Protein AF-A0A2E2TLT6-F1 (afdb_monomer_lite)

Sequence (614 aa):
MKKVALLISLLFFVAALAWYSFVAPELLRLPQGFNYQTEVLSLDNFYDEEEGRYLGDQRSVTRFSYDVIDEVDDVYIIDNVFSVQTPEGDPIFSTSQQYGINPVTQEHVPGYGNRDRKGYLFAPRNLKEGEPFTYWHINYDGPAELTYVGKEVLSGVETYHYESFYEGVPIDQTENLSGLPGVPEERGIIVEPHLELWIEPITGYLVKYQDDTIAYYYDQETKEKIAPWNHFKNSLSRSSIANNAEAALSLRQYTFNVQYVIPFLLFVIALSILLWGRREVALGVLVFGIIMSFIVGMYYSRDLGEEQTTFKIGIAWWVEGSLFERNLKGFKDALTRAGFVEGHNIEYVQGAPSEANSDVHRALIRSYIDDEKVDLIYSLTTPGTLIAKEETQTLPIVFSVVTYPQKAGIVTSLQNSGNNLVGSRNWVASSDQLATFRTIVNDVASIGFIHRKDEPNSEIQYEEMRSHAETLGIDVIKIEPAVQEEIVPRLYEARSQIDSLYLSCDTLVQTPNSEEIIINFAFEHNLPSFTCGETGVEKGLLVGTVADFFEIGRLAGEKAALILEGASPSSLETSVLSRPFVYVNLDRAEELGLVVPQDVLTRAKGIIQKEINE

Secondary structure (DSSP, 8-state):
-HHHHHHHHHHHHHHHHHIIIIIHHHHTSPPTT-EEEEEEEEEEEEEETTTTEE---EEEEEEEEEEEEEEETTEEEEEEEEEEE-TT--EEEEEEEEEEE-TTT-BEEEEEESS---SBSS--TTPPTT--EEEEETTTTEEEEEEEEEEEEETTEEEEEEEEE-TTSPEE-TTTTTTSTTTTTT-EEEEEEEEEEEEETTTTEEEEEEEEEEEEEE-TTT--EEEEEEEEEEEE-HHHHHHHHHHHHHHHHHHHIIIIIHHHHHHHHHHHHHTTTSHHHHHHHHHHHHHHHHHHHHHHTTT-------EEEEEE-SS--HHHHHHHHHHHHHHHHTT--BTTTEEEEEPPP-TT-HHHHHHHHHHHHHTS--SEEEEESHHHHHHHHHH-SSS-EEEES-S-TTTTTS-S-SS--SSSEEEEE----HHHHHHHHHHH-----EEEEE--TT-HHHHHHHHHHHHHHHTTT-EEEEE--SSGGGHHHHHHHHGGG-SEEEE-S-TTTTSHHHHHHHHHHHHHTT--EEESSHHHHHTT-SEEEE--HHHHHHHHHHHHHHHHHT--GGGSPPEE-SS-EEEEEHHHHHHTTPPPPHHHHHHEEEEE------

Structure (mmCIF, N/CA/C/O backbone):
data_AF-A0A2E2TLT6-F1
#
_entry.id   AF-A0A2E2TLT6-F1
#
loop_
_atom_site.group_PDB
_atom_site.id
_atom_site.type_symbol
_atom_site.label_atom_id
_atom_site.label_alt_id
_atom_site.label_comp_id
_atom_site.label_asym_id
_atom_site.label_entity_id
_atom_site.label_seq_id
_atom_site.pdbx_PDB_ins_code
_atom_site.Cartn_x
_atom_site.Cartn_y
_atom_site.Cartn_z
_atom_site.occupancy
_atom_site.B_iso_or_equiv
_atom_site.auth_seq_id
_atom_site.auth_comp_id
_atom_site.auth_asym_id
_atom_site.auth_atom_id
_atom_site.pdbx_PDB_model_num
ATOM 1 N N . MET A 1 1 ? -37.904 18.514 61.978 1.00 67.44 1 MET A N 1
ATOM 2 C CA . MET A 1 1 ? -36.996 18.726 60.824 1.00 67.44 1 MET A CA 1
ATOM 3 C C . MET A 1 1 ? -35.751 17.837 60.857 1.00 67.44 1 MET A C 1
ATOM 5 O O . MET A 1 1 ? -35.629 17.034 59.950 1.00 67.44 1 MET A O 1
ATOM 9 N N . LYS A 1 2 ? -34.878 17.864 61.883 1.00 75.56 2 LYS A N 1
ATOM 10 C CA . LYS A 1 2 ? -33.645 17.030 61.906 1.00 75.56 2 LYS A CA 1
ATOM 11 C C . LYS A 1 2 ? -33.870 15.514 61.747 1.00 75.56 2 LYS A C 1
ATOM 13 O O . LYS A 1 2 ? -33.177 14.888 60.961 1.00 75.56 2 LYS A O 1
ATOM 18 N N . LYS A 1 3 ? -34.863 14.933 62.436 1.00 81.31 3 LYS A N 1
ATOM 19 C CA . LYS A 1 3 ? -35.203 13.499 62.298 1.00 81.31 3 LYS A CA 1
ATOM 20 C C . LYS A 1 3 ? -35.703 13.131 60.893 1.00 81.31 3 LYS A C 1
ATOM 22 O O . LYS A 1 3 ? -35.398 12.053 60.412 1.00 81.31 3 LYS A O 1
ATOM 27 N N . VAL A 1 4 ? -36.435 14.040 60.244 1.00 83.56 4 VAL A N 1
ATOM 28 C CA . VAL A 1 4 ? -36.952 13.854 58.876 1.00 83.56 4 VAL A CA 1
ATOM 29 C C . VAL A 1 4 ? -35.809 13.934 57.863 1.00 83.56 4 VAL A C 1
ATOM 31 O O . VAL A 1 4 ? -35.697 13.066 57.012 1.00 83.56 4 VAL A O 1
ATOM 34 N N . ALA A 1 5 ? -34.911 14.913 58.008 1.00 82.06 5 ALA A N 1
ATOM 35 C CA . ALA A 1 5 ? -33.713 15.029 57.175 1.00 82.06 5 ALA A CA 1
ATOM 36 C C . ALA A 1 5 ? -32.786 13.806 57.303 1.00 82.06 5 ALA A C 1
ATOM 38 O O . ALA A 1 5 ? -32.280 13.318 56.300 1.00 82.06 5 ALA A O 1
ATOM 39 N N . LEU A 1 6 ? -32.617 13.266 58.517 1.00 86.25 6 LEU A N 1
ATOM 40 C CA . LEU A 1 6 ? -31.855 12.033 58.744 1.00 86.25 6 LEU A CA 1
ATOM 41 C C . LEU A 1 6 ? -32.476 10.836 58.004 1.00 86.25 6 LEU A C 1
ATOM 43 O O . LEU A 1 6 ? -31.762 10.082 57.355 1.00 86.25 6 LEU A O 1
ATOM 47 N N . LEU A 1 7 ? -33.803 10.688 58.076 1.00 87.44 7 LEU A N 1
ATOM 48 C CA . LEU A 1 7 ? -34.540 9.615 57.400 1.00 87.44 7 LEU A CA 1
ATOM 49 C C . LEU A 1 7 ? -34.422 9.710 55.874 1.00 87.44 7 LEU A C 1
ATOM 51 O O . LEU A 1 7 ? -34.180 8.704 55.217 1.00 87.44 7 LEU A O 1
ATOM 55 N N . ILE A 1 8 ? -34.545 10.916 55.315 1.00 87.44 8 ILE A N 1
ATOM 56 C CA . ILE A 1 8 ? -34.414 11.139 53.870 1.00 87.44 8 ILE A CA 1
ATOM 57 C C . ILE A 1 8 ? -32.965 10.919 53.411 1.00 87.44 8 ILE A C 1
ATOM 59 O O . ILE A 1 8 ? -32.740 10.273 52.397 1.00 87.44 8 ILE A O 1
ATOM 63 N N . SER A 1 9 ? -31.971 11.395 54.164 1.00 87.12 9 SER A N 1
ATOM 64 C CA . SER A 1 9 ? -30.558 11.140 53.855 1.00 87.12 9 SER A CA 1
ATOM 65 C C . SER A 1 9 ? -30.236 9.639 53.852 1.00 87.12 9 SER A C 1
ATOM 67 O O . SER A 1 9 ? -29.603 9.146 52.919 1.00 87.12 9 SER A O 1
ATOM 69 N N . LEU A 1 10 ? -30.750 8.895 54.840 1.00 90.25 10 LEU A N 1
ATOM 70 C CA . LEU A 1 10 ? -30.606 7.442 54.898 1.00 90.25 10 LEU A CA 1
ATOM 71 C C . LEU A 1 10 ? -31.239 6.757 53.677 1.00 90.25 10 LEU A C 1
ATOM 73 O O . LEU A 1 10 ? -30.639 5.835 53.136 1.00 90.25 10 LEU A O 1
ATOM 77 N N . LEU A 1 11 ? -32.399 7.230 53.206 1.00 92.19 11 LEU A N 1
ATOM 78 C CA . LEU A 1 11 ? -33.035 6.713 51.988 1.00 92.19 11 LEU A CA 1
ATOM 79 C C . LEU A 1 11 ? -32.140 6.872 50.752 1.00 92.19 11 LEU A C 1
ATOM 81 O O . LEU A 1 11 ? -32.008 5.921 49.994 1.00 92.19 11 LEU A O 1
ATOM 85 N N . PHE A 1 12 ? -31.486 8.023 50.562 1.00 89.94 12 PHE A N 1
ATOM 86 C CA . PHE A 1 12 ? -30.568 8.220 49.430 1.00 89.94 12 PHE A CA 1
ATOM 87 C C . PHE A 1 12 ? -29.287 7.385 49.547 1.00 89.94 12 PHE A C 1
ATOM 89 O O . PHE A 1 12 ? -28.779 6.902 48.539 1.00 89.94 12 PHE A O 1
ATOM 96 N N . PHE A 1 13 ? -28.785 7.159 50.763 1.00 88.12 13 PHE A N 1
ATOM 97 C CA . PHE A 1 13 ? -27.646 6.264 50.976 1.00 88.12 13 PHE A CA 1
ATOM 98 C C . PHE A 1 13 ? -28.004 4.806 50.648 1.00 88.12 13 PHE A C 1
ATOM 100 O O . PHE A 1 13 ? -27.258 4.117 49.955 1.00 88.12 13 PHE A O 1
ATOM 107 N N . VAL A 1 14 ? -29.186 4.354 51.084 1.00 91.31 14 VAL A N 1
ATOM 108 C CA . VAL A 1 14 ? -29.735 3.041 50.714 1.00 91.31 14 VAL A CA 1
ATOM 109 C C . VAL A 1 14 ? -29.986 2.962 49.208 1.00 91.31 14 VAL A C 1
ATOM 111 O O . VAL A 1 14 ? -29.685 1.937 48.609 1.00 91.31 14 VAL A O 1
ATOM 114 N N . ALA A 1 15 ? -30.463 4.038 48.576 1.00 90.69 15 ALA A N 1
ATOM 115 C CA . ALA A 1 15 ? -30.648 4.095 47.129 1.00 90.69 15 ALA A CA 1
ATOM 116 C C . ALA A 1 15 ? -29.320 3.969 46.368 1.00 90.69 15 ALA A C 1
ATOM 118 O O . ALA A 1 15 ? -29.278 3.264 45.371 1.00 90.69 15 ALA A O 1
ATOM 119 N N . ALA A 1 16 ? -28.228 4.578 46.845 1.00 88.81 16 ALA A N 1
ATOM 120 C CA . ALA A 1 16 ? -26.903 4.417 46.240 1.00 88.81 16 ALA A CA 1
ATOM 121 C C . ALA A 1 16 ? -26.382 2.970 46.358 1.00 88.81 16 ALA A C 1
ATOM 123 O O . ALA A 1 16 ? -25.837 2.429 45.401 1.00 88.81 16 ALA A O 1
ATOM 124 N N . LEU A 1 17 ? -26.598 2.312 47.503 1.00 89.12 17 LEU A N 1
ATOM 125 C CA . LEU A 1 17 ? -26.275 0.888 47.690 1.00 89.12 17 LEU A CA 1
ATOM 126 C C . LEU A 1 17 ? -27.126 -0.023 46.792 1.00 89.12 17 LEU A C 1
ATOM 128 O O . LEU A 1 17 ? -26.605 -0.945 46.162 1.00 89.12 17 LEU A O 1
ATOM 132 N N . ALA A 1 18 ? -28.430 0.251 46.714 1.00 90.88 18 ALA A N 1
ATOM 133 C CA . ALA A 1 18 ? -29.349 -0.463 45.836 1.00 90.88 18 ALA A CA 1
ATOM 134 C C . ALA A 1 18 ? -29.005 -0.239 44.356 1.00 90.88 18 ALA A C 1
ATOM 136 O O . ALA A 1 18 ? -29.115 -1.169 43.563 1.00 90.88 18 ALA A O 1
ATOM 137 N N . TRP A 1 19 ? -28.527 0.956 43.995 1.00 92.56 19 TRP A N 1
ATOM 138 C CA . TRP A 1 19 ? -28.066 1.266 42.646 1.00 92.56 19 TRP A CA 1
ATOM 139 C C . TRP A 1 19 ? -26.934 0.330 42.229 1.00 92.56 19 TRP A C 1
ATOM 141 O O . TRP A 1 19 ? -27.069 -0.359 41.226 1.00 92.56 19 TRP A O 1
ATOM 151 N N . TYR A 1 20 ? -25.873 0.226 43.035 1.00 87.94 20 TYR A N 1
ATOM 152 C CA . TYR A 1 20 ? -24.760 -0.687 42.750 1.00 87.94 20 TYR A CA 1
ATOM 153 C C . TYR A 1 20 ? -25.179 -2.158 42.688 1.00 87.94 20 TYR A C 1
ATOM 155 O O . TYR A 1 20 ? -24.624 -2.911 41.897 1.00 87.94 20 TYR A O 1
ATOM 163 N N . SER A 1 21 ? -26.134 -2.568 43.526 1.00 86.56 21 SER A N 1
ATOM 164 C CA . SER A 1 21 ? -26.477 -3.987 43.683 1.00 86.56 21 SER A CA 1
ATOM 165 C C . SER A 1 21 ? -27.506 -4.487 42.668 1.00 86.56 21 SER A C 1
ATOM 167 O O . SER A 1 21 ? -27.503 -5.670 42.352 1.00 86.56 21 SER A O 1
ATOM 169 N N . PHE A 1 22 ? -28.399 -3.615 42.189 1.00 89.69 22 PHE A N 1
ATOM 170 C CA . PHE A 1 22 ? -29.567 -4.032 41.403 1.00 89.69 22 PHE A CA 1
ATOM 171 C C . PHE A 1 22 ? -29.780 -3.224 40.122 1.00 89.69 22 PHE A C 1
ATOM 173 O O . PHE A 1 22 ? -30.283 -3.772 39.152 1.00 89.69 22 PHE A O 1
ATOM 180 N N . VAL A 1 23 ? -29.431 -1.933 40.100 1.00 91.38 23 VAL A N 1
ATOM 181 C CA . VAL A 1 23 ? -29.754 -1.058 38.956 1.00 91.38 23 VAL A CA 1
ATOM 182 C C . VAL A 1 23 ? -28.592 -0.966 37.973 1.00 91.38 23 VAL A C 1
ATOM 184 O O . VAL A 1 23 ? -28.784 -1.137 36.776 1.00 91.38 23 VAL A O 1
ATOM 187 N N . ALA A 1 24 ? -27.378 -0.716 38.466 1.00 89.25 24 ALA A N 1
ATOM 188 C CA . ALA A 1 24 ? -26.194 -0.593 37.627 1.00 89.25 24 ALA A CA 1
ATOM 189 C C . ALA A 1 24 ? -25.890 -1.878 36.836 1.00 89.25 24 ALA A C 1
ATOM 191 O O . ALA A 1 24 ? -25.664 -1.750 35.638 1.00 89.25 24 ALA A O 1
ATOM 192 N N . PRO A 1 25 ? -25.927 -3.095 37.419 1.00 87.50 25 PRO A N 1
ATOM 193 C CA . PRO A 1 25 ? -25.695 -4.317 36.648 1.00 87.50 25 PRO A CA 1
ATOM 194 C C . PRO A 1 25 ? -26.684 -4.486 35.489 1.00 87.50 25 PRO A C 1
ATOM 196 O O . PRO A 1 25 ? -26.269 -4.855 34.396 1.00 87.50 25 PRO A O 1
ATOM 199 N N . GLU A 1 26 ? -27.957 -4.139 35.708 1.00 88.38 26 GLU A N 1
ATOM 200 C CA . GLU A 1 26 ? -29.013 -4.244 34.696 1.00 88.38 26 GLU A CA 1
ATOM 201 C C . GLU A 1 26 ? -28.828 -3.230 33.563 1.00 88.38 26 GLU A C 1
ATOM 203 O O . GLU A 1 26 ? -28.937 -3.572 32.392 1.00 88.38 26 GLU A O 1
ATOM 208 N N . LEU A 1 27 ? -28.479 -1.985 33.900 1.00 88.06 27 LEU A N 1
ATOM 209 C CA . LEU A 1 27 ? -28.203 -0.939 32.912 1.00 88.06 27 LEU A CA 1
ATOM 210 C C . LEU A 1 27 ? -26.931 -1.203 32.100 1.00 88.06 27 LEU A C 1
ATOM 212 O O . LEU A 1 27 ? -26.812 -0.727 30.978 1.00 88.06 27 LEU A O 1
ATOM 216 N N . LEU A 1 28 ? -25.973 -1.941 32.661 1.00 88.44 28 LEU A N 1
ATOM 217 C CA . LEU A 1 28 ? -24.733 -2.305 31.979 1.00 88.44 28 LEU A CA 1
ATOM 218 C C . LEU A 1 28 ? -24.868 -3.568 31.120 1.00 88.44 28 LEU A C 1
ATOM 220 O O . LEU A 1 28 ? -23.890 -3.933 30.457 1.00 88.44 28 LEU A O 1
ATOM 224 N N . ARG A 1 29 ? -26.029 -4.238 31.118 1.00 89.94 29 ARG A N 1
ATOM 225 C CA . ARG A 1 29 ? -26.317 -5.306 30.155 1.00 89.94 29 ARG A CA 1
ATOM 226 C C . ARG A 1 29 ? -26.177 -4.761 28.737 1.00 89.94 29 ARG A C 1
ATOM 228 O O . ARG A 1 29 ? -26.439 -3.586 28.474 1.00 89.94 29 ARG A O 1
ATOM 235 N N . LEU A 1 30 ? -25.770 -5.622 27.813 1.00 85.81 30 LEU A N 1
ATOM 236 C CA . LEU A 1 30 ? -25.924 -5.353 26.392 1.00 85.81 30 LEU A CA 1
ATOM 237 C C . LEU A 1 30 ? -27.406 -4.985 26.142 1.00 85.81 30 LEU A C 1
ATOM 239 O O . LEU A 1 30 ? -28.292 -5.650 26.689 1.00 85.81 30 LEU A O 1
ATOM 243 N N . PRO A 1 31 ? -27.722 -3.909 25.407 1.00 84.00 31 PRO A N 1
ATOM 244 C CA . PRO A 1 31 ? -29.115 -3.572 25.136 1.00 84.00 31 PRO A CA 1
ATOM 245 C C . PRO A 1 31 ? -29.746 -4.624 24.215 1.00 84.00 31 PRO A C 1
ATOM 247 O O . PRO A 1 31 ? -29.077 -5.146 23.331 1.00 84.00 31 PRO A O 1
ATOM 250 N N . GLN A 1 32 ? -31.044 -4.907 24.368 1.00 79.75 32 GLN A N 1
ATOM 251 C CA . GLN A 1 32 ? -31.757 -5.824 23.458 1.00 79.75 32 GLN A CA 1
ATOM 252 C C . GLN A 1 32 ? -31.755 -5.346 21.995 1.00 79.75 32 GLN A C 1
ATOM 254 O O . GLN A 1 32 ? -31.884 -6.151 21.090 1.00 79.75 32 GLN A O 1
ATOM 259 N N . GLY A 1 33 ? -31.600 -4.040 21.752 1.00 80.75 33 GLY A N 1
ATOM 260 C CA . GLY A 1 33 ? -31.423 -3.473 20.409 1.00 80.75 33 GLY A CA 1
ATOM 261 C C . GLY A 1 33 ? -29.959 -3.329 19.991 1.00 80.75 33 GLY A C 1
ATOM 262 O O . GLY A 1 33 ? -29.657 -2.464 19.174 1.00 80.75 33 GLY A O 1
ATOM 263 N N . PHE A 1 34 ? -29.040 -4.066 20.619 1.00 84.38 34 PHE A N 1
ATOM 264 C CA . PHE A 1 34 ? -27.634 -4.038 20.243 1.00 84.38 34 PHE A CA 1
ATOM 265 C C . PHE A 1 34 ? -27.467 -4.542 18.811 1.00 84.38 34 PHE A C 1
ATOM 267 O O . PHE A 1 34 ? -27.825 -5.678 18.501 1.00 84.38 34 PHE A O 1
ATOM 274 N N . ASN A 1 35 ? -26.885 -3.680 17.985 1.00 84.06 35 ASN A N 1
ATOM 275 C CA . ASN A 1 35 ? -26.422 -3.986 16.648 1.00 84.06 35 ASN A CA 1
ATOM 276 C C . ASN A 1 35 ? -24.977 -3.489 16.545 1.00 84.06 35 ASN A C 1
ATOM 278 O O . ASN A 1 35 ? -24.682 -2.336 16.872 1.00 84.06 35 ASN A O 1
ATOM 282 N N . TYR A 1 36 ? -24.082 -4.372 16.127 1.00 86.56 36 TYR A N 1
ATOM 283 C CA . TYR A 1 36 ? -22.742 -4.010 15.687 1.00 86.56 36 TYR A CA 1
ATOM 284 C C . TYR A 1 36 ? -22.662 -4.344 14.211 1.00 86.56 36 TYR A C 1
ATOM 286 O O . TYR A 1 36 ? -22.919 -5.489 13.854 1.00 86.56 36 TYR A O 1
ATOM 294 N N . GLN A 1 37 ? -22.302 -3.380 13.369 1.00 85.94 37 GLN A N 1
ATOM 295 C CA . GLN A 1 37 ? -22.137 -3.595 11.938 1.00 85.94 37 GLN A CA 1
ATOM 296 C C . GLN A 1 37 ? -20.879 -2.882 11.450 1.00 85.94 37 GLN A C 1
ATOM 298 O O . GLN A 1 37 ? -20.672 -1.708 11.745 1.00 85.94 37 GLN A O 1
ATOM 303 N N . THR A 1 38 ? -20.054 -3.590 10.685 1.00 85.06 38 THR A N 1
ATOM 304 C CA . THR A 1 38 ? -18.787 -3.067 10.170 1.00 85.06 38 THR A CA 1
ATOM 305 C C . THR A 1 38 ? -18.531 -3.545 8.743 1.00 85.06 38 THR A C 1
ATOM 307 O O . THR A 1 38 ? -19.000 -4.617 8.339 1.00 85.06 38 THR A O 1
ATOM 310 N N . GLU A 1 39 ? -17.796 -2.740 7.979 1.00 85.12 39 GLU A N 1
ATOM 311 C CA . GLU A 1 39 ? -17.314 -3.103 6.648 1.00 85.12 39 GLU A CA 1
ATOM 312 C C . GLU A 1 39 ? -15.835 -3.492 6.727 1.00 85.12 39 GLU A C 1
ATOM 314 O O . GLU A 1 39 ? -14.986 -2.760 7.246 1.00 85.12 39 GLU A O 1
ATOM 319 N N . VAL A 1 40 ? -15.551 -4.682 6.216 1.00 85.19 40 VAL A N 1
ATOM 320 C CA . VAL A 1 40 ? -14.234 -5.298 6.136 1.00 85.19 40 VAL A CA 1
ATOM 321 C C . VAL A 1 40 ? -13.809 -5.254 4.672 1.00 85.19 40 VAL A C 1
ATOM 323 O O . VAL A 1 40 ? -14.512 -5.752 3.788 1.00 85.19 40 VAL A O 1
ATOM 326 N N . LEU A 1 41 ? -12.658 -4.644 4.415 1.00 84.25 41 LEU A N 1
ATOM 327 C CA . LEU A 1 41 ? -11.980 -4.739 3.134 1.00 84.25 41 LEU A CA 1
ATOM 328 C C . LEU A 1 41 ? -11.263 -6.086 3.078 1.00 84.25 41 LEU A C 1
ATOM 330 O O . LEU A 1 41 ? -10.405 -6.356 3.919 1.00 84.25 41 LEU A O 1
ATOM 334 N N . SER A 1 42 ? -11.608 -6.890 2.080 1.00 86.31 42 SER A N 1
ATOM 335 C CA . SER A 1 42 ? -11.027 -8.204 1.839 1.00 86.31 42 SER A CA 1
ATOM 336 C C . SER A 1 42 ? -10.201 -8.156 0.551 1.00 86.31 42 SER A C 1
ATOM 338 O O . SER A 1 42 ? -10.659 -7.670 -0.488 1.00 86.31 42 SER A O 1
ATOM 340 N N . LEU A 1 43 ? -8.954 -8.608 0.634 1.00 87.12 43 LEU A N 1
ATOM 341 C CA . LEU A 1 43 ? -8.047 -8.753 -0.501 1.00 87.12 43 LEU A CA 1
ATOM 342 C C . LEU A 1 43 ? -7.757 -10.229 -0.697 1.00 87.12 43 LEU A C 1
ATOM 344 O O . LEU A 1 43 ? -6.971 -10.793 0.053 1.00 87.12 43 LEU A O 1
ATOM 348 N N . ASP A 1 44 ? -8.414 -10.830 -1.680 1.00 86.19 44 ASP A N 1
ATOM 349 C CA . ASP A 1 44 ? -8.331 -12.244 -2.016 1.00 86.19 44 ASP A CA 1
ATOM 350 C C . ASP A 1 44 ? -7.269 -12.484 -3.084 1.00 86.19 44 ASP A C 1
ATOM 352 O O . ASP A 1 44 ? -7.341 -11.927 -4.177 1.00 86.19 44 ASP A O 1
ATOM 356 N N . ASN A 1 45 ? -6.304 -13.351 -2.811 1.00 88.12 45 ASN A N 1
ATOM 357 C CA . ASN A 1 45 ? -5.317 -13.772 -3.787 1.00 88.12 45 ASN A CA 1
ATOM 358 C C . ASN A 1 45 ? -5.483 -15.268 -4.055 1.00 88.12 45 ASN A C 1
ATOM 360 O O . ASN A 1 45 ? -4.922 -16.121 -3.364 1.00 88.12 45 ASN A O 1
ATOM 364 N N . PHE A 1 46 ? -6.302 -15.591 -5.055 1.00 88.31 46 PHE A N 1
ATOM 365 C CA . PHE A 1 46 ? -6.598 -16.975 -5.413 1.00 88.31 46 PHE A CA 1
ATOM 366 C C . PHE A 1 46 ? -5.385 -17.661 -6.044 1.00 88.31 46 PHE A C 1
ATOM 368 O O . PHE A 1 46 ? -4.664 -17.073 -6.858 1.00 88.31 46 PHE A O 1
ATOM 375 N N . TYR A 1 47 ? -5.174 -18.921 -5.674 1.00 87.31 47 TYR A N 1
ATOM 376 C CA . TYR A 1 47 ? -4.114 -19.754 -6.221 1.00 87.31 47 TYR A CA 1
ATOM 377 C C . TYR A 1 47 ? -4.592 -20.479 -7.481 1.00 87.31 47 TYR A C 1
ATOM 379 O O . TYR A 1 47 ? -5.637 -21.132 -7.474 1.00 87.31 47 TYR A O 1
ATOM 387 N N . ASP A 1 48 ? -3.813 -20.382 -8.554 1.00 88.25 48 ASP A N 1
ATOM 388 C CA . ASP A 1 48 ? -4.020 -21.145 -9.778 1.00 88.25 48 ASP A CA 1
ATOM 389 C C . ASP A 1 48 ? -3.181 -22.428 -9.726 1.00 88.25 48 ASP A C 1
ATOM 391 O O . ASP A 1 48 ? -1.946 -22.389 -9.767 1.00 88.25 48 ASP A O 1
ATOM 395 N N . GLU A 1 49 ? -3.861 -23.572 -9.604 1.00 85.50 49 GLU A N 1
ATOM 396 C CA . GLU A 1 49 ? -3.222 -24.891 -9.523 1.00 85.50 49 GLU A CA 1
ATOM 397 C C . GLU A 1 49 ? -2.525 -25.293 -10.840 1.00 85.50 49 GLU A C 1
ATOM 399 O O . GLU A 1 49 ? -1.547 -26.042 -10.797 1.00 85.50 49 GLU A O 1
ATOM 404 N N . GLU A 1 50 ? -2.978 -24.799 -12.001 1.00 86.75 50 GLU A N 1
ATOM 405 C CA . GLU A 1 50 ? -2.374 -25.113 -13.305 1.00 86.75 50 GLU A CA 1
ATOM 406 C C . GLU A 1 50 ? -1.095 -24.302 -13.538 1.00 86.75 50 GLU A C 1
ATOM 408 O O . GLU A 1 50 ? -0.085 -24.837 -14.004 1.00 86.75 50 GLU A O 1
ATOM 413 N N . GLU A 1 51 ? -1.121 -23.013 -13.193 1.00 84.56 51 GLU A N 1
ATOM 414 C CA . GLU A 1 51 ? 0.031 -22.121 -13.339 1.00 84.56 51 GLU A CA 1
ATOM 415 C C . GLU A 1 51 ? 1.013 -22.198 -12.157 1.00 84.56 51 GLU A C 1
ATOM 417 O O . GLU A 1 51 ? 2.139 -21.699 -12.250 1.00 84.56 51 GLU A O 1
ATOM 422 N N . GLY A 1 52 ? 0.610 -22.821 -11.046 1.00 85.56 52 GLY A N 1
ATOM 423 C CA . GLY A 1 52 ? 1.430 -22.990 -9.847 1.00 85.56 52 GLY A CA 1
ATOM 424 C C . GLY A 1 52 ? 1.737 -21.673 -9.128 1.00 85.56 52 GLY A C 1
ATOM 425 O O . GLY A 1 52 ? 2.763 -21.566 -8.444 1.00 85.56 52 GLY A O 1
ATOM 426 N N . ARG A 1 53 ? 0.880 -20.657 -9.287 1.00 83.00 53 ARG A N 1
ATOM 427 C CA . ARG A 1 53 ? 1.084 -19.309 -8.740 1.00 83.00 53 ARG A CA 1
ATOM 428 C C . ARG A 1 53 ? -0.225 -18.646 -8.324 1.00 83.00 53 ARG A C 1
ATOM 430 O O . ARG A 1 53 ? -1.301 -18.976 -8.801 1.00 83.00 53 ARG A O 1
ATOM 437 N N . TYR A 1 54 ? -0.088 -17.636 -7.482 1.00 81.62 54 TYR A N 1
ATOM 438 C CA . TYR A 1 54 ? -1.153 -16.711 -7.123 1.00 81.62 54 TYR A CA 1
ATOM 439 C C . TYR A 1 54 ? -1.514 -15.775 -8.293 1.00 81.62 54 TYR A C 1
ATOM 441 O O . TYR A 1 54 ? -0.641 -15.364 -9.073 1.00 81.62 54 TYR A O 1
ATOM 449 N N . LEU A 1 55 ? -2.806 -15.470 -8.438 1.00 80.81 55 LEU A N 1
ATOM 450 C CA . LEU A 1 55 ? -3.355 -14.670 -9.540 1.00 80.81 55 LEU A CA 1
ATOM 451 C C . LEU A 1 55 ? -3.256 -13.152 -9.311 1.00 80.81 55 LEU A C 1
ATOM 453 O O . LEU A 1 55 ? -3.413 -12.390 -10.267 1.00 80.81 55 LEU A O 1
ATOM 457 N N . GLY A 1 56 ? -2.937 -12.731 -8.087 1.00 73.94 56 GLY A N 1
ATOM 458 C CA . GLY A 1 56 ? -2.875 -11.338 -7.650 1.00 73.94 56 GLY A CA 1
ATOM 459 C C . GLY A 1 56 ? -4.103 -10.936 -6.831 1.00 73.94 56 GLY A C 1
ATOM 460 O O . GLY A 1 56 ? -5.151 -11.577 -6.910 1.00 73.94 56 GLY A O 1
ATOM 461 N N . ASP A 1 57 ? -3.958 -9.864 -6.050 1.00 79.31 57 ASP A N 1
ATOM 462 C CA . ASP A 1 57 ? -5.001 -9.378 -5.142 1.00 79.31 57 ASP A CA 1
ATOM 463 C C . ASP A 1 57 ? -6.276 -8.963 -5.907 1.00 79.31 57 ASP A C 1
ATOM 465 O O . ASP A 1 57 ? -6.250 -8.081 -6.771 1.00 79.31 57 ASP A O 1
ATOM 469 N N . GLN A 1 58 ? -7.408 -9.556 -5.539 1.00 80.94 58 GLN A N 1
ATOM 470 C CA . GLN A 1 58 ? -8.754 -9.179 -5.953 1.00 80.94 58 GLN A CA 1
ATOM 471 C C . GLN A 1 58 ? -9.504 -8.589 -4.764 1.00 80.94 58 GLN A C 1
ATOM 473 O O . GLN A 1 58 ? -9.424 -9.086 -3.645 1.00 80.94 58 GLN A O 1
ATOM 478 N N . ARG A 1 59 ? -10.241 -7.505 -5.001 1.00 81.12 59 ARG A N 1
ATOM 479 C CA . ARG A 1 59 ? -10.968 -6.803 -3.945 1.00 81.12 59 ARG A CA 1
ATOM 480 C C . ARG A 1 59 ? -12.367 -7.386 -3.773 1.00 81.12 59 ARG A C 1
ATOM 482 O O . ARG A 1 59 ? -13.122 -7.454 -4.741 1.00 81.12 59 ARG A O 1
ATOM 489 N N . SER A 1 60 ? -12.739 -7.677 -2.534 1.00 82.25 60 SER A N 1
ATOM 490 C CA . SER A 1 60 ? -14.116 -7.943 -2.127 1.00 82.25 60 SER A CA 1
ATOM 491 C C . SER A 1 60 ? -14.483 -7.090 -0.904 1.00 82.25 60 SER A C 1
ATOM 493 O O . SER A 1 60 ? -13.618 -6.566 -0.193 1.00 82.25 60 SER A O 1
ATOM 495 N N . VAL A 1 61 ? -15.781 -6.852 -0.711 1.00 81.19 61 VAL A N 1
ATOM 496 C CA . VAL A 1 61 ? -16.298 -6.119 0.449 1.00 81.19 61 VAL A CA 1
ATOM 497 C C . VAL A 1 61 ? -17.100 -7.085 1.292 1.00 81.19 61 VAL A C 1
ATOM 499 O O . VAL A 1 61 ? -18.089 -7.664 0.838 1.00 81.19 61 VAL A O 1
ATOM 502 N N . THR A 1 62 ? -16.688 -7.222 2.541 1.00 82.69 62 THR A N 1
ATOM 503 C CA . THR A 1 62 ? -17.328 -8.104 3.500 1.00 82.69 62 THR A CA 1
ATOM 504 C C . THR A 1 62 ? -18.066 -7.264 4.533 1.00 82.69 62 THR A C 1
ATOM 506 O O . THR A 1 62 ? -17.492 -6.395 5.184 1.00 82.69 62 THR A O 1
ATOM 509 N N . ARG A 1 63 ? -19.363 -7.515 4.701 1.00 83.75 63 ARG A N 1
ATOM 510 C CA . ARG A 1 63 ? -20.161 -6.955 5.790 1.00 83.75 63 ARG A CA 1
ATOM 511 C C . ARG A 1 63 ? -20.282 -7.957 6.912 1.00 83.75 63 ARG A C 1
ATOM 513 O O . ARG A 1 63 ? -20.625 -9.119 6.693 1.00 83.75 63 ARG A O 1
ATOM 520 N N . PHE A 1 64 ? -20.053 -7.452 8.110 1.00 82.81 64 PHE A N 1
ATOM 521 C CA . PHE A 1 64 ? -20.106 -8.218 9.334 1.00 82.81 64 PHE A CA 1
ATOM 522 C C . PHE A 1 64 ? -21.092 -7.569 10.293 1.00 82.81 64 PHE A C 1
ATOM 524 O O . PHE A 1 64 ? -20.967 -6.369 10.559 1.00 82.81 64 PHE A O 1
ATOM 531 N N . SER A 1 65 ? -22.066 -8.334 10.792 1.00 87.69 65 SER A N 1
ATOM 532 C CA . SER A 1 65 ? -23.022 -7.841 11.783 1.00 87.69 65 SER A CA 1
ATOM 533 C C . SER A 1 65 ? -23.256 -8.795 12.947 1.00 87.69 65 SER A C 1
ATOM 535 O O . SER A 1 65 ? -23.123 -10.010 12.815 1.00 87.69 65 SER A O 1
ATOM 537 N N . TYR A 1 66 ? -23.623 -8.225 14.092 1.00 89.25 66 TYR A N 1
ATOM 538 C CA . TYR A 1 66 ? -24.145 -8.943 15.247 1.00 89.25 66 TYR A CA 1
ATOM 539 C C . TYR A 1 66 ? -25.419 -8.282 15.720 1.00 89.25 66 TYR A C 1
ATOM 541 O O . TYR A 1 66 ? -25.412 -7.093 16.046 1.00 89.25 66 TYR A O 1
ATOM 549 N N . ASP A 1 67 ? -26.463 -9.084 15.840 1.00 91.12 67 ASP A N 1
ATOM 550 C CA . ASP A 1 67 ? -27.778 -8.648 16.269 1.00 91.12 67 ASP A CA 1
ATOM 551 C C . ASP A 1 67 ? -28.241 -9.490 17.451 1.00 91.12 67 ASP A C 1
ATOM 553 O O . ASP A 1 67 ? -28.193 -10.719 17.409 1.00 91.12 67 ASP A O 1
ATOM 557 N N . VAL A 1 68 ? -28.716 -8.843 18.515 1.00 91.88 68 VAL A N 1
ATOM 558 C CA . VAL A 1 68 ? -29.477 -9.550 19.553 1.00 91.88 68 VAL A CA 1
ATOM 559 C C . VAL A 1 68 ? -30.873 -9.817 18.999 1.00 91.88 68 VAL A C 1
ATOM 561 O O . VAL A 1 68 ? -31.648 -8.885 18.791 1.00 91.88 68 VAL A O 1
ATOM 564 N N . ILE A 1 69 ? -31.196 -11.087 18.756 1.00 92.56 69 ILE A N 1
ATOM 565 C CA . ILE A 1 69 ? -32.469 -11.485 18.134 1.00 92.56 69 ILE A CA 1
ATOM 566 C C . ILE A 1 69 ? -33.488 -12.050 19.127 1.00 92.56 69 ILE A C 1
ATOM 568 O O . ILE A 1 69 ? -34.685 -12.014 18.844 1.00 92.56 69 ILE A O 1
ATOM 572 N N . ASP A 1 70 ? -33.037 -12.568 20.273 1.00 92.50 70 ASP A N 1
ATOM 573 C CA . ASP A 1 70 ? -33.905 -13.143 21.307 1.00 92.50 70 ASP A CA 1
ATOM 574 C C . ASP A 1 70 ? -33.215 -13.175 22.686 1.00 92.50 70 ASP A C 1
ATOM 576 O O . ASP A 1 70 ? -31.998 -12.995 22.794 1.00 92.50 70 ASP A O 1
ATOM 580 N N . GLU A 1 71 ? -33.987 -13.438 23.741 1.00 93.38 71 GLU A N 1
ATOM 581 C CA . GLU A 1 71 ? -33.506 -13.650 25.109 1.00 93.38 71 GLU A CA 1
ATOM 582 C C . GLU A 1 71 ? -34.207 -14.858 25.749 1.00 93.38 71 GLU A C 1
ATOM 584 O O . GLU A 1 71 ? -35.432 -14.894 25.878 1.00 93.38 71 GLU A O 1
ATOM 589 N N . VAL A 1 72 ? -33.421 -15.839 26.202 1.00 92.62 72 VAL A N 1
ATOM 590 C CA . VAL A 1 72 ? -33.912 -17.069 26.841 1.00 92.62 72 VAL A CA 1
ATOM 591 C C . VAL A 1 72 ? -33.100 -17.333 28.106 1.00 92.62 72 VAL A C 1
ATOM 593 O O . VAL A 1 72 ? -31.878 -17.372 28.050 1.00 92.62 72 VAL A O 1
ATOM 596 N N . ASP A 1 73 ? -33.767 -17.506 29.250 1.00 91.19 73 ASP A N 1
ATOM 597 C CA . ASP A 1 73 ? -33.131 -17.801 30.548 1.00 91.19 73 ASP A CA 1
ATOM 598 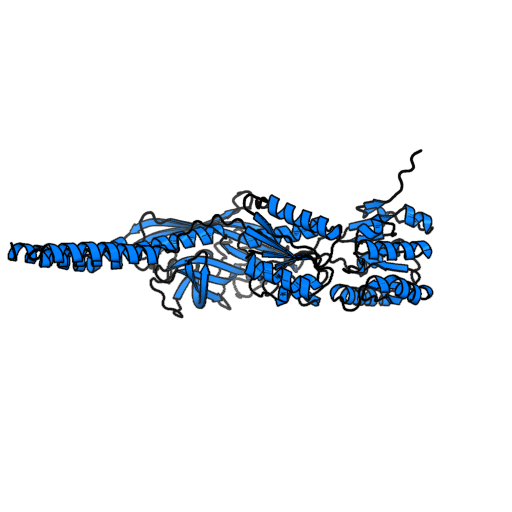C C . ASP A 1 73 ? -31.961 -16.849 30.910 1.00 91.19 73 ASP A C 1
ATOM 600 O O . ASP A 1 73 ? -30.892 -17.289 31.332 1.00 91.19 73 ASP A O 1
ATOM 604 N N . ASP A 1 74 ? -32.167 -15.535 30.732 1.00 90.62 74 ASP A N 1
ATOM 605 C CA . ASP A 1 74 ? -31.172 -14.458 30.918 1.00 90.62 74 ASP A CA 1
ATOM 606 C C . ASP A 1 74 ? -29.945 -14.529 29.973 1.00 90.62 74 ASP A C 1
ATOM 608 O O . ASP A 1 74 ? -28.940 -13.840 30.187 1.00 90.62 74 ASP A O 1
ATOM 612 N N . VAL A 1 75 ? -30.026 -15.325 28.902 1.00 94.12 75 VAL A N 1
ATOM 613 C CA . VAL A 1 75 ? -29.018 -15.448 27.838 1.00 94.12 75 VAL A CA 1
ATOM 614 C C . VAL A 1 75 ? -29.516 -14.752 26.578 1.00 94.12 75 VAL A C 1
ATOM 616 O O . VAL A 1 75 ? -30.627 -15.002 26.115 1.00 94.12 75 VAL A O 1
ATOM 619 N N . TYR A 1 76 ? -28.684 -13.889 25.998 1.00 94.88 76 TYR A N 1
ATOM 620 C CA . TYR A 1 76 ? -28.987 -13.251 24.718 1.00 94.88 76 TYR A CA 1
ATOM 621 C C . TYR A 1 76 ? -28.580 -14.152 23.565 1.00 94.88 76 TYR A C 1
ATOM 623 O O . TYR A 1 76 ? -27.455 -14.652 23.541 1.00 94.88 76 TYR A O 1
ATOM 631 N N . ILE A 1 77 ? -29.477 -14.311 22.596 1.00 94.06 77 ILE A N 1
ATOM 632 C CA . ILE A 1 77 ? -29.201 -15.009 21.346 1.00 94.06 77 ILE A CA 1
ATOM 633 C C . ILE A 1 77 ? -28.708 -13.985 20.332 1.00 94.06 77 ILE A C 1
ATOM 635 O O . ILE A 1 77 ? -29.436 -13.063 19.962 1.00 94.06 77 ILE A O 1
ATOM 639 N N . ILE A 1 78 ? -27.461 -14.152 19.911 1.00 92.94 78 ILE A N 1
ATOM 640 C CA . ILE A 1 78 ? -26.828 -13.352 18.871 1.00 92.94 78 ILE A CA 1
ATOM 641 C C . ILE A 1 78 ? -27.018 -14.054 17.537 1.00 92.94 78 ILE A C 1
ATOM 643 O O . ILE A 1 78 ? -26.733 -15.246 17.439 1.00 92.94 78 ILE A O 1
ATOM 647 N N . ASP A 1 79 ? -27.458 -13.310 16.531 1.00 91.75 79 ASP A N 1
ATOM 648 C CA . ASP A 1 79 ? -27.325 -13.670 15.125 1.00 91.75 79 ASP A CA 1
ATOM 649 C C . ASP A 1 79 ? -26.124 -12.921 14.556 1.00 91.75 79 ASP A C 1
ATOM 651 O O . ASP A 1 79 ? -26.089 -11.689 14.544 1.00 91.75 79 ASP A O 1
ATOM 655 N N . ASN A 1 80 ? -25.105 -13.668 14.148 1.00 89.12 80 ASN A N 1
ATOM 656 C CA . ASN A 1 80 ? -23.972 -13.123 13.429 1.00 89.12 80 ASN A CA 1
ATOM 657 C C . ASN A 1 80 ? -24.160 -13.375 11.941 1.00 89.12 80 ASN A C 1
ATOM 659 O O . ASN A 1 80 ? -24.330 -14.524 11.539 1.00 89.12 80 ASN A O 1
ATOM 663 N N . VAL A 1 81 ? -24.075 -12.318 11.137 1.00 86.75 81 VAL A N 1
ATOM 664 C CA . VAL A 1 81 ? -24.143 -12.421 9.681 1.00 86.75 81 VAL A CA 1
ATOM 665 C C . VAL A 1 81 ? -22.821 -11.973 9.081 1.00 86.75 81 VAL A C 1
ATOM 667 O O . VAL A 1 81 ? -22.324 -10.878 9.346 1.00 86.75 81 VAL A O 1
ATOM 670 N N . PHE A 1 82 ? -22.280 -12.828 8.223 1.00 83.75 82 PHE A N 1
ATOM 671 C CA . PHE A 1 82 ? -21.116 -12.555 7.399 1.00 83.75 82 PHE A CA 1
ATOM 672 C C . PHE A 1 82 ? -21.561 -12.609 5.938 1.00 83.75 82 PHE A C 1
ATOM 674 O O . PHE A 1 82 ? -22.065 -13.634 5.472 1.00 83.75 82 PHE A O 1
ATOM 681 N N . SER A 1 83 ? -21.449 -11.497 5.215 1.00 83.69 83 SER A N 1
ATOM 682 C CA . SER A 1 83 ? -21.860 -11.398 3.811 1.00 83.69 83 SER A CA 1
ATOM 683 C C . SER A 1 83 ? -20.753 -10.783 2.976 1.00 83.69 83 SER A C 1
ATOM 685 O O . SER A 1 83 ? -20.341 -9.658 3.229 1.00 83.69 83 SER A O 1
ATOM 687 N N . VAL A 1 84 ? -20.332 -11.501 1.940 1.00 82.19 84 VAL A N 1
ATOM 688 C CA . VAL A 1 84 ? -19.327 -11.042 0.982 1.00 82.19 84 VAL A CA 1
ATOM 689 C C . VAL A 1 84 ? -20.021 -10.589 -0.292 1.00 82.19 84 VAL A C 1
ATOM 691 O O . VAL A 1 84 ? -20.919 -11.265 -0.804 1.00 82.19 84 VAL A O 1
ATOM 694 N N . GLN A 1 85 ? -19.608 -9.433 -0.794 1.00 82.69 85 GLN A N 1
ATOM 695 C CA . GLN A 1 85 ? -20.124 -8.805 -2.002 1.00 82.69 85 GLN A CA 1
ATOM 696 C C . GLN A 1 85 ? -18.957 -8.344 -2.881 1.00 82.69 85 GLN A C 1
ATOM 698 O O . GLN A 1 85 ? -17.846 -8.102 -2.398 1.00 82.69 85 GLN A O 1
ATOM 703 N N . THR A 1 86 ? -19.204 -8.209 -4.181 1.00 77.50 86 THR A N 1
ATOM 704 C CA . THR A 1 86 ? -18.282 -7.500 -5.070 1.00 77.50 86 THR A CA 1
ATOM 705 C C . THR A 1 86 ? -18.219 -6.017 -4.679 1.00 77.50 86 THR A C 1
ATOM 707 O O . THR A 1 86 ? -19.134 -5.514 -4.016 1.00 77.50 86 THR A O 1
ATOM 710 N N . PRO A 1 87 ? -17.181 -5.274 -5.100 1.00 72.00 87 PRO A N 1
ATOM 711 C CA . PRO A 1 87 ? -17.139 -3.822 -4.926 1.00 72.00 87 PRO A CA 1
ATOM 712 C C . PRO A 1 87 ? -18.360 -3.090 -5.516 1.00 72.00 87 PRO A C 1
ATOM 714 O O . PRO A 1 87 ? -18.745 -2.035 -5.018 1.00 72.00 87 PRO A O 1
ATOM 717 N N . GLU A 1 88 ? -19.000 -3.655 -6.544 1.00 76.75 88 GLU A N 1
ATOM 718 C CA . GLU A 1 88 ? -20.227 -3.136 -7.164 1.00 76.75 88 GLU A CA 1
ATOM 719 C C . GLU A 1 88 ? -21.504 -3.449 -6.357 1.00 76.75 88 GLU A C 1
ATOM 721 O O . GLU A 1 88 ? -22.572 -2.911 -6.660 1.00 76.75 88 GLU A O 1
ATOM 726 N N . GLY A 1 89 ? -21.397 -4.279 -5.314 1.00 78.19 89 GLY A N 1
ATOM 727 C CA . GLY A 1 89 ? -22.492 -4.671 -4.425 1.00 78.19 89 GLY A CA 1
ATOM 728 C C . GLY A 1 89 ? -23.210 -5.964 -4.821 1.00 78.19 89 GLY A C 1
ATOM 729 O O . GLY A 1 89 ? -24.239 -6.289 -4.224 1.00 78.19 89 GLY A O 1
ATOM 730 N N . ASP A 1 90 ? -22.694 -6.713 -5.800 1.00 79.06 90 ASP A N 1
ATOM 731 C CA . ASP A 1 90 ? -23.271 -8.004 -6.174 1.00 79.06 90 ASP A CA 1
ATOM 732 C C . ASP A 1 90 ? -22.937 -9.050 -5.096 1.00 79.06 90 ASP A C 1
ATOM 734 O O . ASP A 1 90 ? -21.775 -9.187 -4.706 1.00 79.06 90 ASP A O 1
ATOM 738 N N . PRO A 1 91 ? -23.917 -9.807 -4.574 1.00 80.00 91 PRO A N 1
ATOM 739 C CA . PRO A 1 91 ? -23.660 -10.786 -3.524 1.00 80.00 91 PRO A CA 1
ATOM 740 C C . PRO A 1 91 ? -22.817 -11.955 -4.048 1.00 80.00 91 PRO A C 1
ATOM 742 O O . PRO A 1 91 ? -23.172 -12.577 -5.049 1.00 80.00 91 PRO A O 1
ATOM 745 N N . ILE A 1 92 ? -21.739 -12.289 -3.330 1.00 76.44 92 ILE A N 1
ATOM 746 C CA . ILE A 1 92 ? -20.912 -13.479 -3.584 1.00 76.44 92 ILE A CA 1
ATOM 747 C C . ILE A 1 92 ? -21.431 -14.640 -2.730 1.00 76.44 92 ILE A C 1
ATOM 749 O O . ILE A 1 92 ? -21.867 -15.657 -3.265 1.00 76.44 92 ILE A O 1
ATOM 753 N N . PHE A 1 93 ? -21.449 -14.477 -1.402 1.00 77.62 9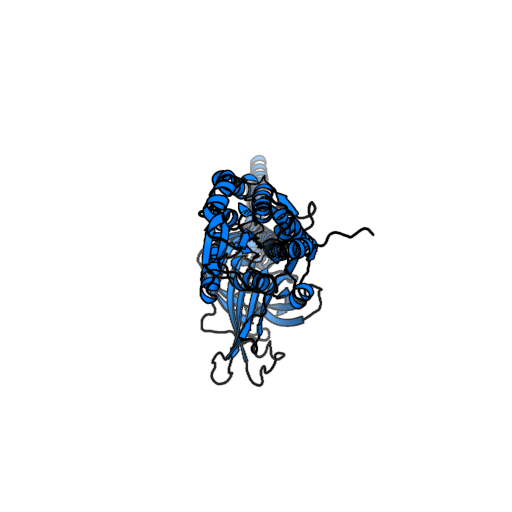3 PHE A N 1
ATOM 754 C CA . PHE A 1 93 ? -22.083 -15.423 -0.479 1.00 77.62 93 PHE A CA 1
ATOM 755 C C . PHE A 1 93 ? -22.458 -14.759 0.850 1.00 77.62 93 PHE A C 1
ATOM 757 O O . PHE A 1 93 ? -22.032 -13.646 1.161 1.00 77.62 93 PHE A O 1
ATOM 764 N N . SER A 1 94 ? -23.272 -15.447 1.651 1.00 80.94 94 SER A N 1
ATOM 765 C CA . SER A 1 94 ? -23.553 -15.049 3.027 1.00 80.94 94 SER A CA 1
ATOM 766 C C . SER A 1 94 ? -23.766 -16.272 3.910 1.00 80.94 94 SER A C 1
ATOM 768 O O . SER A 1 94 ? -24.386 -17.247 3.488 1.00 80.94 94 SER A O 1
ATOM 770 N N . THR A 1 95 ? -23.243 -16.207 5.130 1.00 80.75 95 THR A N 1
ATOM 771 C CA . THR A 1 95 ? -23.459 -17.188 6.192 1.00 80.75 95 THR A CA 1
ATOM 772 C C . THR A 1 95 ? -24.009 -16.487 7.430 1.00 80.75 95 THR A C 1
ATOM 774 O O . THR A 1 95 ? -23.741 -15.305 7.659 1.00 80.75 95 THR A O 1
ATOM 777 N N . SER A 1 96 ? -24.811 -17.212 8.205 1.00 86.44 96 SER A N 1
ATOM 778 C CA . SER A 1 96 ? -25.356 -16.755 9.481 1.00 86.44 96 SER A CA 1
ATOM 779 C C . SER A 1 96 ? -25.131 -17.833 10.530 1.00 86.44 96 SER A C 1
ATOM 781 O O . SER A 1 96 ? -25.280 -19.030 10.263 1.00 86.44 96 SER A O 1
ATOM 783 N N . GLN A 1 97 ? -24.744 -17.401 11.724 1.00 87.38 97 GLN A N 1
ATOM 784 C CA . GLN A 1 97 ? -24.529 -18.272 12.865 1.00 87.38 97 GLN A CA 1
ATOM 785 C C . GLN A 1 97 ? -25.194 -17.687 14.098 1.00 87.38 97 GLN A C 1
ATOM 787 O O . GLN A 1 97 ? -25.037 -16.507 14.401 1.00 87.38 97 GLN A O 1
ATOM 792 N N . GLN A 1 98 ? -25.873 -18.549 14.850 1.00 91.31 98 GLN A N 1
ATOM 793 C CA . GLN A 1 98 ? -26.517 -18.164 16.098 1.00 91.31 98 GLN A CA 1
ATOM 794 C C . GLN A 1 98 ? -25.795 -18.760 17.299 1.00 91.31 98 GLN A C 1
ATOM 796 O O . GLN A 1 98 ? -25.323 -19.902 17.235 1.00 91.31 98 GLN A O 1
ATOM 801 N N . TYR A 1 99 ? -25.728 -18.000 18.393 1.00 92.50 99 TYR A N 1
ATOM 802 C CA . TYR A 1 99 ? -25.148 -18.433 19.668 1.00 92.50 99 TYR A CA 1
ATOM 803 C C . TYR A 1 99 ? -25.631 -17.615 20.861 1.00 92.50 99 TYR A C 1
ATOM 805 O O . TYR A 1 99 ? -26.067 -16.477 20.722 1.00 92.50 99 TYR A O 1
ATOM 813 N N . GLY A 1 100 ? -25.521 -18.203 22.053 1.00 94.31 100 GLY A N 1
ATOM 814 C CA . GLY A 1 100 ? -25.864 -17.548 23.313 1.00 94.31 100 GLY A CA 1
ATOM 815 C C . GLY A 1 100 ? -24.688 -16.797 23.934 1.00 94.31 100 GLY A C 1
ATOM 816 O O . GLY A 1 100 ? -23.555 -17.290 23.925 1.00 94.31 100 GLY A O 1
ATOM 817 N N . ILE A 1 101 ? -24.961 -15.636 24.528 1.00 94.94 101 ILE A N 1
ATOM 818 C CA . ILE A 1 101 ? -24.018 -14.894 25.373 1.00 94.94 101 ILE A CA 1
ATOM 819 C C . ILE A 1 101 ? -24.672 -14.436 26.678 1.00 94.94 101 ILE A C 1
ATOM 821 O O . ILE A 1 101 ? -25.870 -14.156 26.743 1.00 94.94 101 ILE A O 1
ATOM 825 N N . ASN A 1 102 ? -23.861 -14.278 27.718 1.00 94.31 102 ASN A N 1
ATOM 826 C CA . ASN A 1 102 ? -24.271 -13.570 28.919 1.00 94.31 102 ASN A CA 1
ATOM 827 C C . ASN A 1 102 ? -24.296 -12.055 28.625 1.00 94.31 102 ASN A C 1
ATOM 829 O O . ASN A 1 102 ? -23.257 -11.490 28.285 1.00 94.31 102 ASN A O 1
ATOM 833 N N . PRO A 1 103 ? -25.425 -11.350 28.792 1.00 92.31 103 PRO A N 1
ATOM 834 C CA . PRO A 1 103 ? -25.528 -9.938 28.420 1.00 92.31 103 PRO A CA 1
ATOM 835 C C . PRO A 1 103 ? -24.697 -8.991 29.299 1.00 92.31 103 PRO A C 1
ATOM 837 O O . PRO A 1 103 ? -24.468 -7.848 28.912 1.00 92.31 103 PRO A O 1
ATOM 840 N N . VAL A 1 104 ? -24.240 -9.423 30.479 1.00 89.19 104 VAL A N 1
ATOM 841 C CA . VAL A 1 104 ? -23.414 -8.610 31.389 1.00 89.19 104 VAL A CA 1
ATOM 842 C C . VAL A 1 104 ? -21.926 -8.808 31.110 1.00 89.19 104 VAL A C 1
ATOM 844 O O . VAL A 1 104 ? -21.187 -7.824 31.010 1.00 89.19 104 VAL A O 1
ATOM 847 N N . THR A 1 105 ? -21.481 -10.066 31.024 1.00 90.75 105 THR A N 1
ATOM 848 C CA . THR A 1 105 ? -20.059 -10.411 30.847 1.00 90.75 105 THR A CA 1
ATOM 849 C C . THR A 1 105 ? -19.648 -10.522 29.384 1.00 90.75 105 THR A C 1
ATOM 851 O O . THR A 1 105 ? -18.457 -10.453 29.104 1.00 90.75 105 THR A O 1
ATOM 854 N N . GLN A 1 106 ? -20.615 -10.672 28.473 1.00 90.88 106 GLN A N 1
ATOM 855 C CA . GLN A 1 106 ? -20.434 -10.987 27.049 1.00 90.88 106 GLN A CA 1
ATOM 856 C C . GLN A 1 106 ? -19.737 -12.328 26.788 1.00 90.88 106 GLN A C 1
ATOM 858 O O . GLN A 1 106 ? -19.309 -12.598 25.669 1.00 90.88 106 GLN A O 1
ATOM 863 N N . GLU A 1 107 ? -19.634 -13.179 27.808 1.00 94.62 107 GLU A N 1
ATOM 864 C CA . GLU A 1 107 ? -19.085 -14.526 27.689 1.00 94.62 107 GLU A CA 1
ATOM 865 C C . GLU A 1 107 ? -20.079 -15.439 26.962 1.00 94.62 107 GLU A C 1
ATOM 867 O O . GLU A 1 107 ? -21.291 -15.356 27.193 1.00 94.62 107 GLU A O 1
ATOM 872 N N . HIS A 1 108 ? -19.578 -16.313 26.093 1.00 94.62 108 HIS A N 1
ATOM 873 C CA . HIS A 1 108 ? -20.399 -17.313 25.419 1.00 94.62 108 HIS A CA 1
ATOM 874 C C . HIS A 1 108 ? -21.011 -18.300 26.417 1.00 94.62 108 HIS A C 1
ATOM 876 O O . HIS A 1 108 ? -20.347 -18.773 27.341 1.00 94.62 108 HIS A O 1
ATOM 882 N N . VAL A 1 109 ? -22.281 -18.647 26.197 1.00 95.06 109 VAL A N 1
ATOM 883 C CA . VAL A 1 109 ? -23.016 -19.611 27.023 1.00 95.06 109 VAL A CA 1
ATOM 884 C C . VAL A 1 109 ? -23.274 -20.885 26.207 1.00 95.06 109 VAL A C 1
ATOM 886 O O . VAL A 1 109 ? -23.938 -20.808 25.171 1.00 95.06 109 VAL A O 1
ATOM 889 N N . PRO A 1 110 ? -22.776 -22.059 26.646 1.00 92.81 110 PRO A N 1
ATOM 890 C CA . PRO A 1 110 ? -23.036 -23.336 25.980 1.00 92.81 110 PRO A CA 1
ATOM 891 C C . PRO A 1 110 ? -24.526 -23.701 25.935 1.00 92.81 110 PRO A C 1
ATOM 893 O O . PRO A 1 110 ? -25.298 -23.301 26.807 1.00 92.81 110 PRO A O 1
ATOM 896 N N . GLY A 1 111 ? -24.916 -24.523 24.961 1.00 91.06 111 GLY A N 1
ATOM 897 C CA . GLY A 1 111 ? -26.284 -25.023 24.794 1.00 91.06 111 GLY A CA 1
ATOM 898 C C . GLY A 1 111 ? -27.204 -24.138 23.948 1.00 91.06 111 GLY A C 1
ATOM 899 O O . GLY A 1 111 ? -28.376 -24.474 23.787 1.00 91.06 111 GLY A O 1
ATOM 900 N N . TYR A 1 112 ? -26.685 -23.046 23.384 1.00 89.56 112 TYR A N 1
ATOM 901 C CA . TYR A 1 112 ? -27.425 -22.120 22.527 1.00 89.56 112 TYR A CA 1
ATOM 902 C C . TYR A 1 112 ? -26.804 -22.046 21.133 1.00 89.56 112 TYR A C 1
ATOM 904 O O . TYR A 1 112 ? -25.586 -21.932 20.993 1.00 89.56 112 TYR A O 1
ATOM 912 N N . GLY A 1 113 ? -27.651 -22.043 20.101 1.00 85.88 113 GLY A N 1
ATOM 913 C CA . GLY A 1 113 ? -27.209 -21.952 18.712 1.00 85.88 113 GLY A CA 1
ATOM 914 C C . GLY A 1 113 ? -26.812 -23.292 18.090 1.00 85.88 113 GLY A C 1
ATOM 915 O O . GLY A 1 113 ? -27.254 -24.355 18.522 1.00 85.88 113 GLY A O 1
ATOM 916 N N . ASN A 1 114 ? -25.992 -23.240 17.041 1.00 83.06 114 ASN A N 1
ATOM 917 C CA . ASN A 1 114 ? -25.566 -24.421 16.277 1.00 83.06 114 ASN A CA 1
ATOM 918 C C . ASN A 1 114 ? -24.350 -25.156 16.876 1.00 83.06 114 ASN A C 1
ATOM 920 O O . ASN A 1 114 ? -24.107 -26.312 16.530 1.00 83.06 114 ASN A O 1
ATOM 924 N N . ARG A 1 115 ? -23.577 -24.496 17.746 1.00 86.06 115 ARG A N 1
ATOM 925 C CA . ARG A 1 115 ? -22.320 -25.006 18.306 1.00 86.06 115 ARG A CA 1
ATOM 926 C C . ARG A 1 115 ? -22.023 -24.354 19.656 1.00 86.06 115 ARG A C 1
ATOM 928 O O . ARG A 1 115 ? -22.247 -23.157 19.832 1.00 86.06 115 ARG A O 1
ATOM 935 N N . ASP A 1 116 ? -21.457 -25.133 20.574 1.00 89.25 116 ASP A N 1
ATOM 936 C CA . ASP A 1 116 ? -20.932 -24.612 21.835 1.00 89.25 116 ASP A CA 1
ATOM 937 C C . ASP A 1 116 ? -19.673 -23.775 21.592 1.00 89.25 116 ASP A C 1
ATOM 939 O O . ASP A 1 116 ? -18.701 -24.247 21.001 1.00 89.25 116 ASP A O 1
ATOM 943 N N . ARG A 1 117 ? -19.687 -22.539 22.094 1.00 89.88 117 ARG A N 1
ATOM 944 C CA . ARG A 1 117 ? -18.594 -21.570 21.953 1.00 89.88 117 ARG A CA 1
ATOM 945 C C . ARG A 1 117 ? -17.991 -21.253 23.315 1.00 89.88 117 ARG A C 1
ATOM 947 O O . ARG A 1 117 ? -18.657 -21.361 24.344 1.00 89.88 117 ARG A O 1
ATOM 954 N N . LYS A 1 118 ? -16.714 -20.877 23.322 1.00 89.38 118 LYS A N 1
ATOM 955 C CA . LYS A 1 118 ? -15.975 -20.448 24.518 1.00 89.38 118 LYS A CA 1
ATOM 956 C C . LYS A 1 118 ? -15.338 -19.091 24.278 1.00 89.38 118 LYS A C 1
ATOM 958 O O . LYS A 1 118 ? -14.986 -18.781 23.148 1.00 89.38 118 LYS A O 1
ATOM 963 N N . GLY A 1 119 ? -15.141 -18.329 25.347 1.00 92.56 119 GLY A N 1
ATOM 964 C CA . GLY A 1 119 ? -14.588 -16.982 25.261 1.00 92.56 119 GLY A CA 1
ATOM 965 C C . GLY A 1 119 ? -15.681 -15.923 25.269 1.00 92.56 119 GLY A C 1
ATOM 966 O O . GLY A 1 119 ? -16.732 -16.122 25.876 1.00 92.56 119 GLY A O 1
ATOM 967 N N . TYR A 1 120 ? -15.431 -14.808 24.596 1.00 92.56 120 TYR A N 1
ATOM 968 C CA . TYR A 1 120 ? -16.273 -13.613 24.643 1.00 92.56 120 TYR A CA 1
ATOM 969 C C . TYR A 1 120 ? -16.733 -13.201 23.247 1.00 92.56 120 TYR A C 1
ATOM 971 O O . TYR A 1 120 ? -16.030 -13.467 22.274 1.00 92.56 120 TYR A O 1
ATOM 979 N N . LEU A 1 121 ? -17.861 -12.481 23.175 1.00 89.69 121 LEU A N 1
ATOM 980 C CA . LEU A 1 121 ? -18.346 -11.855 21.939 1.00 89.69 121 LEU A CA 1
ATOM 981 C C . LEU A 1 121 ? -17.251 -11.009 21.269 1.00 89.69 121 L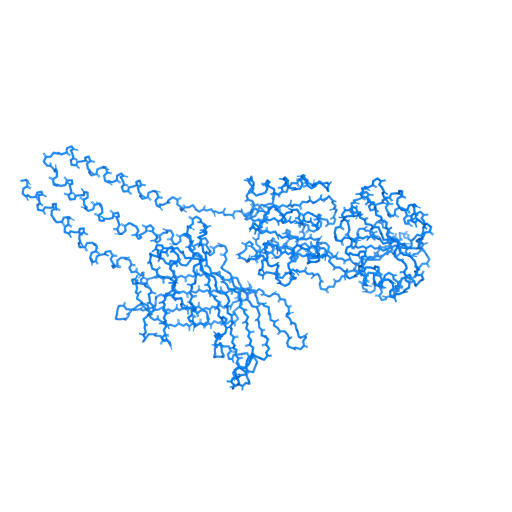EU A C 1
ATOM 983 O O . LEU A 1 121 ? -17.030 -11.131 20.070 1.00 89.69 121 LEU A O 1
ATOM 987 N N . PHE A 1 122 ? -16.565 -10.177 22.060 1.00 90.94 122 PHE A N 1
ATOM 988 C CA . PHE A 1 122 ? -15.378 -9.430 21.639 1.00 90.94 122 PHE A CA 1
ATOM 989 C C . PHE A 1 122 ? -14.234 -9.653 22.621 1.00 90.94 122 PHE A C 1
ATOM 991 O O . PHE A 1 122 ? -13.225 -10.256 22.271 1.00 90.94 122 PHE A O 1
ATOM 998 N N . ALA A 1 123 ? -14.407 -9.203 23.865 1.00 94.31 123 ALA A N 1
ATOM 999 C CA . ALA A 1 123 ? -13.405 -9.324 24.911 1.00 94.31 123 ALA A CA 1
ATOM 1000 C C . ALA A 1 123 ? -14.026 -9.193 26.316 1.00 94.31 123 ALA A C 1
ATOM 1002 O O . ALA A 1 123 ? -15.146 -8.687 26.454 1.00 94.31 123 ALA A O 1
ATOM 1003 N N . PRO A 1 124 ? -13.306 -9.598 27.379 1.00 93.81 124 PRO A N 1
ATOM 1004 C CA . PRO A 1 124 ? -13.687 -9.280 28.748 1.00 93.81 124 PRO A CA 1
ATOM 1005 C C . PRO A 1 124 ? -13.812 -7.768 28.981 1.00 93.81 124 PRO A C 1
ATOM 1007 O O . PRO A 1 124 ? -13.083 -6.960 28.410 1.00 93.81 124 PRO A O 1
ATOM 1010 N N . ARG A 1 125 ? -14.685 -7.377 29.912 1.00 90.75 125 ARG A N 1
ATOM 1011 C CA . ARG A 1 125 ? -14.737 -6.000 30.427 1.00 90.75 125 ARG A CA 1
ATOM 1012 C C . ARG A 1 125 ? -13.646 -5.755 31.462 1.00 90.75 125 ARG A C 1
ATOM 1014 O O . ARG A 1 125 ? -13.358 -6.636 32.270 1.00 90.75 125 ARG A O 1
ATOM 1021 N N . ASN A 1 126 ? -13.159 -4.518 31.535 1.00 91.56 126 ASN A N 1
ATOM 1022 C CA . ASN A 1 126 ? -12.084 -4.095 32.439 1.00 91.56 126 ASN A CA 1
ATOM 1023 C C . ASN A 1 126 ? -10.817 -4.952 32.289 1.00 91.56 126 ASN A C 1
ATOM 1025 O O . ASN A 1 126 ? -10.257 -5.422 33.286 1.00 91.56 126 ASN A O 1
ATOM 1029 N N . LEU A 1 127 ? -10.389 -5.159 31.044 1.00 93.25 127 LEU A N 1
ATOM 1030 C CA . LEU A 1 127 ? -9.130 -5.818 30.722 1.00 93.25 127 LEU A CA 1
ATOM 1031 C C . LEU A 1 127 ? -7.979 -5.133 31.449 1.00 93.25 127 LEU A C 1
ATOM 1033 O O . LEU A 1 127 ? -7.844 -3.905 31.416 1.00 93.25 127 LEU A O 1
ATOM 1037 N N . LYS A 1 128 ? -7.120 -5.932 32.085 1.00 93.62 128 LYS A N 1
ATOM 1038 C CA . LYS A 1 128 ? -5.839 -5.420 32.565 1.00 93.62 128 LYS A CA 1
ATOM 1039 C C . LYS A 1 128 ? -4.788 -5.600 31.487 1.00 93.62 128 LYS A C 1
ATOM 1041 O O . LYS A 1 128 ? -4.769 -6.592 30.765 1.00 93.62 128 LYS A O 1
ATOM 1046 N N . GLU A 1 129 ? -3.893 -4.630 31.419 1.00 93.38 129 GLU A N 1
ATOM 1047 C CA . GLU A 1 129 ? -2.746 -4.666 30.524 1.00 93.38 129 GLU A CA 1
ATOM 1048 C C . GLU A 1 129 ? -1.964 -5.982 30.680 1.00 93.38 129 GLU A C 1
ATOM 1050 O O . GLU A 1 129 ? -1.591 -6.363 31.792 1.00 93.38 129 GLU A O 1
ATOM 1055 N N . GLY A 1 130 ? -1.740 -6.676 29.560 1.00 93.00 130 GLY A N 1
ATOM 1056 C CA . GLY A 1 130 ? -1.039 -7.960 29.520 1.00 93.00 130 GLY A CA 1
ATOM 1057 C C . GLY A 1 130 ? -1.886 -9.205 29.816 1.00 93.00 130 GLY A C 1
ATOM 1058 O O . GLY A 1 130 ? -1.355 -10.308 29.699 1.00 93.00 130 GLY A O 1
ATOM 1059 N N . GLU A 1 131 ? -3.166 -9.084 30.194 1.00 94.31 131 GLU A N 1
ATOM 1060 C CA . GLU A 1 131 ? -4.029 -10.256 30.418 1.00 94.31 131 GLU A CA 1
ATOM 1061 C C . GLU A 1 131 ? -4.485 -10.869 29.076 1.00 94.31 131 GLU A C 1
ATOM 1063 O O . GLU A 1 131 ? -5.108 -10.157 28.281 1.00 94.31 131 GLU A O 1
ATOM 1068 N N . PRO A 1 132 ? -4.198 -12.164 28.812 1.00 95.00 132 PRO A N 1
ATOM 1069 C CA . PRO A 1 132 ? -4.707 -12.872 27.640 1.00 95.00 132 PRO A CA 1
ATOM 1070 C C . PRO A 1 132 ? -6.159 -13.319 27.850 1.00 95.00 132 PRO A C 1
ATOM 1072 O O . PRO A 1 132 ? -6.626 -13.451 28.987 1.00 95.00 132 PRO A O 1
ATOM 1075 N N . PHE A 1 133 ? -6.862 -13.611 26.758 1.00 95.12 133 PHE A N 1
ATOM 1076 C CA . PHE A 1 133 ? -8.209 -14.176 26.806 1.00 95.12 133 PHE A CA 1
ATOM 1077 C C . PHE A 1 133 ? -8.530 -15.004 25.559 1.00 95.12 133 PHE A C 1
ATOM 1079 O O . PHE A 1 133 ? -7.950 -14.803 24.494 1.00 95.12 133 PHE A O 1
ATOM 1086 N N . THR A 1 134 ? -9.498 -15.911 25.689 1.00 93.31 134 THR A N 1
ATOM 1087 C CA . THR A 1 134 ? -10.054 -16.645 24.550 1.00 93.31 134 THR A CA 1
ATOM 1088 C C . THR A 1 134 ? -11.092 -15.777 23.842 1.00 93.31 134 THR A C 1
ATOM 1090 O O . THR A 1 134 ? -12.091 -15.371 24.443 1.00 93.31 134 THR A O 1
ATOM 1093 N N . TYR A 1 135 ? -10.879 -15.525 22.559 1.00 91.62 135 TYR A N 1
ATOM 1094 C CA . TYR A 1 135 ? -11.863 -14.976 21.633 1.00 91.62 135 TYR A CA 1
ATOM 1095 C C . TYR A 1 135 ? -12.442 -16.123 20.801 1.00 91.62 135 TYR A C 1
ATOM 1097 O O . TYR A 1 135 ? -11.716 -17.046 20.445 1.00 91.62 135 TYR A O 1
ATOM 1105 N N . TRP A 1 136 ? -13.736 -16.114 20.486 1.00 87.56 136 TRP A N 1
ATOM 1106 C CA . TRP A 1 136 ? -14.256 -17.038 19.477 1.00 87.56 136 TRP A CA 1
ATOM 1107 C C . TRP A 1 136 ? -14.250 -16.322 18.137 1.00 87.56 136 TRP A C 1
ATOM 1109 O O . TRP A 1 136 ? -15.047 -15.417 17.917 1.00 87.56 136 TRP A O 1
ATOM 1119 N N . HIS A 1 137 ? -13.356 -16.715 17.238 1.00 81.06 137 HIS A N 1
ATOM 1120 C CA . HIS A 1 137 ? -13.289 -16.143 15.909 1.00 81.06 137 HIS A CA 1
ATOM 1121 C C . HIS A 1 137 ? -14.530 -16.534 15.119 1.00 81.06 137 HIS A C 1
ATOM 1123 O O . HIS A 1 137 ? -14.607 -17.630 14.576 1.00 81.06 137 HIS A O 1
ATOM 1129 N N . ILE A 1 138 ? -15.506 -15.633 15.028 1.00 71.69 138 ILE A N 1
ATOM 1130 C CA . ILE A 1 138 ? -16.811 -15.989 14.467 1.00 71.69 138 ILE A CA 1
ATOM 1131 C C . ILE A 1 138 ? -16.755 -16.198 12.942 1.00 71.69 138 ILE A C 1
ATOM 1133 O O . ILE A 1 138 ? -17.388 -17.134 12.462 1.00 71.69 138 ILE A O 1
ATOM 1137 N N . ASN A 1 139 ? -15.924 -15.448 12.194 1.00 74.25 139 ASN A N 1
ATOM 1138 C CA . ASN A 1 139 ? -15.776 -15.670 10.737 1.00 74.25 139 ASN A CA 1
ATOM 1139 C C . ASN A 1 139 ? -15.327 -17.098 10.396 1.00 74.25 139 ASN A C 1
ATOM 1141 O O . ASN A 1 139 ? -15.815 -17.681 9.434 1.00 74.25 139 ASN A O 1
ATOM 1145 N N . TYR A 1 140 ? -14.430 -17.671 11.200 1.00 78.00 140 TYR A N 1
ATOM 1146 C CA . TYR A 1 140 ? -13.944 -19.038 11.012 1.00 78.00 140 TYR A CA 1
ATOM 1147 C C . TYR A 1 140 ? -14.604 -20.036 11.979 1.00 78.00 140 TYR A C 1
ATOM 1149 O O . TYR A 1 140 ? -14.300 -21.221 11.952 1.00 78.00 140 TYR A O 1
ATOM 1157 N N . ASP A 1 141 ? -15.530 -19.583 12.823 1.00 80.25 141 ASP A N 1
ATOM 1158 C CA . ASP A 1 141 ? -16.207 -20.362 13.864 1.00 80.25 141 ASP A CA 1
ATOM 1159 C C . ASP A 1 141 ? -15.263 -21.242 14.716 1.00 80.25 141 ASP A C 1
ATOM 1161 O O . ASP A 1 141 ? -15.509 -22.437 14.919 1.00 80.25 141 ASP A O 1
ATOM 1165 N N . GLY A 1 142 ? -14.168 -20.654 15.213 1.00 83.75 142 GLY A N 1
ATOM 1166 C CA . GLY A 1 142 ? -13.155 -21.363 16.004 1.00 83.75 142 GLY A CA 1
ATOM 1167 C C . GLY A 1 142 ? -12.514 -20.510 17.108 1.00 83.75 142 GLY A C 1
ATOM 1168 O O . GLY A 1 142 ? -12.464 -19.290 16.991 1.00 83.75 142 GLY A O 1
ATOM 1169 N N . PRO A 1 143 ? -12.001 -21.113 18.196 1.00 86.69 143 PRO A N 1
ATOM 1170 C CA . PRO A 1 143 ? -11.385 -20.369 19.296 1.00 86.69 143 PRO A CA 1
ATOM 1171 C C . PRO A 1 143 ? -10.024 -19.779 18.894 1.00 86.69 143 PRO A C 1
ATOM 1173 O O . PRO A 1 143 ? -9.248 -20.447 18.219 1.00 86.69 143 PRO A O 1
ATOM 1176 N N . ALA A 1 144 ? -9.733 -18.561 19.347 1.00 89.44 144 ALA A N 1
ATOM 1177 C CA . ALA A 1 144 ? -8.465 -17.849 19.228 1.00 89.44 144 ALA A CA 1
ATOM 1178 C C . ALA A 1 144 ? -7.955 -17.512 20.634 1.00 89.44 144 ALA A C 1
ATOM 1180 O O . ALA A 1 144 ? -8.645 -16.845 21.409 1.00 89.44 144 ALA A O 1
ATOM 1181 N N . GLU A 1 145 ? -6.744 -17.940 20.974 1.00 91.94 145 GLU A N 1
ATOM 1182 C CA . GLU A 1 145 ? -6.096 -17.517 22.217 1.00 91.94 145 GLU A CA 1
ATOM 1183 C C . GLU A 1 145 ? -5.337 -16.220 21.948 1.00 91.94 145 GLU A C 1
ATOM 1185 O O . GLU A 1 145 ? -4.333 -16.222 21.230 1.00 91.94 145 GLU A O 1
ATOM 1190 N N . LEU A 1 146 ? -5.846 -15.106 22.476 1.00 94.25 146 LEU A N 1
ATOM 1191 C CA . LEU A 1 146 ? -5.300 -13.784 22.202 1.00 94.25 146 LEU A CA 1
ATOM 1192 C C . LEU A 1 146 ? -4.185 -13.427 23.179 1.00 94.25 146 LEU A C 1
ATOM 1194 O O . LEU A 1 146 ? -4.365 -13.461 24.400 1.00 94.25 146 LEU A O 1
ATOM 1198 N N . THR A 1 147 ? -3.046 -13.017 22.626 1.00 95.44 147 THR A N 1
ATOM 1199 C CA . THR A 1 147 ? -1.867 -12.578 23.376 1.00 95.44 147 THR A CA 1
ATOM 1200 C C . THR A 1 147 ? -1.697 -11.071 23.245 1.00 95.44 147 THR A C 1
ATOM 1202 O O . THR A 1 147 ? -1.818 -10.520 22.158 1.00 95.44 147 THR A O 1
ATOM 1205 N N . TYR A 1 148 ? -1.441 -10.392 24.363 1.00 96.31 148 TYR A N 1
ATOM 1206 C CA . TYR A 1 148 ? -1.259 -8.942 24.386 1.00 96.31 148 TYR A CA 1
ATOM 1207 C C . TYR A 1 148 ? 0.053 -8.529 23.709 1.00 96.31 148 TYR A C 1
ATOM 1209 O O . TYR A 1 148 ? 1.120 -9.033 24.065 1.00 96.31 148 TYR A O 1
ATOM 1217 N N . VAL A 1 149 ? -0.033 -7.555 22.805 1.00 96.06 149 VAL A N 1
ATOM 1218 C CA . VAL A 1 149 ? 1.101 -6.997 22.056 1.00 96.06 149 VAL A CA 1
ATOM 1219 C C . VAL A 1 149 ? 1.501 -5.627 22.605 1.00 96.06 149 VAL A C 1
ATOM 1221 O O . VAL A 1 149 ? 2.680 -5.363 22.842 1.00 96.06 149 VAL A O 1
ATOM 1224 N N . GLY A 1 150 ? 0.531 -4.737 22.835 1.00 94.19 150 GLY A N 1
ATOM 1225 C CA . GLY A 1 150 ? 0.817 -3.362 23.246 1.00 94.19 150 GLY A CA 1
ATOM 1226 C C . GLY A 1 150 ? -0.408 -2.453 23.281 1.00 94.19 150 GLY A C 1
ATOM 1227 O O . GLY A 1 150 ? -1.545 -2.915 23.226 1.00 94.19 150 GLY A O 1
ATOM 1228 N N . LYS A 1 151 ? -0.163 -1.141 23.367 1.00 93.94 151 LYS A N 1
ATOM 1229 C CA . LYS A 1 151 ? -1.207 -0.110 23.306 1.00 93.94 151 LYS A CA 1
ATOM 1230 C C . LYS A 1 151 ? -1.111 0.683 22.022 1.00 93.94 151 LYS A C 1
ATOM 1232 O O . LYS A 1 151 ? -0.012 1.023 21.589 1.00 93.94 151 LYS A O 1
ATOM 1237 N N . GLU A 1 152 ? -2.265 1.063 21.500 1.00 89.81 152 GLU A N 1
ATOM 1238 C CA . GLU A 1 152 ? -2.378 1.949 20.350 1.00 89.81 152 GLU A CA 1
ATOM 1239 C C . GLU A 1 152 ? -3.545 2.914 20.549 1.00 89.81 152 GLU A C 1
ATOM 1241 O O . GLU A 1 152 ? -4.561 2.560 21.151 1.00 89.81 152 GLU A O 1
ATOM 1246 N N . VAL A 1 153 ? -3.399 4.148 20.068 1.00 85.12 153 VAL A N 1
ATOM 1247 C CA . VAL A 1 153 ? -4.485 5.130 20.078 1.00 85.12 153 VAL A CA 1
ATOM 1248 C C . VAL A 1 153 ? -5.111 5.163 18.690 1.00 85.12 153 VAL A C 1
ATOM 1250 O O . VAL A 1 153 ? -4.479 5.625 17.744 1.00 85.12 153 VAL A O 1
ATOM 1253 N N . LEU A 1 154 ? -6.353 4.694 18.581 1.00 81.44 154 LEU A N 1
ATOM 1254 C CA . LEU A 1 154 ? -7.117 4.643 17.335 1.00 81.44 154 L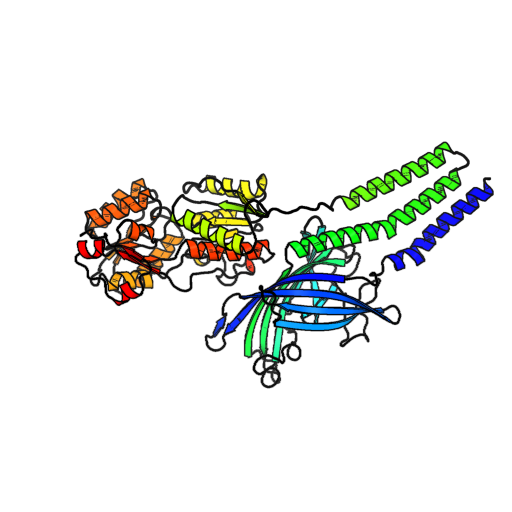EU A CA 1
ATOM 1255 C C . LEU A 1 154 ? -8.275 5.634 17.410 1.00 81.44 154 LEU A C 1
ATOM 1257 O O . LEU A 1 154 ? -9.128 5.512 18.285 1.00 81.44 154 LEU A O 1
ATOM 1261 N N . SER A 1 155 ? -8.294 6.632 16.522 1.00 81.00 155 SER A N 1
ATOM 1262 C CA . SER A 1 155 ? -9.339 7.672 16.476 1.00 81.00 155 SER A CA 1
ATOM 1263 C C . SER A 1 155 ? -9.650 8.286 17.854 1.00 81.00 155 SER A C 1
ATOM 1265 O O . SER A 1 155 ? -10.803 8.439 18.242 1.00 81.00 155 SER A O 1
ATOM 1267 N N . GLY A 1 156 ? -8.602 8.585 18.632 1.00 77.75 156 GLY A N 1
ATOM 1268 C CA . GLY A 1 156 ? -8.717 9.163 19.979 1.00 77.75 156 GLY A CA 1
ATOM 1269 C C . GLY A 1 156 ? -8.978 8.162 21.113 1.00 77.75 156 GLY A C 1
ATOM 1270 O O . GLY A 1 156 ? -9.047 8.568 22.270 1.00 77.75 156 GLY A O 1
ATOM 1271 N N . VAL A 1 157 ? -9.078 6.862 20.826 1.00 85.00 157 VAL A N 1
ATOM 1272 C CA . VAL A 1 157 ? -9.339 5.812 21.824 1.00 85.00 157 VAL A CA 1
ATOM 1273 C C . VAL A 1 157 ? -8.077 5.022 22.118 1.00 85.00 157 VAL A C 1
ATOM 1275 O O . VAL A 1 157 ? -7.498 4.427 21.215 1.00 85.00 157 VAL A O 1
ATOM 1278 N N . GLU A 1 158 ? -7.660 4.974 23.386 1.00 91.62 158 GLU A N 1
ATOM 1279 C CA . GLU A 1 158 ? -6.647 4.008 23.826 1.00 91.62 158 GLU A CA 1
ATOM 1280 C C . GLU A 1 158 ? -7.219 2.590 23.722 1.00 91.62 158 GLU A C 1
ATOM 1282 O O . GLU A 1 158 ? -8.241 2.267 24.330 1.00 91.62 158 GLU A O 1
ATOM 1287 N N . THR A 1 159 ? -6.532 1.746 22.965 1.00 95.50 159 THR A N 1
ATOM 1288 C CA . THR A 1 159 ? -6.880 0.348 22.733 1.00 95.50 159 THR A CA 1
ATOM 1289 C C . THR A 1 159 ? -5.718 -0.556 23.111 1.00 95.50 159 THR A C 1
ATOM 1291 O O . THR A 1 159 ? -4.550 -0.161 23.047 1.00 95.50 159 THR A O 1
ATOM 1294 N N . TYR A 1 160 ? -6.039 -1.777 23.524 1.00 97.56 160 TYR A N 1
ATOM 1295 C CA . TYR A 1 160 ? -5.067 -2.846 23.713 1.00 97.56 160 TYR A CA 1
ATOM 1296 C C . TYR A 1 160 ? -5.036 -3.696 22.447 1.00 97.56 160 TYR A C 1
ATOM 1298 O O . TYR A 1 160 ? -6.075 -4.197 22.015 1.00 97.56 160 TYR A O 1
ATOM 1306 N N . HIS A 1 161 ? -3.847 -3.818 21.863 1.00 96.56 161 HIS A N 1
ATOM 1307 C CA . HIS A 1 161 ? -3.579 -4.628 20.687 1.00 96.56 161 HIS A CA 1
ATOM 1308 C C . HIS A 1 161 ? -3.274 -6.068 21.112 1.00 96.56 161 HIS A C 1
ATOM 1310 O O . HIS A 1 161 ? -2.439 -6.300 21.995 1.00 96.56 161 HIS A O 1
ATOM 1316 N N . TYR A 1 162 ? -3.955 -7.015 20.479 1.00 96.44 162 TYR A N 1
ATOM 1317 C CA . TYR A 1 162 ? -3.832 -8.445 20.698 1.00 96.44 162 TYR A CA 1
ATOM 1318 C C . TYR A 1 162 ? -3.632 -9.184 19.380 1.00 96.44 162 TYR A C 1
ATOM 1320 O O . TYR A 1 162 ? -4.265 -8.830 18.392 1.00 96.44 162 TYR A O 1
ATOM 1328 N N . GLU A 1 163 ? -2.856 -10.265 19.408 1.00 95.06 163 GLU A N 1
ATOM 1329 C CA . GLU A 1 163 ? -2.640 -11.146 18.257 1.00 95.06 163 GLU A CA 1
ATOM 1330 C C . GLU A 1 163 ? -2.895 -12.623 18.603 1.00 95.06 163 GLU A C 1
ATOM 1332 O O . GLU A 1 163 ? -2.834 -13.030 19.771 1.00 95.06 163 GLU A O 1
ATOM 1337 N N . SER A 1 164 ? -3.184 -13.438 17.589 1.00 92.31 164 SER A N 1
ATOM 1338 C CA . SER A 1 164 ? -3.273 -14.895 17.698 1.00 92.31 164 SER A CA 1
ATOM 1339 C C . SER A 1 164 ? -2.833 -15.580 16.412 1.00 92.31 164 SER A C 1
ATOM 1341 O O . SER A 1 164 ? -3.229 -15.186 15.314 1.00 92.31 164 SER A O 1
ATOM 1343 N N . PHE A 1 165 ? -2.050 -16.646 16.563 1.00 88.00 165 PHE A N 1
ATOM 1344 C CA . PHE A 1 165 ? -1.561 -17.474 15.466 1.00 88.00 165 PHE A CA 1
ATOM 1345 C C . PHE A 1 165 ? -2.189 -18.863 15.554 1.00 88.00 165 PHE A C 1
ATOM 1347 O O . PHE A 1 165 ? -2.049 -19.550 16.566 1.00 88.00 165 PHE A O 1
ATOM 1354 N N . TYR A 1 166 ? -2.814 -19.316 14.470 1.00 78.56 166 TYR A N 1
ATOM 1355 C CA . TYR A 1 166 ? -3.385 -20.664 14.364 1.00 78.56 166 TYR A CA 1
ATOM 1356 C C . TYR A 1 166 ? -2.367 -21.710 13.875 1.00 78.56 166 TYR A C 1
ATOM 1358 O O . TYR A 1 166 ? -2.715 -22.683 13.201 1.00 78.56 166 TYR A O 1
ATOM 1366 N N . GLU A 1 167 ? -1.087 -21.529 14.207 1.00 64.06 167 GLU A N 1
ATOM 1367 C CA . GLU A 1 167 ? -0.022 -22.426 13.760 1.00 64.06 167 GLU A CA 1
ATOM 1368 C C . GLU A 1 167 ? -0.239 -23.860 14.279 1.00 64.06 167 GLU A C 1
ATOM 1370 O O . GLU A 1 167 ? -0.178 -24.140 15.477 1.00 64.06 167 GLU A O 1
ATOM 1375 N N . GLY A 1 168 ? -0.478 -24.796 13.353 1.00 58.69 168 GLY A N 1
ATOM 1376 C CA . GLY A 1 168 ? -0.555 -26.234 13.636 1.00 58.69 168 GLY A CA 1
ATOM 1377 C C . GLY A 1 168 ? -1.911 -26.753 14.126 1.00 58.69 168 GLY A C 1
ATOM 1378 O O . GLY A 1 168 ? -2.047 -27.963 14.314 1.00 58.69 168 GLY A O 1
ATOM 1379 N N . VAL A 1 169 ? -2.919 -25.888 14.287 1.00 68.06 169 VAL A N 1
ATOM 1380 C CA . VAL A 1 169 ? -4.317 -26.287 14.545 1.00 68.06 169 VAL A CA 1
ATOM 1381 C C . VAL A 1 169 ? -5.234 -25.578 13.540 1.00 68.06 169 VAL A C 1
ATOM 1383 O O . VAL A 1 169 ? -5.972 -24.665 13.913 1.00 68.06 169 VAL A O 1
ATOM 1386 N N . PRO A 1 170 ? -5.158 -25.958 12.250 1.00 76.44 170 PRO A N 1
ATOM 1387 C CA . PRO A 1 170 ? -5.970 -25.353 11.205 1.00 76.44 170 PRO A CA 1
ATOM 1388 C C . PRO A 1 170 ? -7.466 -25.445 11.508 1.00 76.44 170 PRO A C 1
ATOM 1390 O O . PRO A 1 170 ? -7.947 -26.447 12.046 1.00 76.44 170 PRO A O 1
ATOM 1393 N N . ILE A 1 171 ? -8.210 -24.421 11.101 1.00 86.19 171 ILE A N 1
ATOM 1394 C CA . ILE A 1 171 ? -9.662 -24.399 11.244 1.00 86.19 171 ILE A CA 1
ATOM 1395 C C . ILE A 1 171 ? -10.282 -25.042 10.005 1.00 86.19 171 ILE A C 1
ATOM 1397 O O . ILE A 1 171 ? -10.077 -24.571 8.887 1.00 86.19 171 ILE A O 1
ATOM 1401 N N . ASP A 1 172 ? -11.050 -26.111 10.201 1.00 88.06 172 ASP A N 1
ATOM 1402 C CA . ASP A 1 172 ? -11.750 -26.792 9.112 1.00 88.06 172 ASP A CA 1
ATOM 1403 C C . ASP A 1 172 ? -12.969 -25.969 8.657 1.00 88.06 172 ASP A C 1
ATOM 1405 O O . ASP A 1 172 ? -13.888 -25.720 9.438 1.00 88.06 172 ASP A O 1
ATOM 1409 N N . GLN A 1 173 ? -12.955 -25.539 7.393 1.00 87.56 173 GLN A N 1
ATOM 1410 C CA . GLN A 1 173 ? -14.025 -24.778 6.735 1.00 87.56 173 GLN A CA 1
ATOM 1411 C C . GLN A 1 173 ? -14.745 -25.597 5.654 1.00 87.56 173 GLN A C 1
ATOM 1413 O O . GLN A 1 173 ? -15.514 -25.047 4.869 1.00 87.56 173 GLN A O 1
ATOM 1418 N N . THR A 1 174 ? -14.518 -26.910 5.599 1.00 88.88 174 THR A N 1
ATOM 1419 C CA . THR A 1 174 ? -15.024 -27.804 4.547 1.00 88.88 174 THR A CA 1
ATOM 1420 C C . THR A 1 174 ? -16.546 -27.747 4.400 1.00 88.88 174 THR A C 1
ATOM 1422 O O . THR A 1 174 ? -17.051 -27.683 3.282 1.00 88.88 174 THR A O 1
ATOM 1425 N N . GLU A 1 175 ? -17.294 -27.715 5.507 1.00 84.25 175 GLU A N 1
ATOM 1426 C CA . GLU A 1 175 ? -18.760 -27.596 5.458 1.00 84.25 175 GLU A CA 1
ATOM 1427 C C . GLU A 1 175 ? -19.201 -26.219 4.934 1.00 84.25 175 GLU A C 1
ATOM 1429 O O . GLU A 1 175 ? -20.047 -26.136 4.038 1.00 84.25 175 GLU A O 1
ATOM 1434 N N . ASN A 1 176 ? -18.575 -25.149 5.439 1.00 77.88 176 ASN A N 1
ATOM 1435 C CA . ASN A 1 176 ? -18.878 -23.759 5.077 1.00 77.88 176 ASN A CA 1
ATOM 1436 C C . ASN A 1 176 ? -18.544 -23.443 3.610 1.00 77.88 176 ASN A C 1
ATOM 1438 O O . ASN A 1 176 ? -19.177 -22.580 3.006 1.00 77.88 176 ASN A O 1
ATOM 1442 N N . LEU A 1 177 ? -17.570 -24.152 3.033 1.00 81.88 177 LEU A N 1
ATOM 1443 C CA . LEU A 1 177 ? -17.064 -23.955 1.674 1.00 81.88 177 LEU A CA 1
ATOM 1444 C C . LEU A 1 177 ? -17.348 -25.153 0.752 1.00 81.88 177 LEU A C 1
ATOM 1446 O O . LEU A 1 177 ? -16.667 -25.352 -0.252 1.00 81.88 177 LEU A O 1
ATOM 1450 N N . SER A 1 178 ? -18.404 -25.913 1.046 1.00 84.50 178 SER A N 1
ATOM 1451 C CA . SER A 1 178 ? -18.883 -27.057 0.248 1.00 84.50 178 SER A CA 1
ATOM 1452 C C . SER A 1 178 ? -19.363 -26.708 -1.171 1.00 84.50 178 SER A C 1
ATOM 1454 O O . SER A 1 178 ? -19.724 -27.588 -1.943 1.00 84.50 178 SER A O 1
ATOM 1456 N N . GLY A 1 179 ? -19.389 -25.423 -1.535 1.00 80.31 179 GLY A N 1
ATOM 1457 C CA . GLY A 1 179 ? -19.630 -24.976 -2.909 1.00 80.31 179 GLY A CA 1
ATOM 1458 C C . GLY A 1 179 ? -18.377 -24.958 -3.794 1.00 80.31 179 GLY A C 1
ATOM 1459 O O . GLY A 1 179 ? -18.497 -24.700 -4.992 1.00 80.31 179 GLY A O 1
ATOM 1460 N N . LEU A 1 180 ? -17.184 -25.178 -3.230 1.00 83.75 180 LEU A N 1
ATOM 1461 C CA . LEU A 1 180 ? -15.927 -25.129 -3.976 1.00 83.75 180 LEU A CA 1
ATOM 1462 C C . LEU A 1 180 ? -15.671 -26.416 -4.780 1.00 83.75 180 LEU A C 1
ATOM 1464 O O . LEU A 1 180 ? -16.109 -27.496 -4.382 1.00 83.75 180 LEU A O 1
ATOM 1468 N N . PRO A 1 181 ? -14.912 -26.340 -5.890 1.00 83.25 181 PRO A N 1
ATOM 1469 C CA . PRO A 1 181 ? -14.609 -27.508 -6.714 1.00 83.25 181 PRO A CA 1
ATOM 1470 C C . PRO A 1 181 ? -13.948 -28.649 -5.922 1.00 83.25 181 PRO A C 1
ATOM 1472 O O . PRO A 1 181 ? -12.835 -28.504 -5.404 1.00 83.25 181 PRO A O 1
ATOM 1475 N N . GLY A 1 182 ? -14.635 -29.795 -5.864 1.00 84.62 182 GLY A N 1
ATOM 1476 C CA . GLY A 1 182 ? -14.176 -31.008 -5.180 1.00 84.62 182 GLY A CA 1
ATOM 1477 C C . GLY A 1 182 ? -14.337 -30.989 -3.655 1.00 84.62 182 GLY A C 1
ATOM 1478 O O . GLY A 1 182 ? -13.874 -31.915 -2.992 1.00 84.62 182 GLY A O 1
ATOM 1479 N N . VAL A 1 183 ? -14.978 -29.968 -3.078 1.00 90.88 183 VAL A N 1
ATOM 1480 C CA . VAL A 1 183 ? -15.220 -29.851 -1.631 1.00 90.88 183 VAL A CA 1
ATOM 1481 C C . VAL A 1 183 ? -16.696 -30.142 -1.350 1.00 90.88 183 VAL A C 1
ATOM 1483 O O . VAL A 1 183 ? -17.544 -29.495 -1.951 1.00 90.88 183 VAL A O 1
ATOM 1486 N N . PRO A 1 184 ? -17.056 -31.075 -0.451 1.00 89.94 184 PRO A N 1
ATOM 1487 C CA . PRO A 1 184 ? -16.196 -31.899 0.397 1.00 89.94 184 PRO A CA 1
ATOM 1488 C C . PRO A 1 184 ? -15.878 -33.276 -0.215 1.00 89.94 184 PRO A C 1
ATOM 1490 O O . PRO A 1 184 ? -15.444 -34.175 0.493 1.00 89.94 184 PRO A O 1
ATOM 1493 N N . GLU A 1 185 ? -16.196 -33.523 -1.482 1.00 90.25 185 GLU A N 1
ATOM 1494 C CA . GLU A 1 185 ? -16.256 -34.888 -2.030 1.00 90.25 185 GLU A CA 1
ATOM 1495 C C . GLU A 1 185 ? -14.876 -35.526 -2.242 1.00 90.25 185 GLU A C 1
ATOM 1497 O O . GLU A 1 185 ? -14.714 -36.728 -2.041 1.00 90.25 185 GLU A O 1
ATOM 1502 N N . GLU A 1 186 ? -13.885 -34.723 -2.620 1.00 90.19 186 GLU A N 1
ATOM 1503 C CA . GLU A 1 186 ? -12.524 -35.164 -2.950 1.00 90.19 186 GLU A CA 1
ATOM 1504 C C . GLU A 1 186 ? -11.488 -34.603 -1.969 1.00 90.19 186 GLU A C 1
ATOM 1506 O O . GLU A 1 186 ? -10.460 -35.227 -1.714 1.00 90.19 186 GLU A O 1
ATOM 1511 N N . ARG A 1 187 ? -11.752 -33.420 -1.408 1.00 93.06 187 ARG A N 1
ATOM 1512 C CA . ARG A 1 187 ? -10.823 -32.661 -0.565 1.00 93.06 187 ARG A CA 1
ATOM 1513 C C . ARG A 1 187 ? -11.576 -31.749 0.396 1.00 93.06 187 ARG A C 1
ATOM 1515 O O . ARG A 1 187 ? -12.729 -31.404 0.159 1.00 93.06 187 ARG A O 1
ATOM 1522 N N . GLY A 1 188 ? -10.931 -31.383 1.494 1.00 93.69 188 GLY A N 1
ATOM 1523 C CA . GLY A 1 188 ? -11.452 -30.404 2.443 1.00 93.69 188 GLY A CA 1
ATOM 1524 C C . GLY A 1 188 ? -10.750 -29.056 2.310 1.00 93.69 188 GLY A C 1
ATOM 1525 O O . GLY A 1 188 ? -9.753 -28.940 1.594 1.00 93.69 188 GLY A O 1
ATOM 1526 N N . ILE A 1 189 ? -11.244 -28.053 3.037 1.00 92.06 189 ILE A N 1
ATOM 1527 C CA . ILE A 1 189 ? -10.588 -26.750 3.192 1.00 92.06 189 ILE A CA 1
ATOM 1528 C C . ILE A 1 189 ? -10.218 -26.538 4.648 1.00 92.06 189 ILE A C 1
ATOM 1530 O O . ILE A 1 189 ? -11.061 -26.647 5.537 1.00 92.06 189 ILE A O 1
ATOM 1534 N N . ILE A 1 190 ? -8.968 -26.155 4.868 1.00 91.62 190 ILE A N 1
ATOM 1535 C CA . ILE A 1 190 ? -8.510 -25.613 6.140 1.00 91.62 190 ILE A CA 1
ATOM 1536 C C . ILE A 1 190 ? -7.991 -24.194 5.966 1.00 91.62 190 ILE A C 1
ATOM 1538 O O . ILE A 1 190 ? -7.419 -23.861 4.929 1.00 91.62 190 ILE A O 1
ATOM 1542 N N . VAL A 1 191 ? -8.152 -23.380 7.004 1.00 90.62 191 VAL A N 1
ATOM 1543 C CA . VAL A 1 191 ? -7.608 -22.020 7.069 1.00 90.62 191 VAL A CA 1
ATOM 1544 C C . VAL A 1 191 ? -6.682 -21.860 8.269 1.00 90.62 191 VAL A C 1
ATOM 1546 O O . VAL A 1 191 ? -6.910 -22.441 9.333 1.00 90.62 191 VAL A O 1
ATOM 1549 N N . GLU A 1 192 ? -5.633 -21.066 8.082 1.00 90.44 192 GLU A N 1
ATOM 1550 C CA . GLU A 1 192 ? -4.646 -20.714 9.104 1.00 90.44 192 GLU A CA 1
ATOM 1551 C C . GLU A 1 192 ? -4.556 -19.185 9.202 1.00 90.44 192 GLU A C 1
ATOM 1553 O O . GLU A 1 192 ? -3.731 -18.576 8.518 1.00 90.44 192 GLU A O 1
ATOM 1558 N N . PRO A 1 193 ? -5.443 -18.545 9.986 1.00 89.88 193 PRO A N 1
ATOM 1559 C CA . PRO A 1 193 ? -5.425 -17.100 10.145 1.00 89.88 193 PRO A CA 1
ATOM 1560 C C . PRO A 1 193 ? -4.334 -16.653 11.125 1.00 89.88 193 PRO A C 1
ATOM 1562 O O . PRO A 1 193 ? -4.102 -17.275 12.166 1.00 89.88 193 PRO A O 1
ATOM 1565 N N . HIS A 1 194 ? -3.701 -15.529 10.811 1.00 91.44 194 HIS A N 1
ATOM 1566 C CA . HIS A 1 194 ? -3.068 -14.654 11.788 1.00 91.44 194 HIS A CA 1
ATOM 1567 C C . HIS A 1 194 ? -4.054 -13.525 12.100 1.00 91.44 194 HIS A C 1
ATOM 1569 O O . HIS A 1 194 ? -4.358 -12.719 11.225 1.00 91.44 194 HIS A O 1
ATOM 1575 N N . LEU A 1 195 ? -4.597 -13.519 13.317 1.00 91.69 195 LEU A N 1
ATOM 1576 C CA . LEU A 1 195 ? -5.638 -12.590 13.753 1.00 91.69 195 LEU A CA 1
ATOM 1577 C C . LEU A 1 195 ? -5.043 -11.489 14.630 1.00 91.69 195 LEU A C 1
ATOM 1579 O O . LEU A 1 195 ? -4.350 -11.799 15.595 1.00 91.69 195 LEU A O 1
ATOM 1583 N N . GLU A 1 196 ? -5.439 -10.240 14.390 1.00 93.69 196 GLU A N 1
ATOM 1584 C CA . GLU A 1 196 ? -5.112 -9.093 15.241 1.00 93.69 196 GLU A CA 1
ATOM 1585 C C . GLU A 1 196 ? -6.373 -8.284 15.608 1.00 93.69 196 GLU A C 1
ATOM 1587 O O . GLU A 1 196 ? -7.176 -7.914 14.744 1.00 93.69 196 GLU A O 1
ATOM 1592 N N . LEU A 1 197 ? -6.542 -7.978 16.902 1.00 94.88 197 LEU A N 1
ATOM 1593 C CA . LEU A 1 197 ? -7.665 -7.204 17.449 1.00 94.88 197 LEU A CA 1
ATOM 1594 C C . LEU A 1 197 ? -7.187 -6.004 18.274 1.00 94.88 197 LEU A C 1
ATOM 1596 O O . LEU A 1 197 ? -6.254 -6.112 19.069 1.00 94.88 197 LEU A O 1
ATOM 1600 N N . TRP A 1 198 ? -7.918 -4.892 18.188 1.00 96.19 198 TRP A N 1
ATOM 1601 C CA . TRP A 1 198 ? -7.749 -3.729 19.062 1.00 96.19 198 TRP A CA 1
ATOM 1602 C C . TRP A 1 198 ? -9.006 -3.517 19.885 1.00 96.19 198 TRP A C 1
ATOM 1604 O O . TRP A 1 198 ? -10.081 -3.237 19.346 1.00 96.19 198 TRP A O 1
ATOM 1614 N N . ILE A 1 199 ? -8.856 -3.638 21.199 1.00 96.69 199 ILE A N 1
ATOM 1615 C CA . ILE A 1 199 ? -9.965 -3.653 22.148 1.00 96.69 199 ILE A CA 1
ATOM 1616 C C . ILE A 1 199 ? -9.905 -2.423 23.051 1.00 96.69 199 ILE A C 1
ATOM 1618 O O . ILE A 1 199 ? -8.855 -2.120 23.619 1.00 96.69 199 ILE A O 1
ATOM 1622 N N . GLU A 1 200 ? -11.033 -1.736 23.242 1.00 95.25 200 GLU A N 1
ATOM 1623 C CA . GLU A 1 200 ? -11.149 -0.717 24.289 1.00 95.25 200 GLU A CA 1
ATOM 1624 C C . GLU A 1 200 ? -11.214 -1.412 25.665 1.00 95.25 200 GLU A C 1
ATOM 1626 O O . GLU A 1 200 ? -12.118 -2.220 25.912 1.00 95.25 200 GLU A O 1
ATOM 1631 N N . PRO A 1 201 ? -10.268 -1.137 26.580 1.00 94.31 201 PRO A N 1
ATOM 1632 C CA . PRO A 1 201 ? -10.027 -2.005 27.731 1.00 94.31 201 PRO A CA 1
ATOM 1633 C C . PRO A 1 201 ? -11.128 -1.968 28.798 1.00 94.31 201 PRO A C 1
ATOM 1635 O O . PRO A 1 201 ? -11.285 -2.932 29.547 1.00 94.31 201 PRO A O 1
ATOM 1638 N N . ILE A 1 202 ? -11.903 -0.885 28.913 1.00 91.19 202 ILE A N 1
ATOM 1639 C CA . ILE A 1 202 ? -12.924 -0.763 29.965 1.00 91.19 202 ILE A CA 1
ATOM 1640 C C . ILE A 1 202 ? -14.182 -1.549 29.589 1.00 91.19 202 ILE A C 1
ATOM 1642 O O . ILE A 1 202 ? -14.720 -2.317 30.390 1.00 91.19 202 ILE A O 1
ATOM 1646 N N . THR A 1 203 ? -14.650 -1.367 28.363 1.00 90.50 203 THR A N 1
ATOM 1647 C CA . THR A 1 203 ? -15.910 -1.908 27.854 1.00 90.50 203 THR A CA 1
ATOM 1648 C C . THR A 1 203 ? -15.755 -3.253 27.154 1.00 90.50 203 THR A C 1
ATOM 1650 O O . THR A 1 203 ? -16.761 -3.946 26.997 1.00 90.50 203 THR A O 1
ATOM 1653 N N . GLY A 1 204 ? -14.531 -3.628 26.763 1.00 92.44 204 GLY A N 1
ATOM 1654 C CA . GLY A 1 204 ? -14.254 -4.825 25.967 1.00 92.44 204 GLY A CA 1
ATOM 1655 C C . GLY A 1 204 ? -14.692 -4.692 24.503 1.00 92.44 204 GLY A C 1
ATOM 1656 O O . GLY A 1 204 ? -14.820 -5.699 23.813 1.00 92.44 204 GLY A O 1
ATOM 1657 N N . TYR A 1 205 ? -14.977 -3.472 24.035 1.00 92.50 205 TYR A N 1
ATOM 1658 C CA . TYR A 1 205 ? -15.508 -3.224 22.695 1.00 92.50 205 TYR A CA 1
ATOM 1659 C C . TYR A 1 205 ? -14.421 -3.344 21.621 1.00 92.50 205 TYR A C 1
ATOM 1661 O O . TYR A 1 205 ? -13.304 -2.854 21.804 1.00 92.50 205 TYR A O 1
ATOM 1669 N N . LEU A 1 206 ? -14.757 -3.969 20.490 1.00 93.31 206 LEU A N 1
ATOM 1670 C CA . LEU A 1 206 ? -13.858 -4.137 19.349 1.00 93.31 206 LEU A CA 1
ATOM 1671 C C . LEU A 1 206 ? -13.781 -2.847 18.523 1.00 93.31 206 LEU A C 1
ATOM 1673 O O . LEU A 1 206 ? -14.775 -2.429 17.929 1.00 93.31 206 LEU A O 1
ATOM 1677 N N . VAL A 1 207 ? -12.596 -2.238 18.462 1.00 92.81 207 VAL A N 1
ATOM 1678 C CA . VAL A 1 207 ? -12.345 -0.996 17.711 1.00 92.81 207 VAL A CA 1
ATOM 1679 C C . VAL A 1 207 ? -11.801 -1.294 16.314 1.00 92.81 207 VAL A C 1
ATOM 1681 O O . VAL A 1 207 ? -12.329 -0.781 15.327 1.00 92.81 207 VAL A O 1
ATOM 1684 N N . LYS A 1 208 ? -10.785 -2.158 16.217 1.00 91.94 208 LYS A N 1
ATOM 1685 C CA . LYS A 1 208 ? -10.169 -2.580 14.950 1.00 91.94 208 LYS A CA 1
ATOM 1686 C C . LYS A 1 208 ? -9.997 -4.096 14.914 1.00 91.94 208 LYS A C 1
ATOM 1688 O O . LYS A 1 208 ? -9.728 -4.715 15.940 1.00 91.94 208 LYS A O 1
ATOM 1693 N N . TYR A 1 209 ? -10.137 -4.659 13.721 1.00 90.62 209 TYR A N 1
ATOM 1694 C CA . TYR A 1 209 ? -9.905 -6.061 13.386 1.00 90.62 209 TYR A CA 1
ATOM 1695 C C . TYR A 1 209 ? -9.088 -6.122 12.093 1.00 90.62 209 TYR A C 1
ATOM 1697 O O . TYR A 1 209 ? -9.381 -5.368 11.158 1.00 90.62 209 TYR A O 1
ATOM 1705 N N . GLN A 1 210 ? -8.103 -7.017 12.034 1.00 90.62 210 GLN A N 1
ATOM 1706 C CA . GLN A 1 210 ? -7.485 -7.444 10.781 1.00 90.62 210 GLN A CA 1
ATOM 1707 C C . GLN A 1 210 ? -7.070 -8.918 10.856 1.00 90.62 210 GLN A C 1
ATOM 1709 O O . GLN A 1 210 ? -6.802 -9.435 11.941 1.00 90.62 210 GLN A O 1
ATOM 1714 N N . ASP A 1 211 ? -7.009 -9.582 9.705 1.00 89.94 211 ASP A N 1
ATOM 1715 C CA . ASP A 1 211 ? -6.396 -10.898 9.582 1.00 89.94 211 ASP A CA 1
ATOM 1716 C C . ASP A 1 211 ? -5.555 -11.032 8.304 1.00 89.94 211 ASP A C 1
ATOM 1718 O O . ASP A 1 211 ? -5.760 -10.333 7.308 1.00 89.94 211 ASP A O 1
ATOM 1722 N N . ASP A 1 212 ? -4.582 -11.936 8.362 1.00 89.50 212 ASP A N 1
ATOM 1723 C CA . ASP A 1 212 ? -3.810 -12.418 7.221 1.00 89.50 212 ASP A CA 1
ATOM 1724 C C . ASP A 1 212 ? -3.928 -13.949 7.205 1.00 89.50 212 ASP A C 1
ATOM 1726 O O . ASP A 1 212 ? -3.430 -14.629 8.106 1.00 89.50 212 ASP A O 1
ATOM 1730 N N . THR A 1 213 ? -4.671 -14.488 6.237 1.00 89.88 213 THR A N 1
ATOM 1731 C CA . THR A 1 213 ? -5.155 -15.870 6.271 1.00 89.88 213 THR A CA 1
ATOM 1732 C C . THR A 1 213 ? -4.754 -16.640 5.026 1.00 89.88 213 THR A C 1
ATOM 1734 O O . THR A 1 213 ? -5.064 -16.253 3.898 1.00 89.88 213 THR A O 1
ATOM 1737 N N . ILE A 1 214 ? -4.127 -17.800 5.230 1.00 90.19 214 ILE A N 1
ATOM 1738 C CA . ILE A 1 214 ? -3.845 -18.742 4.146 1.00 90.19 214 ILE A CA 1
ATOM 1739 C C . ILE A 1 214 ? -4.814 -19.917 4.242 1.00 90.19 214 ILE A C 1
ATOM 1741 O O . ILE A 1 214 ? -4.926 -20.571 5.282 1.00 90.19 214 ILE A O 1
ATOM 1745 N N . ALA A 1 215 ? -5.500 -20.197 3.139 1.00 91.31 215 ALA A N 1
ATOM 1746 C CA . ALA A 1 215 ? -6.387 -21.336 2.994 1.00 91.31 215 ALA A CA 1
ATOM 1747 C C . ALA A 1 215 ? -5.755 -22.413 2.111 1.00 91.31 215 ALA A C 1
ATOM 1749 O O . ALA A 1 215 ? -5.193 -22.119 1.053 1.00 91.31 215 ALA A O 1
ATOM 1750 N N . TYR A 1 216 ? -5.894 -23.671 2.520 1.00 92.50 216 TYR A N 1
ATOM 1751 C CA . TYR A 1 216 ? -5.373 -24.831 1.804 1.00 92.50 216 TYR A CA 1
ATOM 1752 C C . TYR A 1 216 ? -6.481 -25.835 1.519 1.00 92.50 216 TYR A C 1
ATOM 1754 O O . TYR A 1 216 ? -7.305 -26.136 2.386 1.00 92.50 216 TYR A O 1
ATOM 1762 N N . TYR A 1 217 ? -6.416 -26.436 0.334 1.00 93.38 217 TYR A N 1
ATOM 1763 C CA . TYR A 1 217 ? -7.003 -27.747 0.120 1.00 93.38 217 TYR A CA 1
ATOM 1764 C C . TYR A 1 217 ? -6.222 -28.788 0.919 1.00 93.38 217 TYR A C 1
ATOM 1766 O O . TYR A 1 217 ? -4.987 -28.770 0.943 1.00 93.38 217 TYR A O 1
ATOM 1774 N N . TYR A 1 218 ? -6.931 -29.718 1.548 1.00 93.06 218 TYR A N 1
ATOM 1775 C CA . TYR A 1 218 ? -6.320 -30.784 2.332 1.00 93.06 218 TYR A CA 1
ATOM 1776 C C . TYR A 1 218 ? -7.007 -32.133 2.099 1.00 93.06 218 TYR A C 1
ATOM 1778 O O . TYR A 1 218 ? -8.185 -32.198 1.737 1.00 93.06 218 TYR A O 1
ATOM 1786 N N . ASP A 1 219 ? -6.262 -33.216 2.303 1.00 91.88 219 ASP A N 1
ATOM 1787 C CA . ASP A 1 219 ? -6.783 -34.578 2.222 1.00 91.88 219 ASP A CA 1
ATOM 1788 C C . ASP A 1 219 ? -7.533 -34.919 3.515 1.00 91.88 219 ASP A C 1
ATOM 1790 O O . ASP A 1 219 ? -6.983 -34.883 4.620 1.00 91.88 219 ASP A O 1
ATOM 1794 N N . GLN A 1 220 ? -8.817 -35.247 3.392 1.00 90.31 220 GLN A N 1
ATOM 1795 C CA . GLN A 1 220 ? -9.672 -35.467 4.555 1.00 90.31 220 GLN A CA 1
ATOM 1796 C C . GLN A 1 220 ? -9.331 -36.734 5.347 1.00 90.31 220 GLN A C 1
ATOM 1798 O O . GLN A 1 220 ? -9.651 -36.775 6.541 1.00 90.31 220 GLN A O 1
ATOM 1803 N N . GLU A 1 221 ? -8.681 -37.727 4.734 1.00 88.50 221 GLU A N 1
ATOM 1804 C CA . GLU A 1 221 ? -8.251 -38.966 5.383 1.00 88.50 221 GLU A CA 1
ATOM 1805 C C . GLU A 1 221 ? -6.883 -38.804 6.056 1.00 88.50 221 GLU A C 1
ATOM 1807 O O . GLU A 1 221 ? -6.739 -39.127 7.238 1.00 88.50 221 GLU A O 1
ATOM 1812 N N . THR A 1 222 ? -5.883 -38.294 5.331 1.00 90.88 222 THR A N 1
ATOM 1813 C CA . THR A 1 222 ? -4.499 -38.178 5.829 1.00 90.88 222 THR A CA 1
ATOM 1814 C C . THR A 1 222 ? -4.267 -36.920 6.661 1.00 90.88 222 THR A C 1
ATOM 1816 O O . THR A 1 222 ? -3.325 -36.879 7.453 1.00 90.88 222 THR A O 1
ATOM 1819 N N . LYS A 1 223 ? -5.140 -35.913 6.519 1.00 87.94 223 LYS A N 1
ATOM 1820 C CA . LYS A 1 223 ? -5.007 -34.563 7.090 1.00 87.94 223 LYS A CA 1
ATOM 1821 C C . LYS A 1 223 ? -3.801 -33.777 6.558 1.00 87.94 223 LYS A C 1
ATOM 1823 O O . LYS A 1 223 ? -3.416 -32.771 7.151 1.00 87.94 223 LYS A O 1
ATOM 1828 N N . GLU A 1 224 ? -3.215 -34.202 5.439 1.00 89.81 224 GLU A N 1
ATOM 1829 C CA . GLU A 1 224 ? -2.097 -33.506 4.795 1.00 89.81 224 GLU A CA 1
ATOM 1830 C C . GLU A 1 224 ? -2.582 -32.371 3.878 1.00 89.81 224 GLU A C 1
ATOM 1832 O O . GLU A 1 224 ? -3.616 -32.476 3.216 1.00 89.81 224 GLU A O 1
ATOM 1837 N N . LYS A 1 225 ? -1.816 -31.272 3.825 1.00 91.31 225 LYS A N 1
ATOM 1838 C CA . LYS A 1 225 ? -2.056 -30.153 2.899 1.00 91.31 225 LYS A CA 1
ATOM 1839 C C . LYS A 1 225 ? -1.741 -30.590 1.468 1.00 91.31 225 LYS A C 1
ATOM 1841 O O . LYS A 1 225 ? -0.659 -31.113 1.217 1.00 91.31 225 LYS A O 1
ATOM 1846 N N . ILE A 1 226 ? -2.660 -30.326 0.544 1.00 89.94 226 ILE A N 1
ATOM 1847 C CA . ILE A 1 226 ? -2.519 -30.655 -0.880 1.00 89.94 226 ILE A CA 1
ATOM 1848 C C . ILE A 1 226 ? -1.930 -29.460 -1.630 1.00 89.94 226 ILE A C 1
ATOM 1850 O O . ILE A 1 226 ? -0.834 -29.544 -2.179 1.00 89.94 226 ILE A O 1
ATOM 1854 N N . ALA A 1 227 ? -2.652 -28.339 -1.634 1.00 88.88 227 ALA A N 1
ATOM 1855 C CA . ALA A 1 227 ? -2.276 -27.124 -2.346 1.00 88.88 227 ALA A CA 1
ATOM 1856 C C . ALA A 1 227 ? -2.909 -25.896 -1.672 1.00 88.88 227 ALA A C 1
ATOM 1858 O O . ALA A 1 227 ? -3.968 -26.026 -1.048 1.00 88.88 227 ALA A O 1
ATOM 1859 N N . PRO A 1 228 ? -2.297 -24.704 -1.779 1.00 91.31 228 PRO A N 1
ATOM 1860 C CA . PRO A 1 228 ? -2.972 -23.465 -1.419 1.00 91.31 228 PRO A CA 1
ATOM 1861 C C . PRO A 1 228 ? -4.221 -23.270 -2.284 1.00 91.31 228 PRO A C 1
ATOM 1863 O O . PRO A 1 228 ? -4.243 -23.656 -3.450 1.00 91.31 228 PRO A O 1
ATOM 1866 N N . TRP A 1 229 ? -5.254 -22.664 -1.713 1.00 90.44 229 TRP A N 1
ATOM 1867 C CA . TRP A 1 229 ? -6.469 -22.280 -2.431 1.00 90.44 229 TRP A CA 1
ATOM 1868 C C . TRP A 1 229 ? -6.574 -20.760 -2.562 1.00 90.44 229 TRP A C 1
ATOM 1870 O O . TRP A 1 229 ? -6.802 -20.235 -3.651 1.00 90.44 229 TRP A O 1
ATOM 1880 N N . ASN A 1 230 ? -6.394 -20.051 -1.452 1.00 90.19 230 ASN A N 1
ATOM 1881 C CA . ASN A 1 230 ? -6.502 -18.601 -1.389 1.00 90.19 230 ASN A CA 1
ATOM 1882 C C . ASN A 1 230 ? -5.554 -18.080 -0.306 1.00 90.19 230 ASN A C 1
ATOM 1884 O O . ASN A 1 230 ? -5.371 -18.724 0.729 1.00 90.19 230 ASN A O 1
ATOM 1888 N N . HIS A 1 231 ? -4.972 -16.913 -0.537 1.00 90.06 231 HIS A N 1
ATOM 1889 C CA . HIS A 1 231 ? -4.305 -16.121 0.484 1.00 90.06 231 HIS A CA 1
ATOM 1890 C C . HIS A 1 231 ? -5.038 -14.797 0.555 1.00 90.06 231 HIS A C 1
ATOM 1892 O O . HIS A 1 231 ? -4.960 -14.002 -0.375 1.00 90.06 231 HIS A O 1
ATOM 1898 N N . PHE A 1 232 ? -5.779 -14.578 1.632 1.00 87.69 232 PHE A N 1
ATOM 1899 C CA . PHE A 1 232 ? -6.619 -13.404 1.748 1.00 87.69 232 PHE A CA 1
ATOM 1900 C C . PHE A 1 232 ? -6.345 -12.631 3.022 1.00 87.69 232 PHE A C 1
ATOM 1902 O O . PHE A 1 232 ? -5.905 -13.184 4.031 1.00 87.69 232 PHE A O 1
ATOM 1909 N N . LYS A 1 233 ? -6.573 -11.324 2.944 1.00 88.50 233 LYS A N 1
ATOM 1910 C CA . LYS A 1 233 ? -6.301 -10.397 4.039 1.00 88.50 233 LYS A CA 1
ATOM 1911 C C . LYS A 1 233 ? -7.502 -9.515 4.264 1.00 88.50 233 LYS A C 1
ATOM 1913 O O . LYS A 1 233 ? -8.001 -8.898 3.322 1.00 88.50 233 LYS A O 1
ATOM 1918 N N . ASN A 1 234 ? -7.936 -9.449 5.510 1.00 88.12 234 ASN A N 1
ATOM 1919 C CA . ASN A 1 234 ? -9.091 -8.675 5.919 1.00 88.12 234 ASN A CA 1
ATOM 1920 C C . ASN A 1 234 ? -8.650 -7.523 6.814 1.00 88.12 234 ASN A C 1
ATOM 1922 O O . ASN A 1 234 ? -7.847 -7.714 7.720 1.00 88.12 234 ASN A O 1
ATOM 1926 N N . SER A 1 235 ? -9.198 -6.330 6.610 1.00 88.12 235 SER A N 1
ATOM 1927 C CA . SER A 1 235 ? -8.990 -5.196 7.516 1.00 88.12 235 SER A CA 1
ATOM 1928 C C . SER A 1 235 ? -10.258 -4.363 7.617 1.00 88.12 235 SER A C 1
ATOM 1930 O O . SER A 1 235 ? -10.954 -4.166 6.618 1.00 88.12 235 SER A O 1
ATOM 1932 N N . LEU A 1 236 ? -10.581 -3.866 8.813 1.00 86.81 236 LEU A N 1
ATOM 1933 C CA . LEU A 1 236 ? -11.670 -2.900 8.945 1.00 86.81 236 LEU A CA 1
ATOM 1934 C C . LEU A 1 236 ? -11.364 -1.628 8.175 1.00 86.81 236 LEU A C 1
ATOM 1936 O O . LEU A 1 236 ? -10.240 -1.119 8.203 1.00 86.81 236 LEU A O 1
ATOM 1940 N N . SER A 1 237 ? -12.407 -1.073 7.558 1.00 79.69 237 SER A N 1
ATOM 1941 C CA . SER A 1 237 ? -12.253 0.222 6.924 1.00 79.69 237 SER A CA 1
ATOM 1942 C C . SER A 1 237 ? -11.911 1.305 7.958 1.00 79.69 237 SER A C 1
ATOM 1944 O O . SER A 1 237 ? -12.376 1.248 9.099 1.00 79.69 237 SER A O 1
ATOM 1946 N N . ARG A 1 238 ? -11.150 2.342 7.583 1.00 76.38 238 ARG A N 1
ATOM 1947 C CA . ARG A 1 238 ? -10.866 3.478 8.486 1.00 76.38 238 ARG A CA 1
ATOM 1948 C C . ARG A 1 238 ? -12.141 4.126 9.034 1.00 76.38 238 ARG A C 1
ATOM 1950 O O . ARG A 1 238 ? -12.175 4.493 10.206 1.00 76.38 238 ARG A O 1
ATOM 1957 N N . SER A 1 239 ? -13.192 4.231 8.218 1.00 77.69 239 SER A N 1
ATOM 1958 C CA . SER A 1 239 ? -14.500 4.731 8.660 1.00 77.69 239 SER A CA 1
ATOM 1959 C C . SER A 1 239 ? -15.139 3.813 9.700 1.00 77.69 239 SER A C 1
ATOM 1961 O O . SER A 1 239 ? -15.655 4.299 10.702 1.00 77.69 239 SER A O 1
ATOM 1963 N N . SER A 1 240 ? -15.045 2.495 9.521 1.00 84.25 240 SER A N 1
ATOM 1964 C CA . SER A 1 240 ? -15.516 1.534 10.517 1.00 84.25 240 SER A CA 1
ATOM 1965 C C . SER A 1 240 ? -14.719 1.625 11.819 1.00 84.25 240 SER A C 1
ATOM 1967 O O . SER A 1 240 ? -15.315 1.619 12.890 1.00 84.25 240 SER A O 1
ATOM 1969 N N . ILE A 1 241 ? -13.392 1.788 11.751 1.00 87.12 241 ILE A N 1
ATOM 1970 C CA . ILE A 1 241 ? -12.546 1.995 12.938 1.00 87.12 241 ILE A CA 1
ATOM 1971 C C . ILE A 1 241 ? -12.970 3.266 13.684 1.00 87.12 241 ILE A C 1
ATOM 1973 O O . ILE A 1 241 ? -13.129 3.232 14.902 1.00 87.12 241 ILE A O 1
ATOM 1977 N N . ALA A 1 242 ? -13.197 4.376 12.973 1.00 81.75 242 ALA A N 1
ATOM 1978 C CA . ALA A 1 242 ? -13.653 5.628 13.576 1.00 81.75 242 ALA A CA 1
ATOM 1979 C C . ALA A 1 242 ? -15.043 5.499 14.224 1.00 81.75 242 ALA A C 1
ATOM 1981 O O . ALA A 1 242 ? -15.212 5.887 15.379 1.00 81.75 242 ALA A O 1
ATOM 1982 N N . ASN A 1 243 ? -16.004 4.882 13.532 1.00 84.25 243 ASN A N 1
ATOM 1983 C CA . ASN A 1 243 ? -17.343 4.632 14.073 1.00 84.25 243 ASN A CA 1
ATOM 1984 C C . ASN A 1 243 ? -17.290 3.726 15.315 1.00 84.25 243 ASN A C 1
ATOM 1986 O O . ASN A 1 243 ? -17.952 3.994 16.319 1.00 84.25 243 ASN A O 1
ATOM 1990 N N . ASN A 1 244 ? -16.469 2.672 15.281 1.00 89.44 244 ASN A N 1
ATOM 1991 C CA . ASN A 1 244 ? -16.291 1.766 16.414 1.00 89.44 244 ASN A CA 1
ATOM 1992 C C . ASN A 1 244 ? -15.606 2.457 17.597 1.00 89.44 244 ASN A C 1
ATOM 1994 O O . ASN A 1 244 ? -15.969 2.208 18.746 1.00 89.44 244 ASN A O 1
ATOM 1998 N N . ALA A 1 245 ? -14.639 3.336 17.333 1.00 89.00 245 ALA A N 1
ATOM 1999 C CA . ALA A 1 245 ? -13.992 4.155 18.349 1.00 89.00 245 ALA A CA 1
ATOM 2000 C C . ALA A 1 245 ? -14.999 5.105 19.026 1.00 89.00 245 ALA A C 1
ATOM 2002 O O . ALA A 1 245 ? -15.063 5.163 20.255 1.00 89.00 245 ALA A O 1
ATOM 2003 N N . GLU A 1 246 ? -15.853 5.783 18.255 1.00 85.75 246 GLU A N 1
ATOM 2004 C CA . GLU A 1 246 ? -16.917 6.642 18.792 1.00 85.75 246 GLU A CA 1
ATOM 2005 C C . GLU A 1 246 ? -17.931 5.848 19.635 1.00 85.75 246 GLU A C 1
ATOM 2007 O O . GLU A 1 246 ? -18.309 6.264 20.740 1.00 85.75 246 GLU A O 1
ATOM 2012 N N . ALA A 1 247 ? -18.336 4.669 19.153 1.00 87.44 247 ALA A N 1
ATOM 2013 C CA . ALA A 1 247 ? -19.212 3.762 19.886 1.00 87.44 247 ALA A CA 1
ATOM 2014 C C . ALA A 1 247 ? -18.567 3.291 21.201 1.00 87.44 247 ALA A C 1
ATOM 2016 O O . ALA A 1 247 ? -19.216 3.319 22.252 1.00 87.44 247 ALA A O 1
ATOM 2017 N N . ALA A 1 248 ? -17.278 2.936 21.174 1.00 89.94 248 ALA A N 1
ATOM 2018 C CA . ALA A 1 248 ? -16.516 2.541 22.354 1.00 89.94 248 ALA A CA 1
ATOM 2019 C C . ALA A 1 248 ? -16.422 3.683 23.381 1.00 89.94 248 ALA A C 1
ATOM 2021 O O . ALA A 1 248 ? -16.687 3.469 24.565 1.00 89.94 248 ALA A O 1
ATOM 2022 N N . LEU A 1 249 ? -16.138 4.918 22.948 1.00 87.56 249 LEU A N 1
ATOM 2023 C CA . LEU A 1 249 ? -16.123 6.101 23.822 1.00 87.56 249 LEU A CA 1
ATOM 2024 C C . LEU A 1 249 ? -17.486 6.377 24.449 1.00 87.56 249 LEU A C 1
ATOM 2026 O O . LEU A 1 249 ? -17.577 6.640 25.653 1.00 87.56 249 LEU A O 1
ATOM 2030 N N . SER A 1 250 ? -18.546 6.291 23.649 1.00 86.62 250 SER A N 1
ATOM 2031 C CA . SER A 1 250 ? -19.922 6.471 24.107 1.00 86.62 250 SER A CA 1
ATOM 2032 C C . SER A 1 250 ? -20.293 5.425 25.159 1.00 86.62 250 SER A C 1
ATOM 2034 O O . SER A 1 250 ? -20.825 5.766 26.222 1.00 86.62 250 SER A O 1
ATOM 2036 N N . LEU A 1 251 ? -19.938 4.158 24.924 1.00 87.81 251 LEU A N 1
ATOM 2037 C CA . LEU A 1 251 ? -20.167 3.060 25.860 1.00 87.81 251 LEU A CA 1
ATOM 2038 C C . LEU A 1 251 ? -19.320 3.202 27.135 1.00 87.81 251 LEU A C 1
ATOM 2040 O O . LEU A 1 251 ? -19.814 2.948 28.239 1.00 87.81 251 LEU A O 1
ATOM 2044 N N . ARG A 1 252 ? -18.073 3.669 27.013 1.00 88.12 252 ARG A N 1
ATOM 2045 C CA . ARG A 1 252 ? -17.171 3.967 28.136 1.00 88.12 252 ARG A CA 1
ATOM 2046 C C . ARG A 1 252 ? -17.741 5.075 29.015 1.00 88.12 252 ARG A C 1
ATOM 2048 O O . ARG A 1 252 ? -17.825 4.917 30.233 1.00 88.12 252 ARG A O 1
ATOM 2055 N N . GLN A 1 253 ? -18.201 6.170 28.410 1.00 86.25 253 GLN A N 1
ATOM 2056 C CA . GLN A 1 253 ? -18.824 7.291 29.116 1.00 86.25 253 GLN A CA 1
ATOM 2057 C C . GLN A 1 253 ? -20.136 6.877 29.790 1.00 86.25 253 GLN A C 1
ATOM 2059 O O . GLN A 1 253 ? -20.391 7.255 30.938 1.00 86.25 253 GLN A O 1
ATOM 2064 N N . TYR A 1 254 ? -20.958 6.079 29.106 1.00 88.19 254 TYR A N 1
ATOM 2065 C CA . TYR A 1 254 ? -22.174 5.509 29.678 1.00 88.19 254 TYR A CA 1
ATOM 2066 C C . TYR A 1 254 ? -21.857 4.639 30.901 1.00 88.19 254 TYR A C 1
ATOM 2068 O O . TYR A 1 254 ? -22.418 4.857 31.978 1.00 88.19 254 TYR A O 1
ATOM 2076 N N . THR A 1 255 ? -20.893 3.725 30.765 1.00 88.31 255 THR A N 1
ATOM 2077 C CA . THR A 1 255 ? -20.436 2.839 31.844 1.00 88.31 255 THR A CA 1
ATOM 2078 C C . THR A 1 255 ? -19.946 3.645 33.041 1.00 88.31 255 THR A C 1
ATOM 2080 O O . THR A 1 255 ? -20.385 3.418 34.171 1.00 88.31 255 THR A O 1
ATOM 2083 N N . PHE A 1 256 ? -19.117 4.660 32.793 1.00 88.00 256 PHE A N 1
ATOM 2084 C CA . PHE A 1 256 ? -18.615 5.560 33.823 1.00 88.00 256 PHE A CA 1
ATOM 2085 C C . PHE A 1 256 ? -19.746 6.304 34.554 1.00 88.00 256 PHE A C 1
ATOM 2087 O O . PHE A 1 256 ? -19.754 6.400 35.786 1.00 88.00 256 PHE A O 1
ATOM 2094 N N . ASN A 1 257 ? -20.740 6.803 33.815 1.00 88.25 257 ASN A N 1
ATOM 2095 C CA . ASN A 1 257 ? -21.873 7.521 34.394 1.00 88.25 257 ASN A CA 1
ATOM 2096 C C . ASN A 1 257 ? -22.722 6.624 35.303 1.00 88.25 257 ASN A C 1
ATOM 2098 O O . ASN A 1 257 ? -23.071 7.023 36.420 1.00 88.25 257 ASN A O 1
ATOM 2102 N N . VAL A 1 258 ? -23.030 5.413 34.837 1.00 90.31 258 VAL A N 1
ATOM 2103 C CA . VAL A 1 258 ? -23.837 4.435 35.576 1.00 90.31 258 VAL A CA 1
ATOM 2104 C C . VAL A 1 258 ? -23.105 3.944 36.821 1.00 90.31 258 VAL A C 1
ATOM 2106 O O . VAL A 1 258 ? -23.719 3.857 37.887 1.00 90.31 258 VAL A O 1
ATOM 2109 N N . GLN A 1 259 ? -21.808 3.655 36.715 1.00 89.00 259 GLN A N 1
ATOM 2110 C CA . GLN A 1 259 ? -21.030 3.102 37.822 1.00 89.00 259 GLN A CA 1
ATOM 2111 C C . GLN A 1 259 ? -20.619 4.151 38.850 1.00 89.00 259 GLN A C 1
ATOM 2113 O O . GLN A 1 259 ? -20.638 3.858 40.040 1.00 89.00 259 GLN A O 1
ATOM 2118 N N . TYR A 1 260 ? -20.260 5.366 38.429 1.00 88.56 260 TYR A N 1
ATOM 2119 C CA . TYR A 1 260 ? -19.608 6.327 39.322 1.00 88.56 260 TYR A CA 1
ATOM 2120 C C . TYR A 1 260 ? -20.405 7.614 39.507 1.00 88.56 260 TYR A C 1
ATOM 2122 O O . TYR A 1 260 ? -20.601 8.049 40.644 1.00 88.56 260 TYR A O 1
ATOM 2130 N N . VAL A 1 261 ? -20.903 8.222 38.426 1.00 89.00 261 VAL A N 1
ATOM 2131 C CA . VAL A 1 261 ? -21.537 9.551 38.503 1.00 89.00 261 VAL A CA 1
ATOM 2132 C C . VAL A 1 261 ? -22.875 9.498 39.233 1.00 89.00 261 VAL A C 1
ATOM 2134 O O . VAL A 1 261 ? -23.098 10.284 40.156 1.00 89.00 261 VAL A O 1
ATOM 2137 N N . ILE A 1 262 ? -23.761 8.570 38.867 1.00 90.38 262 ILE A N 1
ATOM 2138 C CA . ILE A 1 262 ? -25.093 8.489 39.480 1.00 90.38 262 ILE A CA 1
ATOM 2139 C C . ILE A 1 262 ? -25.001 8.151 40.979 1.00 90.38 262 ILE A C 1
ATOM 2141 O O . ILE A 1 262 ? -25.575 8.897 41.781 1.00 90.38 262 ILE A O 1
ATOM 2145 N N . PRO A 1 263 ? -24.240 7.127 41.418 1.00 90.31 263 PRO A N 1
ATOM 2146 C CA . PRO A 1 263 ? -24.063 6.857 42.845 1.00 90.31 263 PRO A CA 1
ATOM 2147 C C . PRO A 1 263 ? -23.430 8.018 43.610 1.00 90.31 263 PRO A C 1
ATOM 2149 O O . PRO A 1 263 ? -23.845 8.317 44.733 1.00 90.31 263 PRO A O 1
ATOM 2152 N N . PHE A 1 264 ? -22.458 8.706 43.005 1.00 90.31 264 PHE A N 1
ATOM 2153 C CA . PHE A 1 264 ? -21.844 9.887 43.601 1.00 90.31 264 PHE A CA 1
ATOM 2154 C C . PHE A 1 264 ? -22.866 11.010 43.809 1.00 90.31 264 PHE A C 1
ATOM 2156 O O . PHE A 1 264 ? -22.933 11.583 44.897 1.00 90.31 264 PHE A O 1
ATOM 2163 N N . LEU A 1 265 ? -23.714 11.293 42.818 1.00 91.06 265 LEU A N 1
ATOM 2164 C CA . LEU A 1 265 ? -24.774 12.294 42.945 1.00 91.06 265 LEU A CA 1
ATOM 2165 C C . LEU A 1 265 ? -25.808 11.902 44.007 1.00 91.06 265 LEU A C 1
ATOM 2167 O O . LEU A 1 265 ? -26.198 12.753 44.807 1.00 91.06 265 LEU A O 1
ATOM 2171 N N . LEU A 1 266 ? -26.201 10.625 44.092 1.00 90.62 266 LEU A N 1
ATOM 2172 C CA . LEU A 1 266 ? -27.076 10.132 45.165 1.00 90.62 266 LEU A CA 1
ATOM 2173 C C . LEU A 1 266 ? -26.451 10.363 46.550 1.00 90.62 266 LEU A C 1
ATOM 2175 O O . LEU A 1 266 ? -27.135 10.817 47.472 1.00 90.62 266 LEU A O 1
ATOM 2179 N N . PHE A 1 267 ? -25.144 10.129 46.687 1.00 91.12 267 PHE A N 1
ATOM 2180 C CA . PHE A 1 267 ? -24.403 10.400 47.917 1.00 91.12 267 PHE A CA 1
ATOM 2181 C C . PHE A 1 267 ? -24.318 11.901 48.241 1.00 91.12 267 PHE A C 1
ATOM 2183 O O . PHE A 1 267 ? -24.572 12.303 49.379 1.00 91.12 267 PHE A O 1
ATOM 2190 N N . VAL A 1 268 ? -24.026 12.752 47.253 1.00 91.56 268 VAL A N 1
ATOM 2191 C CA . VAL A 1 268 ? -24.007 14.219 47.407 1.00 91.56 268 VAL A CA 1
ATOM 2192 C C . VAL A 1 268 ? -25.378 14.736 47.844 1.00 91.56 268 VAL A C 1
ATOM 2194 O O . VAL A 1 268 ? -25.467 15.568 48.752 1.00 91.56 268 VAL A O 1
ATOM 2197 N N . ILE A 1 269 ? -26.459 14.215 47.255 1.00 91.75 269 ILE A N 1
ATOM 2198 C CA . ILE A 1 269 ? -27.830 14.556 47.639 1.00 91.75 269 ILE A CA 1
ATOM 2199 C C . ILE A 1 269 ? -28.085 14.128 49.088 1.00 91.75 269 ILE A C 1
ATOM 2201 O O . ILE A 1 269 ? -28.514 14.966 49.890 1.00 91.75 269 ILE A O 1
ATOM 2205 N N . ALA A 1 270 ? -27.746 12.886 49.460 1.00 90.88 270 ALA A N 1
ATOM 2206 C CA . ALA A 1 270 ? -27.868 12.388 50.832 1.00 90.88 270 ALA A CA 1
ATOM 2207 C C . ALA A 1 270 ? -27.149 13.304 51.834 1.00 90.88 270 ALA A C 1
ATOM 2209 O O . ALA A 1 270 ? -27.717 13.664 52.873 1.00 90.88 270 ALA A O 1
ATOM 2210 N N . LEU A 1 271 ? -25.919 13.709 51.513 1.00 91.06 271 LEU A N 1
ATOM 2211 C CA . LEU A 1 271 ? -25.090 14.564 52.354 1.00 91.06 271 LEU A CA 1
ATOM 2212 C C . LEU A 1 271 ? -25.663 15.983 52.468 1.00 91.06 271 LEU A C 1
ATOM 2214 O O . LEU A 1 271 ? -25.740 16.524 53.574 1.00 91.06 271 LEU A O 1
ATOM 2218 N N . SER A 1 272 ? -26.131 16.570 51.362 1.00 90.62 272 SER A N 1
ATOM 2219 C CA . SER A 1 272 ? -26.749 17.903 51.374 1.00 90.62 272 SER A CA 1
ATOM 2220 C C . SER A 1 272 ? -28.009 17.939 52.252 1.00 90.62 272 SER A C 1
ATOM 2222 O O . SER A 1 272 ? -28.199 18.869 53.040 1.00 90.62 272 SER A O 1
ATOM 2224 N N . ILE A 1 273 ? -28.829 16.881 52.207 1.00 90.38 273 ILE A N 1
ATOM 2225 C CA . ILE A 1 273 ? -30.042 16.744 53.020 1.00 90.38 273 ILE A CA 1
ATOM 2226 C C . ILE A 1 273 ? -29.683 16.604 54.504 1.00 90.38 273 ILE A C 1
ATOM 2228 O O . ILE A 1 273 ? -30.319 17.226 55.359 1.00 90.38 273 ILE A O 1
ATOM 2232 N N . LEU A 1 274 ? -28.633 15.848 54.831 1.00 89.56 274 LEU A N 1
ATOM 2233 C CA . LEU A 1 274 ? -28.162 15.687 56.210 1.00 89.56 274 LEU A CA 1
ATOM 2234 C C . LEU A 1 274 ? -27.671 17.017 56.804 1.00 89.56 274 LEU A C 1
ATOM 2236 O O . LEU A 1 274 ? -27.914 17.321 57.976 1.00 89.56 274 LEU A O 1
ATOM 2240 N N . LEU A 1 275 ? -27.043 17.849 55.971 1.00 89.62 275 LEU A N 1
ATOM 2241 C CA . LEU A 1 275 ? -26.515 19.162 56.334 1.00 89.62 275 LEU A CA 1
ATOM 2242 C C . LEU A 1 275 ? -27.553 20.292 56.258 1.00 89.62 275 LEU A C 1
ATOM 2244 O O . LEU A 1 275 ? -27.219 21.431 56.577 1.00 89.62 275 LEU A O 1
ATOM 2248 N N . TRP A 1 276 ? -28.821 20.010 55.931 1.00 86.12 276 TRP A N 1
ATOM 2249 C CA . TRP A 1 276 ? -29.858 21.029 55.688 1.00 86.12 276 TRP A CA 1
ATOM 2250 C C . TRP A 1 276 ? -30.101 22.001 56.855 1.00 86.12 276 TRP A C 1
ATOM 2252 O O . TRP A 1 276 ? -30.580 23.120 56.668 1.00 86.12 276 TRP A O 1
ATOM 2262 N N . GLY A 1 277 ? -29.736 21.607 58.080 1.00 84.62 277 GLY A N 1
ATOM 2263 C CA . GLY A 1 277 ? -29.726 22.503 59.243 1.00 84.62 277 GLY A CA 1
ATOM 2264 C C . GLY A 1 277 ? -28.775 23.704 59.109 1.00 84.62 277 GLY A C 1
ATOM 2265 O O . GLY A 1 277 ? -28.915 24.663 59.862 1.00 84.62 277 GLY A O 1
ATOM 2266 N N . ARG A 1 278 ? -27.836 23.662 58.156 1.00 89.81 278 ARG A N 1
ATOM 2267 C CA . ARG A 1 278 ? -26.928 24.736 57.737 1.00 89.81 278 ARG A CA 1
ATOM 2268 C C . ARG A 1 278 ? -27.079 24.933 56.226 1.00 89.81 278 ARG A C 1
ATOM 2270 O O . ARG A 1 278 ? -26.291 24.408 55.447 1.00 89.81 278 ARG A O 1
ATOM 2277 N N . ARG A 1 279 ? -28.120 25.664 55.817 1.00 86.88 279 ARG A N 1
ATOM 2278 C CA . ARG A 1 279 ? -28.535 25.782 54.405 1.00 86.88 279 ARG A CA 1
ATOM 2279 C C . ARG A 1 279 ? -27.407 26.187 53.454 1.00 86.88 279 ARG A C 1
ATOM 2281 O O . ARG A 1 279 ? -27.299 25.596 52.390 1.00 86.88 279 ARG A O 1
ATOM 2288 N N . GLU A 1 280 ? -26.559 27.133 53.848 1.00 88.56 280 GLU A N 1
ATOM 2289 C CA . GLU A 1 280 ? -25.423 27.580 53.027 1.00 88.56 280 GLU A CA 1
ATOM 2290 C C . GLU A 1 280 ? -24.416 26.449 52.771 1.00 88.56 280 GLU A C 1
ATOM 2292 O O . GLU A 1 280 ? -23.974 26.253 51.644 1.00 88.56 280 GLU A O 1
ATOM 2297 N N . VAL A 1 281 ? -24.123 25.640 53.795 1.00 87.25 281 VAL A N 1
ATOM 2298 C CA . VAL A 1 281 ? -23.225 24.481 53.678 1.00 87.25 281 VAL A CA 1
ATOM 2299 C C . VAL A 1 281 ? -23.865 23.384 52.824 1.00 87.25 281 VAL A C 1
ATOM 2301 O O . VAL A 1 281 ? -23.201 22.807 51.971 1.00 87.25 281 VAL A O 1
ATOM 2304 N N . ALA A 1 282 ? -25.160 23.114 53.018 1.00 86.06 282 ALA A N 1
ATOM 2305 C CA . ALA A 1 282 ? -25.896 22.121 52.234 1.00 86.06 282 ALA A CA 1
ATOM 2306 C C . ALA A 1 282 ? -25.936 22.468 50.735 1.00 86.06 282 ALA A C 1
ATOM 2308 O O . ALA A 1 282 ? -25.655 21.610 49.900 1.00 86.06 282 ALA A O 1
ATOM 2309 N N . LEU A 1 283 ? -26.239 23.728 50.402 1.00 88.44 283 LEU A N 1
ATOM 2310 C CA . LEU A 1 283 ? -26.226 24.231 49.026 1.00 88.44 283 LEU A CA 1
ATOM 2311 C C . LEU A 1 283 ? -24.816 24.193 48.429 1.00 88.44 283 LEU A C 1
ATOM 2313 O O . LEU A 1 283 ? -24.659 23.766 47.288 1.00 88.44 283 LEU A O 1
ATOM 2317 N N . GLY A 1 284 ? -23.797 24.570 49.208 1.00 88.81 284 GLY A N 1
ATOM 2318 C CA . GLY A 1 284 ? -22.398 24.498 48.785 1.00 88.81 284 GLY A CA 1
ATOM 2319 C C . GLY A 1 284 ? -21.962 23.080 48.409 1.00 88.81 284 GLY A C 1
ATOM 2320 O O . GLY A 1 284 ? -21.355 22.893 47.361 1.00 88.81 284 GLY A O 1
ATOM 2321 N N . VAL A 1 285 ? -22.330 22.071 49.209 1.00 89.44 285 VAL A N 1
ATOM 2322 C CA . VAL A 1 285 ? -22.035 20.654 48.919 1.00 89.44 285 VAL A CA 1
ATOM 2323 C C . VAL A 1 285 ? -22.735 20.177 47.647 1.00 89.44 285 VAL A C 1
ATOM 2325 O O . VAL A 1 285 ? -22.109 19.506 46.829 1.00 89.44 285 VAL A O 1
ATOM 2328 N N . LEU A 1 286 ? -24.009 20.532 47.459 1.00 90.25 286 LEU A N 1
ATOM 2329 C CA . LEU A 1 286 ? -24.772 20.128 46.277 1.00 90.25 286 LEU A CA 1
ATOM 2330 C C . LEU A 1 286 ? -24.187 20.739 44.995 1.00 90.25 286 LEU A C 1
ATOM 2332 O O . LEU A 1 286 ? -23.935 20.025 44.028 1.00 90.25 286 LEU A O 1
ATOM 2336 N N . VAL A 1 287 ? -23.926 22.049 45.008 1.00 90.69 287 VAL A N 1
ATOM 2337 C CA . VAL A 1 287 ? -23.344 22.778 43.870 1.00 90.69 287 VAL A CA 1
ATOM 2338 C C . VAL A 1 287 ? -21.947 22.250 43.557 1.00 90.69 287 VAL A C 1
ATOM 2340 O O . VAL A 1 287 ? -21.652 21.970 42.399 1.00 90.69 287 VAL A O 1
ATOM 2343 N N . PHE A 1 288 ? -21.108 22.046 44.578 1.00 91.12 288 PHE A N 1
ATOM 2344 C CA . PHE A 1 288 ? -19.777 21.473 44.399 1.00 91.12 288 PHE A CA 1
ATOM 2345 C C . PHE A 1 288 ? -19.838 20.068 43.792 1.00 91.12 288 PHE A C 1
ATOM 2347 O O . PHE A 1 288 ? -19.097 19.784 42.858 1.00 91.12 288 PHE A O 1
ATOM 2354 N N . GLY A 1 289 ? -20.739 19.204 44.266 1.00 87.56 289 GLY A N 1
ATOM 2355 C CA . GLY A 1 289 ? -20.899 17.859 43.716 1.00 87.56 289 GLY A CA 1
ATOM 2356 C C . GLY A 1 289 ? -21.366 17.856 42.258 1.00 87.56 289 GLY A C 1
ATOM 2357 O O . GLY A 1 289 ? -20.814 17.110 41.455 1.00 87.56 289 GLY A O 1
ATOM 2358 N N . ILE A 1 290 ? -22.308 18.730 41.888 1.00 89.81 290 ILE A N 1
ATOM 2359 C CA . ILE A 1 290 ? -22.751 18.878 40.491 1.00 89.81 290 ILE A CA 1
ATOM 2360 C C . ILE A 1 290 ? -21.592 19.372 39.616 1.00 89.81 290 ILE A C 1
ATOM 2362 O O . ILE A 1 290 ? -21.311 18.768 38.583 1.00 89.81 290 ILE A O 1
ATOM 2366 N N . ILE A 1 291 ? -20.871 20.412 40.047 1.00 89.69 291 ILE A N 1
ATOM 2367 C CA . ILE A 1 291 ? -19.716 20.946 39.310 1.00 89.69 291 ILE A CA 1
ATOM 2368 C C . ILE A 1 291 ? -18.629 19.878 39.159 1.00 89.69 291 ILE A C 1
ATOM 2370 O O . ILE A 1 291 ? -18.122 19.689 38.060 1.00 89.69 291 ILE A O 1
ATOM 2374 N N . MET A 1 292 ? -18.305 19.136 40.222 1.00 87.62 292 MET A N 1
ATOM 2375 C CA . MET A 1 292 ? -17.327 18.048 40.153 1.00 87.62 292 MET A CA 1
ATOM 2376 C C . MET A 1 292 ? -17.777 16.936 39.207 1.00 87.62 292 MET A C 1
ATOM 2378 O O . MET A 1 292 ? -16.965 16.475 38.414 1.00 87.62 292 MET A O 1
ATOM 2382 N N . SER A 1 293 ? -19.055 16.542 39.226 1.00 85.38 293 SER A N 1
ATOM 2383 C CA . SER A 1 293 ? -19.573 15.548 38.276 1.00 85.38 293 SER A CA 1
ATOM 2384 C C . SER A 1 293 ? -19.479 16.029 36.826 1.00 85.38 293 SER A C 1
ATOM 2386 O O . SER A 1 293 ? -19.139 15.244 35.949 1.00 85.38 293 SER A O 1
ATOM 2388 N N . PHE A 1 294 ? -19.691 17.326 36.584 1.00 83.81 294 PHE A N 1
ATOM 2389 C CA . PHE A 1 294 ? -19.575 17.927 35.259 1.00 83.81 294 PHE A CA 1
ATOM 2390 C C . PHE A 1 294 ? -18.115 18.031 34.797 1.00 83.81 294 PHE A C 1
ATOM 2392 O O . PHE A 1 294 ? -17.813 17.692 33.661 1.00 83.81 294 PHE A O 1
ATOM 2399 N N . ILE A 1 295 ? -17.191 18.441 35.676 1.00 83.19 295 ILE A N 1
ATOM 2400 C CA . ILE A 1 295 ? -15.750 18.506 35.375 1.00 83.19 295 ILE A CA 1
ATOM 2401 C C . ILE A 1 295 ? -15.197 17.111 35.078 1.00 83.19 295 ILE A C 1
ATOM 2403 O O . ILE A 1 295 ? -14.469 16.937 34.105 1.00 83.19 295 ILE A O 1
ATOM 2407 N N . VAL A 1 296 ? -15.548 16.120 35.901 1.00 79.25 296 VAL A N 1
ATOM 2408 C CA . VAL A 1 296 ? -15.126 14.732 35.690 1.00 79.25 296 VAL A CA 1
ATOM 2409 C C . VAL A 1 296 ? -15.768 14.175 34.418 1.00 79.25 296 VAL A C 1
ATOM 2411 O O . VAL A 1 296 ? -15.062 13.585 33.613 1.00 79.25 296 VAL A O 1
ATOM 2414 N N . GLY A 1 297 ? -17.056 14.440 34.176 1.00 71.75 297 GLY A N 1
ATOM 2415 C CA . GLY A 1 297 ? -17.722 14.100 32.917 1.00 71.75 297 GLY A CA 1
ATOM 2416 C C . GLY A 1 297 ? -16.983 14.666 31.703 1.00 71.75 297 GLY A C 1
ATOM 2417 O O . GLY A 1 297 ? -16.574 13.902 30.842 1.00 71.75 297 GLY A O 1
ATOM 2418 N N . MET A 1 298 ? -16.691 15.972 31.685 1.00 72.88 298 MET A N 1
ATOM 2419 C CA . MET A 1 298 ? -15.926 16.608 30.603 1.00 72.88 298 MET A CA 1
ATOM 2420 C C . MET A 1 298 ? -14.518 16.028 30.422 1.00 72.88 298 MET A C 1
ATOM 2422 O O . MET A 1 298 ? -14.034 15.985 29.297 1.00 72.88 298 MET A O 1
ATOM 2426 N N . TYR A 1 299 ? -13.845 15.603 31.498 1.00 69.62 299 TYR A N 1
ATOM 2427 C CA . TYR A 1 299 ? -12.538 14.950 31.391 1.00 69.62 299 TYR A CA 1
ATOM 2428 C C . TYR A 1 299 ? -12.637 13.604 30.657 1.00 69.62 299 TYR A C 1
ATOM 2430 O O . TYR A 1 299 ? -11.796 13.320 29.814 1.00 69.62 299 TYR A O 1
ATOM 2438 N N . TYR A 1 300 ? -13.684 12.816 30.925 1.00 65.06 300 TYR A N 1
ATOM 2439 C CA . TYR A 1 300 ? -13.920 11.525 30.262 1.00 65.06 300 TYR A CA 1
ATOM 2440 C C . TYR A 1 300 ? -14.561 11.646 28.865 1.00 65.06 300 TYR A C 1
ATOM 2442 O O . TYR A 1 300 ? -14.412 10.735 28.053 1.00 65.06 300 TYR A O 1
ATOM 2450 N N . SER A 1 301 ? -15.221 12.773 28.569 1.00 59.34 301 SER A N 1
ATOM 2451 C CA . SER A 1 301 ? -15.838 13.082 27.266 1.00 59.34 301 SER A CA 1
ATOM 2452 C C . SER A 1 301 ? -14.895 13.779 26.271 1.00 59.34 301 SER A C 1
ATOM 2454 O O . SER A 1 301 ? -15.322 14.113 25.170 1.00 59.34 301 SER A O 1
ATOM 2456 N N . ARG A 1 302 ? -13.637 14.052 26.645 1.00 55.66 302 ARG A N 1
ATOM 2457 C CA . ARG A 1 302 ? -12.709 14.890 25.860 1.00 55.66 302 ARG A CA 1
ATOM 2458 C C . ARG A 1 302 ? -12.253 14.270 24.524 1.00 55.66 302 ARG A C 1
ATOM 2460 O O . ARG A 1 302 ? -11.671 14.995 23.725 1.00 55.66 302 ARG A O 1
ATOM 2467 N N . ASP A 1 303 ? -12.570 13.000 24.277 1.00 53.97 303 ASP A N 1
ATOM 2468 C CA . ASP A 1 303 ? -12.153 12.244 23.083 1.00 53.97 303 ASP A CA 1
ATOM 2469 C C . ASP A 1 303 ? -13.210 12.197 21.956 1.00 53.97 303 ASP A C 1
ATOM 2471 O O . ASP A 1 303 ? -12.946 11.636 20.900 1.00 53.97 303 ASP A O 1
ATOM 2475 N N . LEU A 1 304 ? -14.401 12.786 22.131 1.00 45.34 304 LEU A N 1
ATOM 2476 C CA . LEU A 1 304 ? -15.452 12.797 21.097 1.00 45.34 304 LEU A CA 1
ATOM 2477 C C . LEU A 1 304 ? -15.296 14.009 20.164 1.00 45.34 304 LEU A C 1
ATOM 2479 O O . LEU A 1 304 ? -16.035 14.991 20.265 1.00 45.34 304 LEU A O 1
ATOM 2483 N N . GLY A 1 305 ? -14.289 13.968 19.294 1.00 43.62 305 GLY A N 1
ATOM 2484 C CA . GLY A 1 305 ? -14.178 14.874 18.155 1.00 43.62 305 GLY A CA 1
ATOM 2485 C C . GLY A 1 305 ? -14.566 14.149 16.871 1.00 43.62 305 GLY A C 1
ATOM 2486 O O . GLY A 1 305 ? -13.843 13.252 16.454 1.00 43.62 305 GLY A O 1
ATOM 2487 N N . GLU A 1 306 ? -15.672 14.548 16.234 1.00 40.06 306 GLU A N 1
ATOM 2488 C CA . GLU A 1 306 ? -15.925 14.219 14.826 1.00 40.06 306 GLU A CA 1
ATOM 2489 C C . GLU A 1 306 ? -14.857 14.920 13.981 1.00 40.06 306 GLU A C 1
ATOM 2491 O O . GLU A 1 306 ? -14.969 16.102 13.644 1.00 40.06 306 GLU A O 1
ATOM 2496 N N . GLU A 1 307 ? -13.787 14.204 13.660 1.00 46.41 307 GLU A N 1
ATOM 2497 C CA . GLU A 1 307 ? -12.862 14.634 12.627 1.00 46.41 307 GLU A CA 1
ATOM 2498 C C . GLU A 1 307 ? -13.387 14.085 11.296 1.00 46.41 307 GLU A C 1
ATOM 2500 O O . GLU A 1 307 ? -13.225 12.909 10.969 1.00 46.41 307 GLU A O 1
ATOM 2505 N N . GLN A 1 308 ? -14.063 14.941 10.520 1.00 45.56 308 GLN A N 1
ATOM 2506 C CA . GLN A 1 308 ? -14.155 14.731 9.076 1.00 45.56 308 GLN A CA 1
ATOM 2507 C C . GLN A 1 308 ? -12.720 14.766 8.542 1.00 45.56 308 GLN A C 1
ATOM 2509 O O . GLN A 1 308 ? -12.154 15.834 8.310 1.00 45.56 308 GLN A O 1
ATOM 2514 N N . THR A 1 309 ? -12.106 13.591 8.438 1.00 64.31 309 THR A N 1
ATOM 2515 C CA . THR A 1 309 ? -10.704 13.435 8.065 1.00 64.31 309 THR A CA 1
ATOM 2516 C C . THR A 1 309 ? -10.573 13.599 6.556 1.00 64.31 309 THR A C 1
ATOM 2518 O O . THR A 1 309 ? -10.759 12.669 5.777 1.00 64.31 309 THR A O 1
ATOM 2521 N N . THR A 1 310 ? -10.277 14.823 6.119 1.00 85.81 310 THR A N 1
ATOM 2522 C CA . THR A 1 310 ? -9.652 15.025 4.810 1.00 85.81 310 THR A CA 1
ATOM 2523 C C . THR A 1 310 ? -8.282 14.363 4.866 1.00 85.81 310 THR A C 1
ATOM 2525 O O . THR A 1 310 ? -7.414 14.831 5.602 1.00 85.81 310 THR A O 1
ATOM 2528 N N . PHE A 1 311 ? -8.084 13.286 4.106 1.00 91.50 311 PHE A N 1
ATOM 2529 C CA . PHE A 1 311 ? -6.795 12.603 4.053 1.00 91.50 311 PHE A CA 1
ATOM 2530 C C . PHE A 1 311 ? -5.732 13.516 3.461 1.00 91.50 311 PHE A C 1
ATOM 2532 O O . PHE A 1 311 ? -5.970 14.159 2.440 1.00 91.50 311 PHE A O 1
ATOM 2539 N N . LYS A 1 312 ? -4.540 13.533 4.048 1.00 95.75 312 LYS A N 1
ATOM 2540 C CA . LYS A 1 312 ? -3.405 14.278 3.498 1.00 95.75 312 LYS A CA 1
ATOM 2541 C C . LYS A 1 312 ? -2.380 13.325 2.908 1.00 95.75 312 LYS A C 1
ATOM 2543 O O . LYS A 1 312 ? -1.879 12.449 3.605 1.00 95.75 312 LYS A O 1
ATOM 2548 N N . ILE A 1 313 ? -2.018 13.518 1.642 1.00 98.19 313 ILE A N 1
ATOM 2549 C CA . ILE A 1 313 ? -0.919 12.781 1.005 1.00 98.19 313 ILE A CA 1
ATOM 2550 C C . ILE A 1 313 ? 0.256 13.720 0.747 1.00 98.19 313 ILE A C 1
ATOM 2552 O O . ILE A 1 313 ? 0.125 14.687 -0.003 1.00 98.19 313 ILE A O 1
ATOM 2556 N N . GLY A 1 314 ? 1.419 13.394 1.311 1.00 98.12 314 GLY A N 1
ATOM 2557 C CA . GLY A 1 314 ? 2.681 14.073 1.018 1.00 98.12 314 GLY A CA 1
ATOM 2558 C C . GLY A 1 314 ? 3.305 13.541 -0.270 1.00 98.12 314 GLY A C 1
ATOM 2559 O O . GLY A 1 314 ? 3.622 12.358 -0.363 1.00 98.12 314 GLY A O 1
ATOM 2560 N N . ILE A 1 315 ? 3.505 14.395 -1.270 1.00 97.94 315 ILE A N 1
ATOM 2561 C CA . ILE A 1 315 ? 4.094 14.016 -2.558 1.00 97.94 315 ILE A CA 1
ATOM 2562 C C . ILE A 1 315 ? 5.600 14.318 -2.536 1.00 97.94 315 ILE A C 1
ATOM 2564 O O . ILE A 1 315 ? 6.006 15.479 -2.536 1.00 97.94 315 ILE A O 1
ATOM 2568 N N . ALA A 1 316 ? 6.450 13.292 -2.506 1.00 96.19 316 ALA A N 1
ATOM 2569 C CA . ALA A 1 316 ? 7.899 13.439 -2.360 1.00 96.19 316 ALA A CA 1
ATOM 2570 C C . ALA A 1 316 ? 8.632 13.277 -3.702 1.00 96.19 316 ALA A C 1
ATOM 2572 O O . ALA A 1 316 ? 8.735 12.175 -4.244 1.00 96.19 316 ALA A O 1
ATOM 2573 N N . TRP A 1 317 ? 9.156 14.387 -4.235 1.00 90.50 317 TRP A N 1
ATOM 2574 C CA . TRP A 1 317 ? 9.860 14.423 -5.522 1.00 90.50 317 TRP A CA 1
ATOM 2575 C C . TRP A 1 317 ? 11.369 14.492 -5.323 1.00 90.50 317 TRP A C 1
ATOM 2577 O O . TRP A 1 317 ? 11.892 15.409 -4.686 1.00 90.50 317 TRP A O 1
ATOM 2587 N N . TRP A 1 318 ? 12.078 13.533 -5.910 1.00 92.88 318 TRP A N 1
ATOM 2588 C CA . TRP A 1 318 ? 13.538 13.536 -5.935 1.00 92.88 318 TRP A CA 1
ATOM 2589 C C . TRP A 1 318 ? 14.094 14.546 -6.950 1.00 92.88 318 TRP A C 1
ATOM 2591 O O . TRP A 1 318 ? 14.969 15.343 -6.616 1.00 92.88 318 TRP A O 1
ATOM 2601 N N . VAL A 1 319 ? 13.539 14.544 -8.164 1.00 89.88 319 VAL A N 1
ATOM 2602 C CA . VAL A 1 319 ? 13.912 15.390 -9.311 1.00 89.88 319 VAL A CA 1
ATOM 2603 C C . VAL A 1 319 ? 12.660 15.762 -10.119 1.00 89.88 319 VAL A C 1
ATOM 2605 O O . VAL A 1 319 ? 11.626 15.101 -9.992 1.00 89.88 319 VAL A O 1
ATOM 2608 N N . GLU A 1 320 ? 12.739 16.807 -10.944 1.00 88.06 320 GLU A N 1
ATOM 2609 C CA . GLU A 1 320 ? 11.679 17.177 -11.893 1.00 88.06 320 GLU A CA 1
ATOM 2610 C C . GLU A 1 320 ? 11.703 16.337 -13.184 1.00 88.06 320 GLU A C 1
ATOM 2612 O O . GLU A 1 320 ? 12.737 15.796 -13.583 1.00 88.06 320 GLU A O 1
ATOM 2617 N N . GLY A 1 321 ? 10.553 16.227 -13.859 1.00 85.44 321 GLY A N 1
ATOM 2618 C CA . GLY A 1 321 ? 10.451 15.550 -15.153 1.00 85.44 321 GLY A CA 1
ATOM 2619 C C . GLY A 1 321 ? 9.015 15.243 -15.581 1.00 85.44 321 GLY A C 1
ATOM 2620 O O . GLY A 1 321 ? 8.172 14.867 -14.764 1.00 85.44 321 GLY A O 1
ATOM 2621 N N . SER A 1 322 ? 8.740 15.335 -16.886 1.00 86.00 322 SER A N 1
ATOM 2622 C CA . SER A 1 322 ? 7.402 15.104 -17.458 1.00 86.00 322 SER A CA 1
ATOM 2623 C C . SER A 1 322 ? 6.879 13.682 -17.220 1.00 86.00 322 SER A C 1
ATOM 2625 O O . SER A 1 322 ? 5.678 13.476 -17.042 1.00 86.00 322 SER A O 1
ATOM 2627 N N . LEU A 1 323 ? 7.777 12.693 -17.162 1.00 87.56 323 LEU A N 1
ATOM 2628 C CA . LEU A 1 323 ? 7.445 11.312 -16.810 1.00 87.56 323 LEU A CA 1
ATOM 2629 C C . LEU A 1 323 ? 6.888 11.209 -15.379 1.00 87.56 323 LEU A C 1
ATOM 2631 O O . LEU A 1 323 ? 5.905 10.505 -15.141 1.00 87.56 323 LEU A O 1
ATOM 2635 N N . PHE A 1 324 ? 7.459 11.953 -14.427 1.00 90.56 324 PHE A N 1
ATOM 2636 C CA . PHE A 1 324 ? 7.018 11.970 -13.027 1.00 90.56 324 PHE A CA 1
ATOM 2637 C C . PHE A 1 324 ? 5.685 12.707 -12.856 1.00 90.56 324 PHE A C 1
ATOM 2639 O O . PHE A 1 324 ? 4.821 12.256 -12.106 1.00 90.56 324 PHE A O 1
ATOM 2646 N N . GLU A 1 325 ? 5.459 13.777 -13.620 1.00 92.19 325 GLU A N 1
ATOM 2647 C CA . GLU A 1 325 ? 4.160 14.458 -13.684 1.00 92.19 325 GLU A CA 1
ATOM 2648 C C . GLU A 1 325 ? 3.060 13.545 -14.235 1.00 92.19 325 GLU A C 1
ATOM 2650 O O . GLU A 1 325 ? 1.971 13.440 -13.660 1.00 92.19 325 GLU A O 1
ATOM 2655 N N . ARG A 1 326 ? 3.349 12.834 -15.334 1.00 93.50 326 ARG A N 1
ATOM 2656 C CA . ARG A 1 326 ? 2.431 11.852 -15.926 1.00 93.50 326 ARG A CA 1
ATOM 2657 C C . ARG A 1 326 ? 2.101 10.736 -14.935 1.00 93.50 326 ARG A C 1
ATOM 2659 O O . ARG A 1 326 ? 0.947 10.313 -14.850 1.00 93.50 326 ARG A O 1
ATOM 2666 N N . ASN A 1 327 ? 3.090 10.303 -14.162 1.00 95.88 327 ASN A N 1
ATOM 2667 C CA . ASN A 1 327 ? 2.925 9.319 -13.105 1.00 95.88 327 ASN A CA 1
ATOM 2668 C C . ASN A 1 327 ? 2.039 9.814 -11.956 1.00 95.88 327 ASN A C 1
ATOM 2670 O O . ASN A 1 327 ? 1.093 9.124 -11.577 1.00 95.88 327 ASN A O 1
ATOM 2674 N N . LEU A 1 328 ? 2.265 11.035 -11.465 1.00 96.56 328 LEU A N 1
ATOM 2675 C CA . LEU A 1 328 ? 1.409 11.653 -10.452 1.00 96.56 328 LEU A CA 1
ATOM 2676 C C . LEU A 1 328 ? -0.039 11.800 -10.943 1.00 96.56 328 LEU A C 1
ATOM 2678 O O . LEU A 1 328 ? -0.978 11.581 -10.180 1.00 96.56 328 LEU A O 1
ATOM 2682 N N . LYS A 1 329 ? -0.242 12.122 -12.226 1.00 97.38 329 LYS A N 1
ATOM 2683 C CA . LYS A 1 329 ? -1.585 12.187 -12.814 1.00 97.38 329 LYS A CA 1
ATOM 2684 C C . LYS A 1 329 ? -2.300 10.834 -12.756 1.00 97.38 329 LYS A C 1
ATOM 2686 O O . LYS A 1 329 ? -3.476 10.799 -12.408 1.00 97.38 329 LYS A O 1
ATOM 2691 N N . GLY A 1 330 ? -1.600 9.740 -13.064 1.00 97.81 330 GLY A N 1
ATOM 2692 C CA . GLY A 1 330 ? -2.141 8.383 -12.932 1.00 97.81 330 GLY A CA 1
ATOM 2693 C C . GLY A 1 330 ? -2.493 8.031 -11.486 1.00 97.81 330 GLY A C 1
ATOM 2694 O O . GLY A 1 330 ? -3.575 7.512 -11.224 1.00 97.81 330 GLY A O 1
ATOM 2695 N N . PHE A 1 331 ? -1.621 8.393 -10.542 1.00 98.50 331 PHE A N 1
ATOM 2696 C CA . PHE A 1 331 ? -1.848 8.203 -9.107 1.00 98.50 331 PHE A CA 1
ATOM 2697 C C . PHE A 1 331 ? -3.121 8.908 -8.620 1.00 98.50 331 PHE A C 1
ATOM 2699 O O . PHE A 1 331 ? -3.990 8.283 -8.009 1.00 98.50 331 PHE A O 1
ATOM 2706 N N . LYS A 1 332 ? -3.276 10.194 -8.959 1.00 97.81 332 LYS A N 1
ATOM 2707 C CA . LYS A 1 332 ? -4.471 10.979 -8.617 1.00 97.81 332 LYS A CA 1
ATOM 2708 C C . LYS A 1 332 ? -5.744 10.450 -9.296 1.00 97.81 332 LYS A C 1
ATOM 2710 O O . LYS A 1 332 ? -6.811 10.480 -8.681 1.00 97.81 332 LYS A O 1
ATOM 2715 N N . ASP A 1 333 ? -5.651 9.966 -10.539 1.00 97.06 333 ASP A N 1
ATOM 2716 C CA . ASP A 1 333 ? -6.788 9.373 -11.266 1.00 97.06 333 ASP A CA 1
ATOM 2717 C C . ASP A 1 333 ? -7.318 8.120 -10.554 1.00 97.06 333 ASP A C 1
ATOM 2719 O O . ASP A 1 333 ? -8.523 8.005 -10.337 1.00 97.06 333 ASP A O 1
ATOM 2723 N N . ALA A 1 334 ? -6.428 7.221 -10.121 1.00 95.69 334 ALA A N 1
ATOM 2724 C CA . ALA A 1 334 ? -6.814 6.018 -9.382 1.00 95.69 334 ALA A CA 1
ATOM 2725 C C . ALA A 1 334 ? -7.505 6.343 -8.050 1.00 95.69 334 ALA A C 1
ATOM 2727 O O . ALA A 1 334 ? -8.572 5.799 -7.767 1.00 95.69 334 ALA A O 1
ATOM 2728 N N . LEU A 1 335 ? -6.953 7.281 -7.273 1.00 96.12 335 LEU A N 1
ATOM 2729 C CA . LEU A 1 335 ? -7.575 7.750 -6.031 1.00 96.12 335 LEU A CA 1
ATOM 2730 C C . LEU A 1 335 ? -8.962 8.356 -6.281 1.00 96.12 335 LEU A C 1
ATOM 2732 O O . LEU A 1 335 ? -9.921 8.015 -5.591 1.00 96.12 335 LEU A O 1
ATOM 2736 N N . THR A 1 336 ? -9.101 9.174 -7.328 1.00 92.31 336 THR A N 1
ATOM 2737 C CA . THR A 1 336 ? -10.392 9.769 -7.711 1.00 92.31 336 THR A CA 1
ATOM 2738 C C . THR A 1 336 ? -11.422 8.696 -8.065 1.00 92.31 336 THR A C 1
ATOM 2740 O O . THR A 1 336 ? -12.568 8.774 -7.624 1.00 92.31 336 THR A O 1
ATOM 2743 N N . ARG A 1 337 ? -11.027 7.664 -8.824 1.00 86.69 337 ARG A N 1
ATOM 2744 C CA . ARG A 1 337 ? -11.902 6.525 -9.164 1.00 86.69 337 ARG A CA 1
ATOM 2745 C C . ARG A 1 337 ? -12.308 5.704 -7.944 1.00 86.69 337 ARG A C 1
ATOM 2747 O O . ARG A 1 337 ? -13.411 5.170 -7.936 1.00 86.69 337 ARG A O 1
ATOM 2754 N N . ALA A 1 338 ? -11.451 5.637 -6.930 1.00 84.94 338 ALA A N 1
ATOM 2755 C CA . ALA A 1 338 ? -11.753 5.017 -5.645 1.00 84.94 338 ALA A CA 1
ATOM 2756 C C . ALA A 1 338 ? -12.595 5.916 -4.711 1.00 84.94 338 ALA A C 1
ATOM 2758 O O . ALA A 1 338 ? -12.901 5.516 -3.595 1.00 84.94 338 ALA A O 1
ATOM 2759 N N . GLY A 1 339 ? -12.997 7.116 -5.151 1.00 83.75 339 GLY A N 1
ATOM 2760 C CA . GLY A 1 339 ? -13.847 8.030 -4.380 1.00 83.75 339 GLY A CA 1
ATOM 2761 C C . GLY A 1 339 ? -13.090 9.064 -3.538 1.00 83.75 339 GLY A C 1
ATOM 2762 O O . GLY A 1 339 ? -13.723 9.840 -2.820 1.00 83.75 339 GLY A O 1
ATOM 2763 N N . PHE A 1 340 ? -11.759 9.129 -3.644 1.00 90.25 340 PHE A N 1
ATOM 2764 C CA . PHE A 1 340 ? -10.928 10.156 -3.011 1.00 90.25 340 PHE A CA 1
ATOM 2765 C C . PHE A 1 340 ? -10.767 11.359 -3.947 1.00 90.25 340 PHE A C 1
ATOM 2767 O O . PHE A 1 340 ? -9.919 11.380 -4.841 1.00 90.25 340 PHE A O 1
ATOM 2774 N N . VAL A 1 341 ? -11.612 12.369 -3.755 1.00 89.06 341 VAL A N 1
ATOM 2775 C CA . VAL A 1 341 ? -11.732 13.552 -4.611 1.00 89.06 341 VAL A CA 1
ATOM 2776 C C . VAL A 1 341 ? -11.024 14.747 -3.975 1.00 89.06 341 VAL A C 1
ATOM 2778 O O . VAL A 1 341 ? -11.346 15.166 -2.858 1.00 89.06 341 VAL A O 1
ATOM 2781 N N . GLU A 1 342 ? -10.061 15.311 -4.710 1.00 91.69 342 GLU A N 1
ATOM 2782 C CA . GLU A 1 342 ? -9.257 16.463 -4.281 1.00 91.69 342 GLU A CA 1
ATOM 2783 C C . GLU A 1 342 ? -10.145 17.643 -3.861 1.00 91.69 342 GLU A C 1
ATOM 2785 O O . GLU A 1 342 ? -11.057 18.043 -4.588 1.00 91.69 342 GLU A O 1
ATOM 2790 N N . GLY A 1 343 ? -9.885 18.197 -2.675 1.00 85.31 343 GLY A N 1
ATOM 2791 C CA . GLY A 1 343 ? -10.660 19.306 -2.111 1.00 85.31 343 GLY A CA 1
ATOM 2792 C C . GLY A 1 343 ? -12.005 18.905 -1.494 1.00 85.31 343 GLY A C 1
ATOM 2793 O O . GLY A 1 343 ? -12.721 19.778 -1.004 1.00 85.31 343 GLY A O 1
ATOM 2794 N N . HIS A 1 344 ? -12.351 17.613 -1.497 1.00 85.50 344 HIS A N 1
ATOM 2795 C CA . HIS A 1 344 ? -13.508 17.084 -0.778 1.00 85.50 344 HIS A CA 1
ATOM 2796 C C . HIS A 1 344 ? -13.095 16.242 0.432 1.00 85.50 344 HIS A C 1
ATOM 2798 O O . HIS A 1 344 ? -13.413 16.611 1.557 1.00 85.50 344 HIS A O 1
ATOM 2804 N N . ASN A 1 345 ? -12.387 15.137 0.199 1.00 84.50 345 ASN A N 1
ATOM 2805 C CA . ASN A 1 345 ? -11.964 14.179 1.230 1.00 84.50 345 ASN A CA 1
ATOM 2806 C C . ASN A 1 345 ? -10.477 13.797 1.120 1.00 84.50 345 ASN A C 1
ATOM 2808 O O . ASN A 1 345 ? -10.008 12.946 1.872 1.00 84.50 345 ASN A O 1
ATOM 2812 N N . ILE A 1 346 ? -9.731 14.429 0.207 1.00 94.69 346 ILE A N 1
ATOM 2813 C CA . ILE A 1 346 ? -8.277 14.297 0.104 1.00 94.69 346 ILE A CA 1
ATOM 2814 C C . ILE A 1 346 ? -7.616 15.639 -0.243 1.00 94.69 346 ILE A C 1
ATOM 2816 O O . ILE A 1 346 ? -8.149 16.437 -1.022 1.00 94.69 346 ILE A O 1
ATOM 2820 N N . GLU A 1 347 ? -6.441 15.871 0.327 1.00 96.00 347 GLU A N 1
ATOM 2821 C CA . GLU A 1 347 ? -5.542 16.994 0.085 1.00 96.00 347 GLU A CA 1
ATOM 2822 C C . GLU A 1 347 ? -4.154 16.450 -0.283 1.00 96.00 347 GLU A C 1
ATOM 2824 O O . GLU A 1 347 ? -3.632 15.534 0.354 1.00 96.00 347 GLU A O 1
ATOM 2829 N N . TYR A 1 348 ? -3.540 17.022 -1.319 1.00 96.69 348 TYR A N 1
ATOM 2830 C CA . TYR A 1 348 ? -2.178 16.681 -1.715 1.00 96.69 348 TYR A CA 1
ATOM 2831 C C . TYR A 1 348 ? -1.231 17.791 -1.281 1.00 96.69 348 TYR A C 1
ATOM 2833 O O . TYR A 1 348 ? -1.296 18.910 -1.790 1.00 96.69 348 TYR A O 1
ATOM 2841 N N . VAL A 1 349 ? -0.320 17.461 -0.375 1.00 95.69 349 VAL A N 1
ATOM 2842 C CA . VAL A 1 349 ? 0.745 18.358 0.054 1.00 95.69 349 VAL A CA 1
ATOM 2843 C C . VAL A 1 349 ? 1.954 18.091 -0.833 1.00 95.69 349 VAL A C 1
ATOM 2845 O O . VAL A 1 349 ? 2.563 17.024 -0.771 1.00 95.69 349 VAL A O 1
ATOM 2848 N N . GLN A 1 350 ? 2.286 19.045 -1.698 1.00 90.00 350 GLN A N 1
ATOM 2849 C CA . GLN A 1 350 ? 3.382 18.912 -2.655 1.00 90.00 350 GLN A CA 1
ATOM 2850 C C . GLN A 1 350 ? 4.451 19.978 -2.403 1.00 90.00 350 GLN A C 1
ATOM 2852 O O . GLN A 1 350 ? 4.225 21.167 -2.626 1.00 90.00 350 GLN A O 1
ATOM 2857 N N . GLY A 1 351 ? 5.631 19.539 -1.964 1.00 80.62 351 GLY A N 1
ATOM 2858 C CA . GLY A 1 351 ? 6.836 20.362 -1.929 1.00 80.62 351 GLY A CA 1
ATOM 2859 C C . GLY A 1 351 ? 7.514 20.490 -3.295 1.00 80.62 351 GLY A C 1
ATOM 2860 O O . GLY A 1 351 ? 7.180 19.791 -4.254 1.00 80.62 351 GLY A O 1
ATOM 2861 N N . ALA A 1 352 ? 8.498 21.388 -3.375 1.00 86.75 352 ALA A N 1
ATOM 2862 C CA . ALA A 1 352 ? 9.368 21.489 -4.544 1.00 86.75 352 ALA A CA 1
ATOM 2863 C C . ALA A 1 352 ? 10.225 20.214 -4.709 1.00 86.75 352 ALA A C 1
ATOM 2865 O O . ALA A 1 352 ? 10.528 19.552 -3.707 1.00 86.75 352 ALA A O 1
ATOM 2866 N N . PRO A 1 353 ? 10.654 19.877 -5.941 1.00 89.75 353 PRO A N 1
ATOM 2867 C CA . PRO A 1 353 ? 11.623 18.811 -6.159 1.00 89.75 353 PRO A CA 1
ATOM 2868 C C . PRO A 1 353 ? 12.892 19.045 -5.335 1.00 89.75 353 PRO A C 1
ATOM 2870 O O . PRO A 1 353 ? 13.325 20.178 -5.129 1.00 89.75 353 PRO A O 1
ATOM 2873 N N . SER A 1 354 ? 13.496 17.961 -4.851 1.00 92.69 354 SER A N 1
ATOM 2874 C CA . SER A 1 354 ? 14.700 18.045 -4.013 1.00 92.69 354 SER A CA 1
ATOM 2875 C C . SER A 1 354 ? 15.993 18.243 -4.810 1.00 92.69 354 SER A C 1
ATOM 2877 O O . SER A 1 354 ? 17.056 18.324 -4.203 1.00 92.69 354 SER A O 1
ATOM 2879 N N . GLU A 1 355 ? 15.921 18.306 -6.143 1.00 90.94 355 GLU A N 1
ATOM 2880 C CA . GLU A 1 355 ? 17.065 18.485 -7.051 1.00 90.94 355 GLU A CA 1
ATOM 2881 C C . GLU A 1 355 ? 18.216 17.505 -6.775 1.00 90.94 355 GLU A C 1
ATOM 2883 O O . GLU A 1 355 ? 19.387 17.878 -6.702 1.00 90.94 355 GLU A O 1
ATOM 2888 N N . ALA A 1 356 ? 17.864 16.233 -6.559 1.00 90.94 356 ALA A N 1
ATOM 2889 C CA . ALA A 1 356 ? 18.790 15.164 -6.187 1.00 90.94 356 ALA A CA 1
ATOM 2890 C C . ALA A 1 356 ? 19.648 15.444 -4.930 1.00 90.94 356 ALA A C 1
ATOM 2892 O O . ALA A 1 356 ? 20.737 14.888 -4.769 1.00 90.94 356 ALA A O 1
ATOM 2893 N N . ASN A 1 357 ? 19.164 16.293 -4.017 1.00 94.56 357 ASN A N 1
ATOM 2894 C CA . ASN A 1 357 ? 19.820 16.597 -2.752 1.00 94.56 357 ASN A CA 1
ATOM 2895 C C . ASN A 1 357 ? 19.172 15.834 -1.587 1.00 94.56 357 ASN A C 1
ATOM 2897 O O . ASN A 1 357 ? 18.027 16.092 -1.205 1.00 94.56 357 ASN A O 1
ATOM 2901 N N . SER A 1 358 ? 19.937 14.928 -0.975 1.00 95.38 358 SER A N 1
ATOM 2902 C CA . SER A 1 358 ? 19.449 14.073 0.110 1.00 95.38 358 SER A CA 1
ATOM 2903 C C . SER A 1 358 ? 19.026 14.837 1.363 1.00 95.38 358 SER A C 1
ATOM 2905 O O . SER A 1 358 ? 18.050 14.444 1.996 1.00 95.38 358 SER A O 1
ATOM 2907 N N . ASP A 1 359 ? 19.713 15.924 1.724 1.00 96.94 359 ASP A N 1
ATOM 2908 C CA . ASP A 1 359 ? 19.380 16.712 2.919 1.00 96.94 359 ASP A CA 1
ATOM 2909 C C . ASP A 1 359 ? 18.072 17.486 2.722 1.00 96.94 359 ASP A C 1
ATOM 2911 O O . ASP A 1 359 ? 17.237 17.541 3.627 1.00 96.94 359 ASP A O 1
ATOM 2915 N N . VAL A 1 360 ? 17.862 18.031 1.518 1.00 97.38 360 VAL A N 1
ATOM 2916 C CA . VAL A 1 360 ? 16.605 18.695 1.138 1.00 97.38 360 VAL A CA 1
ATOM 2917 C C . VAL A 1 360 ? 15.456 17.690 1.128 1.00 97.38 360 VAL A C 1
ATOM 2919 O O . VAL A 1 360 ? 14.406 17.965 1.706 1.00 97.38 360 VAL A O 1
ATOM 2922 N N . HIS A 1 361 ? 15.665 16.504 0.547 1.00 97.50 361 HIS A N 1
ATOM 2923 C CA . HIS A 1 361 ? 14.637 15.465 0.517 1.00 97.50 361 HIS A CA 1
ATOM 2924 C C . HIS A 1 361 ? 14.284 14.982 1.926 1.00 97.50 361 HIS A C 1
ATOM 2926 O O . HIS A 1 361 ? 13.113 14.868 2.271 1.00 97.50 361 HIS A O 1
ATOM 2932 N N . ARG A 1 362 ? 15.288 14.781 2.787 1.00 97.75 362 ARG A N 1
ATOM 2933 C CA . ARG A 1 362 ? 15.084 14.407 4.191 1.00 97.75 362 ARG A CA 1
ATOM 2934 C C . ARG A 1 362 ? 14.275 15.459 4.950 1.00 97.75 362 ARG A C 1
ATOM 2936 O O . ARG A 1 362 ? 13.358 15.112 5.689 1.00 97.75 362 ARG A O 1
ATOM 2943 N N . ALA A 1 363 ? 14.580 16.742 4.748 1.00 96.88 363 ALA A N 1
ATOM 2944 C CA . ALA A 1 363 ? 13.823 17.840 5.345 1.00 96.88 363 ALA A CA 1
ATOM 2945 C C . ALA A 1 363 ? 12.368 17.881 4.850 1.00 96.88 363 ALA A C 1
ATOM 2947 O O . ALA A 1 363 ? 11.464 18.102 5.654 1.00 96.88 363 ALA A O 1
ATOM 2948 N N . LEU A 1 364 ? 12.135 17.610 3.561 1.00 97.38 364 LEU A N 1
ATOM 2949 C CA . LEU A 1 364 ? 10.789 17.500 3.000 1.00 97.38 364 LEU A CA 1
ATOM 2950 C C . LEU A 1 364 ? 9.994 16.377 3.680 1.00 97.38 364 LEU A C 1
ATOM 2952 O O . LEU A 1 364 ? 8.900 16.630 4.178 1.00 97.38 364 LEU A O 1
ATOM 2956 N N . ILE A 1 365 ? 10.559 15.170 3.778 1.00 97.94 365 ILE A N 1
ATOM 2957 C CA . ILE A 1 365 ? 9.891 14.043 4.445 1.00 97.94 365 ILE A CA 1
ATOM 2958 C C . ILE A 1 365 ? 9.578 14.363 5.914 1.00 97.94 365 ILE A C 1
ATOM 2960 O O . ILE A 1 365 ? 8.469 14.094 6.371 1.00 97.94 365 ILE A O 1
ATOM 2964 N N . ARG A 1 366 ? 10.502 15.001 6.644 1.00 97.12 366 ARG A N 1
ATOM 2965 C CA . ARG A 1 366 ? 10.253 15.441 8.028 1.00 97.12 366 ARG A CA 1
ATOM 2966 C C . ARG A 1 366 ? 9.112 16.442 8.135 1.00 97.12 366 ARG A C 1
ATOM 2968 O O . ARG A 1 366 ? 8.273 16.278 9.009 1.00 97.12 366 ARG A O 1
ATOM 2975 N N . SER A 1 367 ? 9.024 17.417 7.228 1.00 97.06 367 SER A N 1
ATOM 2976 C CA . SER A 1 367 ? 7.894 18.360 7.219 1.00 97.06 367 SER A CA 1
ATOM 2977 C C . SER A 1 367 ? 6.551 17.654 7.007 1.00 97.06 367 SER A C 1
ATOM 2979 O O . SER A 1 367 ? 5.562 18.012 7.641 1.00 97.06 367 SER A O 1
ATOM 2981 N N . TYR A 1 368 ? 6.512 16.588 6.198 1.00 97.56 368 TYR A N 1
ATOM 2982 C CA . TYR A 1 368 ? 5.306 15.775 6.028 1.00 97.56 368 TYR A CA 1
ATOM 2983 C C . TYR A 1 368 ? 4.899 15.037 7.308 1.00 97.56 368 TYR A C 1
ATOM 2985 O O . TYR A 1 368 ? 3.707 14.909 7.580 1.00 97.56 368 TYR A O 1
ATOM 2993 N N . ILE A 1 369 ? 5.871 14.582 8.099 1.00 95.38 369 ILE A N 1
ATOM 2994 C CA . ILE A 1 369 ? 5.638 13.852 9.352 1.00 95.38 369 ILE A CA 1
ATOM 2995 C C . ILE A 1 369 ? 5.268 14.811 10.494 1.00 95.38 369 ILE A C 1
ATOM 2997 O O . ILE A 1 369 ? 4.259 14.608 11.170 1.00 95.38 369 ILE A O 1
ATOM 3001 N N . ASP A 1 370 ? 6.077 15.847 10.712 1.00 94.81 370 ASP A N 1
ATOM 3002 C CA . ASP A 1 370 ? 6.037 16.672 11.923 1.00 94.81 370 ASP A CA 1
ATOM 3003 C C . ASP A 1 370 ? 5.080 17.867 11.796 1.00 94.81 370 ASP A C 1
ATOM 3005 O O . ASP A 1 370 ? 4.318 18.157 12.728 1.00 94.81 370 ASP A O 1
ATOM 3009 N N . ASP A 1 371 ? 5.107 18.546 10.644 1.00 94.25 371 ASP A N 1
ATOM 3010 C CA . ASP A 1 371 ? 4.397 19.810 10.432 1.00 94.25 371 ASP A CA 1
ATOM 3011 C C . ASP A 1 371 ? 3.020 19.573 9.799 1.00 94.25 371 ASP A C 1
ATOM 3013 O O . ASP A 1 371 ? 1.990 19.966 10.352 1.00 94.25 371 ASP A O 1
ATOM 3017 N N . GLU A 1 372 ? 2.997 18.897 8.651 1.00 94.50 372 GLU A N 1
ATOM 3018 C CA . GLU A 1 372 ? 1.789 18.694 7.841 1.00 94.50 372 GLU A CA 1
ATOM 3019 C C . GLU A 1 372 ? 0.937 17.521 8.326 1.00 94.50 372 GLU A C 1
ATOM 3021 O O . GLU A 1 372 ? -0.284 17.529 8.124 1.00 94.50 372 GLU A O 1
ATOM 3026 N N . LYS A 1 373 ? 1.588 16.557 8.994 1.00 92.69 373 LYS A N 1
ATOM 3027 C CA . LYS A 1 373 ? 1.007 15.329 9.551 1.00 92.69 373 LYS A CA 1
ATOM 3028 C C . LYS A 1 373 ? 0.184 14.569 8.518 1.00 92.69 373 LYS A C 1
ATOM 3030 O O . LYS A 1 373 ? -1.011 14.348 8.694 1.00 92.69 373 LYS A O 1
ATOM 3035 N N . VAL A 1 374 ? 0.835 14.227 7.412 1.00 96.25 374 VAL A N 1
ATOM 3036 C CA . VAL A 1 374 ? 0.201 13.484 6.320 1.00 96.25 374 VAL A CA 1
ATOM 3037 C C . VAL A 1 374 ? -0.164 12.062 6.758 1.00 96.25 374 VAL A C 1
ATOM 3039 O O . VAL A 1 374 ? 0.480 11.490 7.634 1.00 96.25 374 VAL A O 1
ATOM 3042 N N . ASP A 1 375 ? -1.168 11.470 6.115 1.00 95.00 375 ASP A N 1
ATOM 3043 C CA . ASP A 1 375 ? -1.601 10.084 6.332 1.00 95.00 375 ASP A CA 1
ATOM 3044 C C . ASP A 1 375 ? -0.777 9.067 5.536 1.00 95.00 375 ASP A C 1
ATOM 3046 O O . ASP A 1 375 ? -0.726 7.886 5.885 1.00 95.00 375 ASP A O 1
ATOM 3050 N N . LEU A 1 376 ? -0.174 9.515 4.432 1.00 97.38 376 LEU A N 1
ATOM 3051 C CA . LEU A 1 376 ? 0.554 8.682 3.481 1.00 97.38 376 LEU A CA 1
ATOM 3052 C C . LEU A 1 376 ? 1.578 9.533 2.724 1.00 97.38 376 LEU A C 1
ATOM 3054 O O . LEU A 1 376 ? 1.300 10.675 2.353 1.00 97.38 376 LEU A O 1
ATOM 3058 N N . ILE A 1 377 ? 2.753 8.969 2.448 1.00 98.62 377 ILE A N 1
ATOM 3059 C CA . ILE A 1 377 ? 3.751 9.583 1.565 1.00 98.62 377 ILE A CA 1
ATOM 3060 C C . ILE A 1 377 ? 3.735 8.863 0.222 1.00 98.62 377 ILE A C 1
ATOM 3062 O O . ILE A 1 377 ? 3.968 7.659 0.154 1.00 98.62 377 ILE A O 1
ATOM 3066 N N . TYR A 1 378 ? 3.507 9.605 -0.858 1.00 98.62 378 TYR A N 1
ATOM 3067 C CA . TYR A 1 378 ? 3.749 9.121 -2.208 1.00 98.62 378 TYR A CA 1
ATOM 3068 C C . TYR A 1 378 ? 5.177 9.475 -2.620 1.00 98.62 378 TYR A C 1
ATOM 3070 O O . TYR A 1 378 ? 5.486 10.642 -2.874 1.00 98.62 378 TYR A O 1
ATOM 3078 N N . SER A 1 379 ? 6.061 8.479 -2.647 1.00 97.94 379 SER A N 1
ATOM 3079 C CA . SER A 1 379 ? 7.479 8.670 -2.950 1.00 97.94 379 SER A CA 1
ATOM 3080 C C . SER A 1 379 ? 7.797 8.255 -4.380 1.00 97.94 379 SER A C 1
ATOM 3082 O O . SER A 1 379 ? 7.439 7.165 -4.828 1.00 97.94 379 SER A O 1
ATOM 3084 N N . LEU A 1 380 ? 8.482 9.130 -5.111 1.00 95.88 380 LEU A N 1
ATOM 3085 C CA . LEU A 1 380 ? 8.931 8.844 -6.466 1.00 95.88 380 LEU A CA 1
ATOM 3086 C C . LEU A 1 380 ? 10.424 8.543 -6.481 1.00 95.88 380 LEU A C 1
ATOM 3088 O O . LEU A 1 380 ? 11.215 9.244 -5.847 1.00 95.88 380 LEU A O 1
ATOM 3092 N N . THR A 1 381 ? 10.800 7.571 -7.315 1.00 95.88 381 THR A N 1
ATOM 3093 C CA . THR A 1 381 ? 12.178 7.136 -7.603 1.00 95.88 381 THR A CA 1
ATOM 3094 C C . THR A 1 381 ? 12.837 6.336 -6.476 1.00 95.88 381 THR A C 1
ATOM 3096 O O . THR A 1 381 ? 12.466 6.417 -5.305 1.00 95.88 381 THR A O 1
ATOM 3099 N N . THR A 1 382 ? 13.848 5.541 -6.832 1.00 97.00 382 THR A N 1
ATOM 3100 C CA . THR A 1 382 ? 14.551 4.666 -5.876 1.00 97.00 382 THR A CA 1
ATOM 3101 C C . THR A 1 382 ? 15.339 5.460 -4.819 1.00 97.00 382 THR A C 1
ATOM 3103 O O . THR A 1 382 ? 15.163 5.154 -3.638 1.00 97.00 382 THR A O 1
ATOM 3106 N N . PRO A 1 383 ? 16.142 6.493 -5.163 1.00 96.19 383 PRO A N 1
ATOM 3107 C CA . PRO A 1 383 ? 16.884 7.262 -4.158 1.00 96.19 383 PRO A CA 1
ATOM 3108 C C . PRO A 1 383 ? 15.971 7.992 -3.165 1.00 96.19 383 PRO A C 1
ATOM 3110 O O . PRO A 1 383 ? 16.177 7.893 -1.956 1.00 96.19 383 PRO A O 1
ATOM 3113 N N . GLY A 1 384 ? 14.920 8.659 -3.662 1.00 96.19 384 GLY A N 1
ATOM 3114 C CA . GLY A 1 384 ? 13.943 9.349 -2.813 1.00 96.19 384 GLY A CA 1
ATOM 3115 C C . GLY A 1 384 ? 13.224 8.394 -1.856 1.00 96.19 384 GLY A C 1
ATOM 3116 O O . GLY A 1 384 ? 13.123 8.665 -0.660 1.00 96.19 384 GLY A O 1
ATOM 3117 N N . THR A 1 385 ? 12.822 7.218 -2.351 1.00 98.12 385 THR A N 1
ATOM 3118 C CA . THR A 1 385 ? 12.152 6.196 -1.529 1.00 98.12 385 THR A CA 1
ATOM 3119 C C . THR A 1 385 ? 13.064 5.642 -0.431 1.00 98.12 385 THR A C 1
ATOM 3121 O O . THR A 1 385 ? 12.604 5.426 0.689 1.00 98.12 385 THR A O 1
ATOM 3124 N N . LEU A 1 386 ? 14.356 5.430 -0.711 1.00 97.75 386 LEU A N 1
ATOM 3125 C CA . LEU A 1 386 ? 15.319 4.979 0.303 1.00 97.75 386 LEU A CA 1
ATOM 3126 C C . LEU A 1 386 ? 15.474 6.002 1.432 1.00 97.75 386 LEU A C 1
ATOM 3128 O O . LEU A 1 386 ? 15.469 5.624 2.600 1.00 97.75 386 LEU A O 1
ATOM 3132 N N . ILE A 1 387 ? 15.536 7.292 1.096 1.00 97.62 387 ILE A N 1
ATOM 3133 C CA . ILE A 1 387 ? 15.605 8.367 2.094 1.00 97.62 387 ILE A CA 1
ATOM 3134 C C . ILE A 1 387 ? 14.303 8.436 2.899 1.00 97.62 387 ILE A C 1
ATOM 3136 O O . ILE A 1 387 ? 14.349 8.514 4.122 1.00 97.62 387 ILE A O 1
ATOM 3140 N N . ALA A 1 388 ? 13.139 8.357 2.244 1.00 97.69 388 ALA A N 1
ATOM 3141 C CA . ALA A 1 388 ? 11.849 8.357 2.935 1.00 97.69 388 ALA A CA 1
ATOM 3142 C C . ALA A 1 388 ? 11.718 7.177 3.912 1.00 97.69 388 ALA A C 1
ATOM 3144 O O . ALA A 1 388 ? 11.255 7.355 5.038 1.00 97.69 388 ALA A O 1
ATOM 3145 N N . LYS A 1 389 ? 12.199 5.992 3.515 1.00 97.25 389 LYS A N 1
ATOM 3146 C CA . LYS A 1 389 ? 12.250 4.798 4.366 1.00 97.25 389 LYS A CA 1
ATOM 3147 C C . LYS A 1 389 ? 13.087 5.007 5.630 1.00 97.25 389 LYS A C 1
ATOM 3149 O O . LYS A 1 389 ? 12.741 4.467 6.674 1.00 97.25 389 LYS A O 1
ATOM 3154 N N . GLU A 1 390 ? 14.189 5.750 5.563 1.00 97.50 390 GLU A N 1
ATOM 3155 C CA . GLU A 1 390 ? 15.021 6.027 6.744 1.00 97.50 390 GLU A CA 1
ATOM 3156 C C . GLU A 1 390 ? 14.319 6.931 7.766 1.00 97.50 390 GLU A C 1
ATOM 3158 O O . GLU A 1 390 ? 14.599 6.833 8.960 1.00 97.50 390 GLU A O 1
ATOM 3163 N N . GLU A 1 391 ? 13.409 7.798 7.317 1.00 97.56 391 GLU A N 1
ATOM 3164 C CA . GLU A 1 391 ? 12.765 8.804 8.167 1.00 97.56 391 GLU A CA 1
ATOM 3165 C C . GLU A 1 391 ? 11.530 8.288 8.912 1.00 97.56 391 GLU A C 1
ATOM 3167 O O . GLU A 1 391 ? 11.151 8.863 9.931 1.00 97.56 391 GLU A O 1
ATOM 3172 N N . THR A 1 392 ? 10.900 7.201 8.454 1.00 95.56 392 THR A N 1
ATOM 3173 C CA . THR A 1 392 ? 9.722 6.641 9.130 1.00 95.56 392 THR A CA 1
ATOM 3174 C C . THR A 1 392 ? 9.546 5.143 8.902 1.00 95.56 392 THR A C 1
ATOM 3176 O O . THR A 1 392 ? 9.688 4.639 7.790 1.00 95.56 392 THR A O 1
ATOM 3179 N N . GLN A 1 393 ? 9.204 4.430 9.980 1.00 92.50 393 GLN A N 1
ATOM 3180 C CA . GLN A 1 393 ? 8.895 2.992 9.975 1.00 92.50 393 GLN A CA 1
ATOM 3181 C C . GLN A 1 393 ? 7.395 2.706 10.153 1.00 92.50 393 GLN A C 1
ATOM 3183 O O . GLN A 1 393 ? 6.988 1.549 10.141 1.00 92.50 393 GLN A O 1
ATOM 3188 N N . THR A 1 394 ? 6.577 3.742 10.358 1.00 89.81 394 THR A N 1
ATOM 3189 C CA . THR A 1 394 ? 5.154 3.601 10.714 1.00 89.81 394 THR A CA 1
ATOM 3190 C C . THR A 1 394 ? 4.228 4.282 9.717 1.00 89.81 394 THR A C 1
ATOM 3192 O O . THR A 1 394 ? 3.181 3.732 9.391 1.00 89.81 394 THR A O 1
ATOM 3195 N N . LEU A 1 395 ? 4.606 5.455 9.201 1.00 95.44 395 LEU A N 1
ATOM 3196 C CA . LEU A 1 395 ? 3.798 6.183 8.224 1.00 95.44 395 LEU A CA 1
ATOM 3197 C C . LEU A 1 395 ? 3.830 5.439 6.877 1.00 95.44 395 LEU A C 1
ATOM 3199 O O . LEU A 1 395 ? 4.931 5.184 6.381 1.00 95.44 395 LEU A O 1
ATOM 3203 N N . PRO A 1 396 ? 2.684 5.082 6.270 1.00 97.81 396 PRO A N 1
ATOM 3204 C CA . PRO A 1 396 ? 2.668 4.391 4.987 1.00 97.81 396 PRO A CA 1
ATOM 3205 C C . PRO A 1 396 ? 3.397 5.163 3.885 1.00 97.81 396 PRO A C 1
ATOM 3207 O O . PRO A 1 396 ? 3.130 6.345 3.657 1.00 97.81 396 PRO A O 1
ATOM 3210 N N . ILE A 1 397 ? 4.285 4.476 3.163 1.00 98.69 397 ILE A N 1
ATOM 3211 C CA . ILE A 1 397 ? 4.949 5.013 1.973 1.00 98.69 397 ILE A CA 1
ATOM 3212 C C . ILE A 1 397 ? 4.497 4.198 0.767 1.00 98.69 397 ILE A C 1
ATOM 3214 O O . ILE A 1 397 ? 4.806 3.010 0.649 1.00 98.69 397 ILE A O 1
ATOM 3218 N N . VAL A 1 398 ? 3.803 4.855 -0.158 1.00 98.75 398 VAL A N 1
ATOM 3219 C CA . VAL A 1 398 ? 3.516 4.292 -1.473 1.00 98.75 398 VAL A CA 1
ATOM 3220 C C . VAL A 1 398 ? 4.577 4.768 -2.447 1.00 98.75 398 VAL A C 1
ATOM 3222 O O . VAL A 1 398 ? 4.671 5.961 -2.723 1.00 98.75 398 VAL A O 1
ATOM 3225 N N . PHE A 1 399 ? 5.389 3.854 -2.967 1.00 98.56 399 PHE A N 1
ATOM 3226 C CA . PHE A 1 399 ? 6.421 4.195 -3.938 1.00 98.56 399 PHE A CA 1
ATOM 3227 C C . PHE A 1 399 ? 5.971 3.963 -5.382 1.00 98.56 399 PHE A C 1
ATOM 3229 O O . PHE A 1 399 ? 5.126 3.121 -5.686 1.00 98.56 399 PHE A O 1
ATOM 3236 N N . SER A 1 400 ? 6.583 4.696 -6.300 1.00 97.88 400 SER A N 1
ATOM 3237 C CA . SER A 1 400 ? 6.443 4.500 -7.741 1.00 97.88 400 SER A CA 1
ATOM 3238 C C . SER A 1 400 ? 7.746 4.888 -8.434 1.00 97.88 400 SER A C 1
ATOM 3240 O O . SER A 1 400 ? 8.607 5.562 -7.861 1.00 97.88 400 SER A O 1
ATOM 3242 N N . VAL A 1 401 ? 7.924 4.440 -9.678 1.00 95.19 401 VAL A N 1
ATOM 3243 C CA . VAL A 1 401 ? 9.182 4.610 -10.429 1.00 95.19 401 VAL A CA 1
ATOM 3244 C C . VAL A 1 401 ? 10.380 3.986 -9.686 1.00 95.19 401 VAL A C 1
ATOM 3246 O O . VAL A 1 401 ? 11.497 4.505 -9.657 1.00 95.19 401 VAL A O 1
ATOM 3249 N N . VAL A 1 402 ? 10.139 2.846 -9.041 1.00 96.62 402 VAL A N 1
ATOM 3250 C CA . VAL A 1 402 ? 11.178 2.046 -8.392 1.00 96.62 402 VAL A CA 1
ATOM 3251 C C . VAL A 1 402 ? 11.377 0.763 -9.190 1.00 96.62 402 VAL A C 1
ATOM 3253 O O . VAL A 1 402 ? 10.509 -0.107 -9.228 1.00 96.62 402 VAL A O 1
ATOM 3256 N N . THR A 1 403 ? 12.537 0.620 -9.830 1.00 95.00 403 THR A N 1
ATOM 3257 C CA . THR A 1 403 ? 12.768 -0.480 -10.786 1.00 95.00 403 THR A CA 1
ATOM 3258 C C . THR A 1 403 ? 12.958 -1.823 -10.059 1.00 95.00 403 THR A C 1
ATOM 3260 O O . THR A 1 403 ? 12.339 -2.840 -10.398 1.00 95.00 403 THR A O 1
ATOM 3263 N N . TYR A 1 404 ? 13.765 -1.827 -8.993 1.00 96.38 404 TYR A N 1
ATOM 3264 C CA . TYR A 1 404 ? 14.150 -3.034 -8.251 1.00 96.38 404 TYR A CA 1
ATOM 3265 C C . TYR A 1 404 ? 13.979 -2.861 -6.732 1.00 96.38 404 TYR A C 1
ATOM 3267 O O . TYR A 1 404 ? 14.972 -2.891 -6.007 1.00 96.38 404 TYR A O 1
ATOM 3275 N N . PRO A 1 405 ? 12.748 -2.701 -6.213 1.00 97.00 405 PRO A N 1
ATOM 3276 C CA . PRO A 1 405 ? 12.525 -2.368 -4.803 1.00 97.00 405 PRO A CA 1
ATOM 3277 C C . PRO A 1 405 ? 13.095 -3.428 -3.849 1.00 97.00 405 PRO A C 1
ATOM 3279 O O . PRO A 1 405 ? 13.636 -3.081 -2.804 1.00 97.00 405 PRO A O 1
ATOM 3282 N N . GLN A 1 406 ? 13.051 -4.710 -4.225 1.00 96.19 406 GLN A N 1
ATOM 3283 C CA . GLN A 1 406 ? 13.632 -5.784 -3.418 1.00 96.19 406 GLN A CA 1
ATOM 3284 C C . GLN A 1 406 ? 15.167 -5.728 -3.395 1.00 96.19 406 GLN A C 1
ATOM 3286 O O . GLN A 1 406 ? 15.773 -5.687 -2.329 1.00 96.19 406 GLN A O 1
ATOM 3291 N N . LYS A 1 407 ? 15.813 -5.680 -4.570 1.00 95.62 407 LYS A N 1
ATOM 3292 C CA . LYS A 1 407 ? 17.285 -5.640 -4.670 1.00 95.62 407 LYS A CA 1
ATOM 3293 C C . LYS A 1 407 ? 17.875 -4.345 -4.092 1.00 95.62 407 LYS A C 1
ATOM 3295 O O . LYS A 1 407 ? 18.982 -4.372 -3.574 1.00 95.62 407 LYS A O 1
ATOM 3300 N N . ALA A 1 408 ? 17.134 -3.237 -4.155 1.00 95.50 408 ALA A N 1
ATOM 3301 C CA . ALA A 1 408 ? 17.511 -1.965 -3.543 1.00 95.50 408 ALA A CA 1
ATOM 3302 C C . ALA A 1 408 ? 17.294 -1.938 -2.017 1.00 95.50 408 ALA A C 1
ATOM 3304 O O . ALA A 1 408 ? 17.669 -0.967 -1.372 1.00 95.50 408 ALA A O 1
ATOM 3305 N N . GLY A 1 409 ? 16.679 -2.971 -1.429 1.00 95.31 409 GLY A N 1
ATOM 3306 C CA . GLY A 1 409 ? 16.413 -3.033 0.007 1.00 95.31 409 GLY A CA 1
ATOM 3307 C C . GLY A 1 409 ? 15.255 -2.148 0.473 1.00 95.31 409 GLY A C 1
ATOM 3308 O O . GLY A 1 409 ? 15.159 -1.862 1.664 1.00 95.31 409 GLY A O 1
ATOM 3309 N N . ILE A 1 410 ? 14.362 -1.715 -0.423 1.00 97.50 410 ILE A N 1
ATOM 3310 C CA . ILE A 1 410 ? 13.135 -0.974 -0.083 1.00 97.50 410 ILE A CA 1
ATOM 3311 C C . ILE A 1 410 ? 12.123 -1.931 0.561 1.00 97.50 410 ILE A C 1
ATOM 3313 O O . ILE A 1 410 ? 11.615 -1.645 1.646 1.00 97.50 410 ILE A O 1
ATOM 3317 N N . VAL A 1 411 ? 11.927 -3.111 -0.033 1.00 96.94 411 VAL A N 1
ATOM 3318 C CA . VAL A 1 411 ? 11.014 -4.166 0.446 1.00 96.94 411 VAL A CA 1
ATOM 3319 C C . VAL A 1 411 ? 11.739 -5.504 0.602 1.00 96.94 411 VAL A C 1
ATOM 3321 O O . VAL A 1 411 ? 12.725 -5.756 -0.087 1.00 96.94 411 VAL A O 1
ATOM 3324 N N . THR A 1 412 ? 11.248 -6.378 1.482 1.00 93.06 412 THR A N 1
ATOM 3325 C CA . THR A 1 412 ? 11.827 -7.720 1.691 1.00 93.06 412 THR A CA 1
ATOM 3326 C C . THR A 1 412 ? 11.493 -8.677 0.541 1.00 93.06 412 THR A C 1
ATOM 3328 O O . THR A 1 412 ? 12.350 -9.432 0.076 1.00 93.06 412 THR A O 1
ATOM 3331 N N . SER A 1 413 ? 10.256 -8.623 0.045 1.00 93.00 413 SER A N 1
ATOM 3332 C CA . SER A 1 413 ? 9.786 -9.359 -1.132 1.00 93.00 413 SER A CA 1
ATOM 3333 C C . SER A 1 413 ? 8.771 -8.517 -1.908 1.00 93.00 413 SER A C 1
ATOM 3335 O O . SER A 1 413 ? 8.323 -7.479 -1.421 1.00 93.00 413 SER A O 1
ATOM 3337 N N . LEU A 1 414 ? 8.418 -8.942 -3.122 1.00 91.31 414 LEU A N 1
ATOM 3338 C CA . LEU A 1 414 ? 7.398 -8.249 -3.913 1.00 91.31 414 LEU A CA 1
ATOM 3339 C C . LEU A 1 414 ? 5.980 -8.553 -3.412 1.00 91.31 414 LEU A C 1
ATOM 3341 O O . LEU A 1 414 ? 5.146 -7.658 -3.446 1.00 91.31 414 LEU A O 1
ATOM 3345 N N . GLN A 1 415 ? 5.735 -9.763 -2.901 1.00 85.25 415 GLN A N 1
ATOM 3346 C CA . GLN A 1 415 ? 4.425 -10.217 -2.412 1.00 85.25 415 GLN A CA 1
ATOM 3347 C C . GLN A 1 415 ? 4.077 -9.650 -1.029 1.00 85.25 415 GLN A C 1
ATOM 3349 O O . GLN A 1 415 ? 2.918 -9.387 -0.733 1.00 85.25 415 GLN A O 1
ATOM 3354 N N . ASN A 1 416 ? 5.085 -9.472 -0.177 1.00 81.81 416 ASN A N 1
ATOM 3355 C CA . ASN A 1 416 ? 4.954 -8.872 1.146 1.00 81.81 416 ASN A CA 1
ATOM 3356 C C . ASN A 1 416 ? 6.204 -8.036 1.433 1.00 81.81 416 ASN A C 1
ATOM 3358 O O . ASN A 1 416 ? 7.336 -8.542 1.412 1.00 81.81 416 ASN A O 1
ATOM 3362 N N . SER A 1 417 ? 6.012 -6.748 1.698 1.00 90.69 417 SER A N 1
ATOM 3363 C CA . SER A 1 417 ? 7.137 -5.847 1.916 1.00 90.69 417 SER A CA 1
ATOM 3364 C C . SER A 1 417 ? 7.859 -6.077 3.244 1.00 90.69 417 SER A C 1
ATOM 3366 O O . SER A 1 417 ? 9.058 -5.791 3.348 1.00 90.69 417 SER A O 1
ATOM 3368 N N . GLY A 1 418 ? 7.155 -6.626 4.238 1.00 88.25 418 GLY A N 1
ATOM 3369 C CA . GLY A 1 418 ? 7.610 -6.784 5.617 1.00 88.25 418 GLY A CA 1
ATOM 3370 C C . GLY A 1 418 ? 7.806 -5.455 6.354 1.00 88.25 418 GLY A C 1
ATOM 3371 O O . GLY A 1 418 ? 8.509 -5.427 7.360 1.00 88.25 418 GLY A O 1
ATOM 3372 N N . ASN A 1 419 ? 7.273 -4.346 5.832 1.00 94.56 419 ASN A N 1
ATOM 3373 C CA . ASN A 1 419 ? 7.427 -3.003 6.395 1.00 94.56 419 ASN A CA 1
ATOM 3374 C C . ASN A 1 419 ? 6.271 -2.069 5.968 1.00 94.56 419 ASN A C 1
ATOM 3376 O O . ASN A 1 419 ? 5.286 -2.505 5.380 1.00 94.56 419 ASN A O 1
ATOM 3380 N N . ASN A 1 420 ? 6.384 -0.772 6.264 1.00 96.88 420 ASN A N 1
ATOM 3381 C CA . ASN A 1 420 ? 5.400 0.268 5.937 1.00 96.88 420 ASN A CA 1
ATOM 3382 C C . ASN A 1 420 ? 5.425 0.740 4.466 1.00 96.88 420 ASN A C 1
ATOM 3384 O O . ASN A 1 420 ? 4.825 1.771 4.157 1.00 96.88 420 ASN A O 1
ATOM 3388 N N . LEU A 1 421 ? 6.110 0.032 3.560 1.00 98.38 421 LEU A N 1
ATOM 3389 C CA . LEU A 1 421 ? 6.237 0.409 2.152 1.00 98.38 421 LEU A CA 1
ATOM 3390 C C . LEU A 1 421 ? 5.501 -0.566 1.232 1.00 98.38 421 LEU A C 1
ATOM 3392 O O . LEU A 1 421 ? 5.562 -1.775 1.417 1.00 98.38 421 LEU A O 1
ATOM 3396 N N . VAL A 1 422 ? 4.872 -0.044 0.186 1.00 97.94 422 VAL A N 1
ATOM 3397 C CA . VAL A 1 422 ? 4.381 -0.811 -0.972 1.00 97.94 422 VAL A CA 1
ATOM 3398 C C . VAL A 1 422 ? 4.346 0.114 -2.182 1.00 97.94 422 VAL A C 1
ATOM 3400 O O . VAL A 1 422 ? 4.513 1.317 -2.035 1.00 97.94 422 VAL A O 1
ATOM 3403 N N . GLY A 1 423 ? 4.155 -0.389 -3.395 1.00 97.06 423 GLY A N 1
ATOM 3404 C CA . GLY A 1 423 ? 4.074 0.507 -4.534 1.00 97.06 423 GLY A CA 1
ATOM 3405 C C . GLY A 1 423 ? 3.964 -0.180 -5.873 1.00 97.06 423 GLY A C 1
ATOM 3406 O O . GLY A 1 423 ? 3.537 -1.332 -5.978 1.00 97.06 423 GLY A O 1
ATOM 3407 N N . SER A 1 424 ? 4.386 0.544 -6.901 1.00 97.25 424 SER A N 1
ATOM 3408 C CA . SER A 1 424 ? 4.485 0.050 -8.265 1.00 97.25 424 SER A CA 1
ATOM 3409 C C . SER A 1 424 ? 5.908 0.163 -8.808 1.00 97.25 424 SER A C 1
ATOM 3411 O O . SER A 1 424 ? 6.733 0.967 -8.361 1.00 97.25 424 SER A O 1
ATOM 3413 N N . ARG A 1 425 ? 6.209 -0.680 -9.795 1.00 95.38 425 ARG A N 1
ATOM 3414 C CA . ARG A 1 425 ? 7.517 -0.760 -10.444 1.00 95.38 425 ARG A CA 1
ATOM 3415 C C . ARG A 1 425 ? 7.416 -0.350 -11.901 1.00 95.38 425 ARG A C 1
ATOM 3417 O O . ARG A 1 425 ? 6.547 -0.826 -12.625 1.00 95.38 425 ARG A O 1
ATOM 3424 N N . ASN A 1 426 ? 8.389 0.428 -12.360 1.00 93.94 426 ASN A N 1
ATOM 3425 C CA . ASN A 1 426 ? 8.640 0.698 -13.779 1.00 93.94 426 ASN A CA 1
ATOM 3426 C C . ASN A 1 426 ? 9.549 -0.374 -14.417 1.00 93.94 426 ASN A C 1
ATOM 3428 O O . ASN A 1 426 ? 10.278 -0.088 -15.363 1.00 93.94 426 ASN A O 1
ATOM 3432 N N . TRP A 1 427 ? 9.567 -1.587 -13.855 1.00 94.56 427 TRP A N 1
ATOM 3433 C CA . TRP A 1 427 ? 10.478 -2.642 -14.284 1.00 94.56 427 TRP A CA 1
ATOM 3434 C C . TRP A 1 427 ? 10.121 -3.163 -15.674 1.00 94.56 427 TRP A C 1
ATOM 3436 O O . TRP A 1 427 ? 8.988 -3.564 -15.931 1.00 94.56 427 TRP A O 1
ATOM 3446 N N . VAL A 1 428 ? 11.136 -3.204 -16.528 1.00 93.69 428 VAL A N 1
ATOM 3447 C CA . VAL A 1 428 ? 11.154 -3.902 -17.809 1.00 93.69 428 VAL A CA 1
ATOM 3448 C C . VAL A 1 428 ? 12.453 -4.696 -17.827 1.00 93.69 428 VAL A C 1
ATOM 3450 O O . VAL A 1 428 ? 13.499 -4.145 -17.482 1.00 93.69 428 VAL A O 1
ATOM 3453 N N . ALA A 1 429 ? 12.394 -5.976 -18.192 1.00 93.44 429 ALA A N 1
ATOM 3454 C CA . ALA A 1 429 ? 13.588 -6.811 -18.244 1.00 93.44 429 ALA A CA 1
ATOM 3455 C C . ALA A 1 429 ? 14.608 -6.229 -19.235 1.00 93.44 429 ALA A C 1
ATOM 3457 O O . ALA A 1 429 ? 14.260 -5.936 -20.385 1.00 93.44 429 ALA A O 1
ATOM 3458 N N . SER A 1 430 ? 15.877 -6.117 -18.826 1.00 95.25 430 SER A N 1
ATOM 3459 C CA . SER A 1 430 ? 16.940 -5.624 -19.720 1.00 95.25 430 SER A CA 1
ATOM 3460 C C . SER A 1 430 ? 17.078 -6.509 -20.967 1.00 95.25 430 SER A C 1
ATOM 3462 O O . SER A 1 430 ? 17.406 -6.020 -22.049 1.00 95.25 430 SER A O 1
ATOM 3464 N N . SER A 1 431 ? 16.758 -7.803 -20.841 1.00 94.81 431 SER A N 1
ATOM 3465 C CA . SER A 1 431 ? 16.695 -8.739 -21.965 1.00 94.81 431 SER A CA 1
ATOM 3466 C C . SER A 1 431 ? 15.650 -8.362 -23.007 1.00 94.81 431 SER A C 1
ATOM 3468 O O . SER A 1 431 ? 15.932 -8.440 -24.198 1.00 94.81 431 SER A O 1
ATOM 3470 N N . ASP A 1 432 ? 14.469 -7.909 -22.587 1.00 94.12 432 ASP A N 1
ATOM 3471 C CA . ASP A 1 432 ? 13.386 -7.547 -23.507 1.00 94.12 432 ASP A CA 1
ATOM 3472 C C . ASP A 1 432 ? 13.702 -6.239 -24.238 1.00 94.12 432 ASP A C 1
ATOM 3474 O O . ASP A 1 432 ? 13.440 -6.107 -25.440 1.00 94.12 432 ASP A O 1
ATOM 3478 N N . GLN A 1 433 ? 14.321 -5.290 -23.528 1.00 96.06 433 GLN A N 1
ATOM 3479 C CA . GLN A 1 433 ? 14.801 -4.033 -24.102 1.00 96.06 433 GLN A CA 1
ATOM 3480 C C . GLN A 1 433 ? 15.884 -4.292 -25.156 1.00 96.06 433 GLN A C 1
ATOM 3482 O O . GLN A 1 433 ? 15.771 -3.810 -26.287 1.00 96.06 433 GLN A O 1
ATOM 3487 N N . LEU A 1 434 ? 16.892 -5.108 -24.820 1.00 97.06 434 LEU A N 1
ATOM 3488 C CA . LEU A 1 434 ? 17.972 -5.457 -25.740 1.00 97.06 434 LEU A CA 1
ATOM 3489 C C . LEU A 1 434 ? 17.475 -6.298 -26.923 1.00 97.06 434 LEU A C 1
ATOM 3491 O O . LEU A 1 434 ? 17.865 -6.043 -28.059 1.00 97.06 434 LEU A O 1
ATOM 3495 N N . ALA A 1 435 ? 16.596 -7.275 -26.694 1.00 95.00 435 ALA A N 1
ATOM 3496 C CA . ALA A 1 435 ? 16.044 -8.112 -27.759 1.00 95.00 43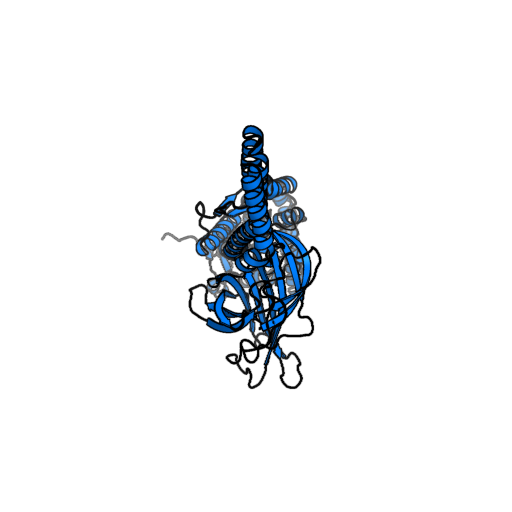5 ALA A CA 1
ATOM 3497 C C . ALA A 1 435 ? 15.243 -7.286 -28.776 1.00 95.00 435 ALA A C 1
ATOM 3499 O O . ALA A 1 435 ? 15.403 -7.464 -29.987 1.00 95.00 435 ALA A O 1
ATOM 3500 N N . THR A 1 436 ? 14.423 -6.344 -28.303 1.00 95.88 436 THR A N 1
ATOM 3501 C CA . THR A 1 436 ? 13.663 -5.444 -29.181 1.00 95.88 436 THR A CA 1
ATOM 3502 C C . THR A 1 436 ? 14.597 -4.548 -29.993 1.00 95.88 436 THR A C 1
ATOM 3504 O O . THR A 1 436 ? 14.428 -4.438 -31.206 1.00 95.88 436 THR A O 1
ATOM 3507 N N . PHE A 1 437 ? 15.630 -3.976 -29.366 1.00 97.69 437 PHE A N 1
ATOM 3508 C CA . PHE A 1 437 ? 16.641 -3.184 -30.070 1.00 97.69 437 PHE A CA 1
ATOM 3509 C C . PHE A 1 437 ? 17.378 -3.998 -31.141 1.00 97.69 437 PHE A C 1
ATOM 3511 O O . PHE A 1 437 ? 17.459 -3.573 -32.293 1.00 97.69 437 PHE A O 1
ATOM 3518 N N . ARG A 1 438 ? 17.832 -5.209 -30.800 1.00 96.25 438 ARG A N 1
ATOM 3519 C CA . ARG A 1 438 ? 18.564 -6.091 -31.721 1.00 96.25 438 ARG A CA 1
ATOM 3520 C C . ARG A 1 438 ? 17.728 -6.623 -32.876 1.00 96.25 438 ARG A C 1
ATOM 3522 O O . ARG A 1 438 ? 18.283 -6.979 -33.905 1.00 96.25 438 ARG A O 1
ATOM 3529 N N . THR A 1 439 ? 16.405 -6.653 -32.726 1.00 95.50 439 THR A N 1
ATOM 3530 C CA . THR A 1 439 ? 15.499 -6.989 -33.833 1.00 95.50 439 THR A CA 1
ATOM 3531 C C . THR A 1 439 ? 15.587 -5.939 -34.950 1.00 95.50 439 THR A C 1
ATOM 3533 O O . THR A 1 439 ? 15.429 -6.272 -36.120 1.00 95.50 439 THR A O 1
ATOM 3536 N N . ILE A 1 440 ? 15.878 -4.679 -34.605 1.00 97.12 440 ILE A N 1
ATOM 3537 C CA . ILE A 1 440 ? 16.071 -3.582 -35.566 1.00 97.12 440 ILE A CA 1
ATOM 3538 C C . ILE A 1 440 ? 17.551 -3.459 -35.967 1.00 97.12 440 ILE A C 1
ATOM 3540 O O . ILE A 1 440 ? 17.862 -3.230 -37.134 1.00 97.12 440 ILE A O 1
ATOM 3544 N N . VAL A 1 441 ? 18.468 -3.622 -35.007 1.00 96.88 441 VAL A N 1
ATOM 3545 C CA . VAL A 1 441 ? 19.919 -3.460 -35.183 1.00 96.88 441 VAL A CA 1
ATOM 3546 C C . VAL A 1 441 ? 20.619 -4.803 -34.964 1.00 96.88 441 VAL A C 1
ATOM 3548 O O . VAL A 1 441 ? 20.949 -5.174 -33.841 1.00 96.88 441 VAL A O 1
ATOM 3551 N N . ASN A 1 442 ? 20.837 -5.553 -36.044 1.00 87.75 442 ASN A N 1
ATOM 3552 C CA . ASN A 1 442 ? 21.312 -6.940 -35.947 1.00 87.75 442 ASN A CA 1
ATOM 3553 C C . ASN A 1 442 ? 22.789 -7.069 -35.520 1.00 87.75 442 ASN A C 1
ATOM 3555 O O . ASN A 1 442 ? 23.132 -8.008 -34.798 1.00 87.75 442 ASN A O 1
ATOM 3559 N N . ASP A 1 443 ? 23.640 -6.124 -35.931 1.00 88.44 443 ASP A N 1
ATOM 3560 C CA . ASP A 1 443 ? 25.098 -6.171 -35.752 1.00 88.44 443 ASP A CA 1
ATOM 3561 C C . ASP A 1 443 ? 25.561 -5.195 -34.656 1.00 88.44 443 ASP A C 1
ATOM 3563 O O . ASP A 1 443 ? 26.214 -4.191 -34.930 1.00 88.44 443 ASP A O 1
ATOM 3567 N N . VAL A 1 444 ? 25.185 -5.478 -33.407 1.00 95.25 444 VAL A N 1
ATOM 3568 C CA . VAL A 1 444 ? 25.641 -4.733 -32.219 1.00 95.25 444 VAL A CA 1
ATOM 3569 C C . VAL A 1 444 ? 26.806 -5.489 -31.592 1.00 95.25 444 VAL A C 1
ATOM 3571 O O . VAL A 1 444 ? 26.632 -6.646 -31.213 1.00 95.25 444 VAL A O 1
ATOM 3574 N N . ALA A 1 445 ? 27.970 -4.853 -31.471 1.00 96.88 445 ALA A N 1
ATOM 3575 C CA . ALA A 1 445 ? 29.137 -5.396 -30.781 1.00 96.88 445 ALA A CA 1
ATOM 3576 C C . ALA A 1 445 ? 29.372 -4.711 -29.431 1.00 96.88 445 ALA A C 1
ATOM 3578 O O . ALA A 1 445 ? 29.806 -5.385 -28.496 1.00 96.88 445 ALA A O 1
ATOM 3579 N N . SER A 1 446 ? 29.065 -3.412 -29.296 1.00 98.25 446 SER A N 1
ATOM 3580 C CA . SER A 1 446 ? 29.269 -2.697 -28.033 1.00 98.25 446 SER A CA 1
ATOM 3581 C C . SER A 1 446 ? 28.247 -1.602 -27.707 1.00 98.25 446 SER A C 1
ATOM 3583 O O . SER A 1 446 ? 28.034 -0.641 -28.447 1.00 98.25 446 SER A O 1
ATOM 3585 N N . ILE A 1 447 ? 27.666 -1.695 -26.511 1.00 98.69 447 ILE A N 1
ATOM 3586 C CA . ILE A 1 447 ? 26.647 -0.768 -26.010 1.00 98.69 447 ILE A CA 1
ATOM 3587 C C . ILE A 1 447 ? 27.276 0.180 -24.995 1.00 98.69 447 ILE A C 1
ATOM 3589 O O . ILE A 1 447 ? 27.775 -0.257 -23.960 1.00 98.69 447 ILE A O 1
ATOM 3593 N N . GLY A 1 448 ? 27.189 1.487 -25.233 1.00 98.75 448 GLY A N 1
ATOM 3594 C CA . GLY A 1 448 ? 27.401 2.482 -24.186 1.00 98.75 448 GLY A CA 1
ATOM 3595 C C . GLY A 1 448 ? 26.211 2.505 -23.234 1.00 98.75 448 GLY A C 1
ATOM 3596 O O . GLY A 1 448 ? 25.114 2.869 -23.644 1.00 98.75 448 GLY A O 1
ATOM 3597 N N . PHE A 1 449 ? 26.407 2.128 -21.976 1.00 98.75 449 PHE A N 1
ATOM 3598 C CA . PHE A 1 449 ? 25.379 2.186 -20.940 1.00 98.75 449 PHE A CA 1
ATOM 3599 C C . PHE A 1 449 ? 25.616 3.425 -20.081 1.00 98.75 449 PHE A C 1
ATOM 3601 O O . PHE A 1 449 ? 26.536 3.437 -19.261 1.00 98.75 449 PHE A O 1
ATOM 3608 N N . ILE A 1 450 ? 24.809 4.472 -20.276 1.00 98.62 450 ILE A N 1
ATOM 3609 C CA . ILE A 1 450 ? 24.919 5.700 -19.480 1.00 98.62 450 ILE A CA 1
ATOM 3610 C C . ILE A 1 450 ? 23.971 5.679 -18.286 1.00 98.62 450 ILE A C 1
ATOM 3612 O O . ILE A 1 450 ? 22.778 5.416 -18.441 1.00 98.62 450 ILE A O 1
ATOM 3616 N N . HIS A 1 451 ? 24.503 5.963 -17.097 1.00 97.75 451 HIS A N 1
ATOM 3617 C CA . HIS A 1 451 ? 23.737 6.108 -15.859 1.00 97.75 451 HIS A CA 1
ATOM 3618 C C . HIS A 1 451 ? 24.487 6.943 -14.819 1.00 97.75 451 HIS A C 1
ATOM 3620 O O . HIS A 1 451 ? 25.698 7.129 -14.929 1.00 97.75 451 HIS A O 1
ATOM 3626 N N . ARG A 1 452 ? 23.786 7.455 -13.803 1.00 96.31 452 ARG A N 1
ATOM 3627 C CA . ARG A 1 452 ? 24.420 8.199 -12.723 1.00 96.31 452 ARG A CA 1
ATOM 3628 C C . ARG A 1 452 ? 25.285 7.262 -11.890 1.00 96.31 452 ARG A C 1
ATOM 3630 O O . ARG A 1 452 ? 24.857 6.189 -11.461 1.00 96.31 452 ARG A O 1
ATOM 3637 N N . LYS A 1 453 ? 26.496 7.723 -11.600 1.00 95.31 453 LYS A N 1
ATOM 3638 C CA . LYS A 1 453 ? 27.382 7.071 -10.643 1.00 95.31 453 LYS A CA 1
ATOM 3639 C C . LYS A 1 453 ? 26.708 6.948 -9.268 1.00 95.31 453 LYS A C 1
ATOM 3641 O O . LYS A 1 453 ? 26.140 7.916 -8.770 1.00 95.31 453 LYS A O 1
ATOM 3646 N N . ASP A 1 454 ? 26.835 5.778 -8.646 1.00 90.88 454 ASP A N 1
ATOM 3647 C CA . ASP A 1 454 ? 26.333 5.473 -7.297 1.00 90.88 454 ASP A CA 1
ATOM 3648 C C . ASP A 1 454 ? 24.789 5.498 -7.154 1.00 90.88 454 ASP A C 1
ATOM 3650 O O . ASP A 1 454 ? 24.275 5.448 -6.035 1.00 90.88 454 ASP A O 1
ATOM 3654 N N . GLU A 1 455 ? 24.024 5.523 -8.256 1.00 93.31 455 GLU A N 1
ATOM 3655 C CA . GLU A 1 455 ? 22.561 5.390 -8.221 1.00 93.31 455 GLU A CA 1
ATOM 3656 C C . GLU A 1 455 ? 22.135 3.899 -8.174 1.00 93.31 455 GLU A C 1
ATOM 3658 O O . GLU A 1 455 ? 22.374 3.151 -9.127 1.00 93.31 455 GLU A O 1
ATOM 3663 N N . PRO A 1 456 ? 21.487 3.417 -7.087 1.00 91.38 456 PRO A N 1
ATOM 3664 C CA . PRO A 1 456 ? 21.322 1.976 -6.856 1.00 91.38 456 PRO A CA 1
ATOM 3665 C C . PRO A 1 456 ? 20.524 1.236 -7.938 1.00 91.38 456 PRO A C 1
ATOM 3667 O O . PRO A 1 456 ? 20.864 0.115 -8.312 1.00 91.38 456 PRO A O 1
ATOM 3670 N N . ASN A 1 457 ? 19.442 1.837 -8.441 1.00 94.25 457 ASN A N 1
ATOM 3671 C CA . ASN A 1 457 ? 18.578 1.223 -9.454 1.00 94.25 457 ASN A CA 1
ATOM 3672 C C . ASN A 1 457 ? 19.290 1.019 -10.789 1.00 94.25 457 ASN A C 1
ATOM 3674 O O . ASN A 1 457 ? 19.128 -0.042 -11.397 1.00 94.25 457 ASN A O 1
ATOM 3678 N N . SER A 1 458 ? 20.036 2.020 -11.251 1.00 95.75 458 SER A N 1
ATOM 3679 C CA . SER A 1 458 ? 20.694 1.972 -12.551 1.00 95.75 458 SER A CA 1
ATOM 3680 C C . SER A 1 458 ? 21.964 1.123 -12.514 1.00 95.75 458 SER A C 1
ATOM 3682 O O . SER A 1 458 ? 22.249 0.443 -13.497 1.00 95.75 458 SER A O 1
ATOM 3684 N N . GLU A 1 459 ? 22.629 1.011 -11.358 1.00 96.44 459 GLU A N 1
ATOM 3685 C CA . GLU A 1 459 ? 23.697 0.026 -11.133 1.00 96.44 459 GLU A CA 1
ATOM 3686 C C . GLU A 1 459 ? 23.183 -1.418 -11.256 1.00 96.44 459 GLU A C 1
ATOM 3688 O O . GLU A 1 459 ? 23.755 -2.243 -11.969 1.00 96.44 459 GLU A O 1
ATOM 3693 N N . ILE A 1 460 ? 22.050 -1.730 -10.614 1.00 96.69 460 ILE A N 1
ATOM 3694 C CA . ILE A 1 460 ? 21.413 -3.051 -10.735 1.00 96.69 460 ILE A CA 1
ATOM 3695 C C . ILE A 1 460 ? 21.003 -3.321 -12.191 1.00 96.69 460 ILE A C 1
ATOM 3697 O O . ILE A 1 460 ? 21.160 -4.444 -12.677 1.00 96.69 460 ILE A O 1
ATOM 3701 N N . GLN A 1 461 ? 20.487 -2.303 -12.891 1.00 97.25 461 GLN A N 1
ATOM 3702 C CA . GLN A 1 461 ? 20.115 -2.420 -14.302 1.00 97.25 461 GLN A CA 1
ATOM 3703 C C . GLN A 1 461 ? 21.331 -2.661 -15.203 1.00 97.25 461 GLN A C 1
ATOM 3705 O O . GLN A 1 461 ? 21.232 -3.463 -16.134 1.00 97.25 461 GLN A O 1
ATOM 3710 N N . TYR A 1 462 ? 22.457 -1.995 -14.934 1.00 98.00 462 TYR A N 1
ATOM 3711 C CA . TYR A 1 462 ? 23.714 -2.201 -15.648 1.00 98.00 462 TYR A CA 1
ATOM 3712 C C . TYR A 1 462 ? 24.175 -3.651 -15.527 1.00 98.00 462 TYR A C 1
ATOM 3714 O O . TYR A 1 462 ? 24.438 -4.286 -16.543 1.00 98.00 462 TYR A O 1
ATOM 3722 N N . GLU A 1 463 ? 24.206 -4.205 -14.313 1.00 97.50 463 GLU A N 1
ATOM 3723 C CA . GLU A 1 463 ? 24.624 -5.594 -14.102 1.00 97.50 463 GLU A CA 1
ATOM 3724 C C . GLU A 1 463 ? 23.690 -6.600 -14.794 1.00 97.50 463 GLU A C 1
ATOM 3726 O O . GLU A 1 463 ? 24.155 -7.574 -15.388 1.00 97.50 463 GLU A O 1
ATOM 3731 N N . GLU A 1 464 ? 22.376 -6.346 -14.792 1.00 96.88 464 GLU A N 1
ATOM 3732 C CA . GLU A 1 464 ? 21.404 -7.163 -15.530 1.00 96.88 464 GLU A CA 1
ATOM 3733 C C . GLU A 1 464 ? 21.621 -7.087 -17.052 1.00 96.88 464 GLU A C 1
ATOM 3735 O O . GLU A 1 464 ? 21.651 -8.118 -17.727 1.00 96.88 464 GLU A O 1
ATOM 3740 N N . MET A 1 465 ? 21.817 -5.878 -17.593 1.00 97.94 465 MET A N 1
ATOM 3741 C CA . MET A 1 465 ? 22.081 -5.656 -19.018 1.00 97.94 465 MET A CA 1
ATOM 3742 C C . MET A 1 465 ? 23.405 -6.295 -19.443 1.00 97.94 465 MET A C 1
ATOM 3744 O O . MET A 1 465 ? 23.438 -7.021 -20.433 1.00 97.94 465 MET A O 1
ATOM 3748 N N . ARG A 1 466 ? 24.478 -6.073 -18.676 1.00 98.19 466 ARG A N 1
ATOM 3749 C CA . ARG A 1 466 ? 25.813 -6.634 -18.907 1.00 98.19 466 ARG A CA 1
ATOM 3750 C C . ARG A 1 466 ? 25.775 -8.153 -18.914 1.00 98.19 466 ARG A C 1
ATOM 3752 O O . ARG A 1 466 ? 26.221 -8.759 -19.881 1.00 98.19 466 ARG A O 1
ATOM 3759 N N . SER A 1 467 ? 25.190 -8.765 -17.885 1.00 97.19 467 SER A N 1
ATOM 3760 C CA . SER A 1 467 ? 25.106 -10.222 -17.795 1.00 97.19 467 SER A CA 1
ATOM 3761 C C . SER A 1 467 ? 24.358 -10.826 -18.984 1.00 97.19 467 SER A C 1
ATOM 3763 O O . SER A 1 467 ? 24.793 -11.843 -19.518 1.00 97.19 467 SER A O 1
ATOM 3765 N N . HIS A 1 468 ? 23.268 -10.201 -19.440 1.00 96.62 468 HIS A N 1
ATOM 3766 C CA . HIS A 1 468 ? 22.534 -10.682 -20.608 1.00 96.62 468 HIS A CA 1
ATOM 3767 C C . HIS A 1 468 ? 23.300 -10.455 -21.923 1.00 96.62 468 HIS A C 1
ATOM 3769 O O . HIS A 1 468 ? 23.406 -11.373 -22.738 1.00 96.62 468 HIS A O 1
ATOM 3775 N N . ALA A 1 469 ? 23.875 -9.269 -22.117 1.00 97.25 469 ALA A N 1
ATOM 3776 C CA . ALA A 1 469 ? 24.662 -8.904 -23.294 1.00 97.25 469 ALA A CA 1
ATOM 3777 C C . ALA A 1 469 ? 25.911 -9.791 -23.471 1.00 97.25 469 ALA A C 1
ATOM 3779 O O . ALA A 1 469 ? 26.193 -10.226 -24.588 1.00 97.25 469 ALA A O 1
ATOM 3780 N N . GLU A 1 470 ? 26.587 -10.163 -22.377 1.00 96.19 470 GLU A N 1
ATOM 3781 C CA . GLU A 1 470 ? 27.727 -11.092 -22.387 1.00 96.19 470 GLU A CA 1
ATOM 3782 C C . GLU A 1 470 ? 27.350 -12.455 -23.000 1.00 96.19 470 GLU A C 1
ATOM 3784 O O . GLU A 1 470 ? 28.124 -13.022 -23.773 1.00 96.19 470 GLU A O 1
ATOM 3789 N N . THR A 1 471 ? 26.131 -12.963 -22.752 1.00 96.56 471 THR A N 1
ATOM 3790 C CA . THR A 1 471 ? 25.655 -14.222 -23.372 1.00 96.56 471 THR A CA 1
ATOM 3791 C C . THR A 1 471 ? 25.477 -14.128 -24.889 1.00 96.56 471 THR A C 1
ATOM 3793 O O . THR A 1 471 ? 25.428 -15.149 -25.576 1.00 96.56 471 THR A O 1
ATOM 3796 N N . LEU A 1 472 ? 25.395 -12.904 -25.411 1.00 96.25 472 LEU A N 1
ATOM 3797 C CA . LEU A 1 472 ? 25.224 -12.583 -26.824 1.00 96.25 472 LEU A CA 1
ATOM 3798 C C . LEU A 1 472 ? 26.539 -12.137 -27.482 1.00 96.25 472 LEU A C 1
ATOM 3800 O O . LEU A 1 472 ? 26.539 -11.857 -28.679 1.00 96.25 472 LEU A O 1
ATOM 3804 N N . GLY A 1 473 ? 27.642 -12.090 -26.725 1.00 97.12 473 GLY A N 1
ATOM 3805 C CA . GLY A 1 473 ? 28.938 -11.600 -27.198 1.00 97.12 473 GLY A CA 1
ATOM 3806 C C . GLY A 1 473 ? 28.985 -10.086 -27.414 1.00 97.12 473 GLY A C 1
ATOM 3807 O O . GLY A 1 473 ? 29.736 -9.634 -28.272 1.00 97.12 473 GLY A O 1
ATOM 3808 N N . ILE A 1 474 ? 28.163 -9.328 -26.681 1.00 98.38 474 ILE A N 1
ATOM 3809 C CA . ILE A 1 474 ? 28.080 -7.866 -26.760 1.00 98.38 474 ILE A CA 1
ATOM 3810 C C . ILE A 1 474 ? 28.773 -7.263 -25.538 1.00 98.38 474 ILE A C 1
ATOM 3812 O O . ILE A 1 474 ? 28.413 -7.578 -24.402 1.00 98.38 474 ILE A O 1
ATOM 3816 N N . ASP A 1 475 ? 29.721 -6.360 -25.771 1.00 98.19 475 ASP A N 1
ATOM 3817 C CA . ASP A 1 475 ? 30.408 -5.630 -24.708 1.00 98.19 475 ASP A CA 1
ATOM 3818 C C . ASP A 1 475 ? 29.533 -4.471 -24.207 1.00 98.19 475 ASP A C 1
ATOM 3820 O O . ASP A 1 475 ? 29.029 -3.666 -24.989 1.00 98.19 475 ASP A O 1
ATOM 3824 N N . VAL A 1 476 ? 29.359 -4.340 -22.890 1.00 98.50 476 VAL A N 1
ATOM 3825 C CA . VAL A 1 476 ? 28.631 -3.206 -22.294 1.00 98.50 476 VAL A CA 1
ATOM 3826 C C . VAL A 1 476 ? 29.631 -2.260 -21.643 1.00 98.50 476 VAL A C 1
ATOM 3828 O O . VAL A 1 476 ? 30.242 -2.582 -20.626 1.00 98.50 476 VAL A O 1
ATOM 3831 N N . ILE A 1 477 ? 29.806 -1.085 -22.245 1.00 98.50 477 ILE A N 1
ATOM 3832 C CA . ILE A 1 477 ? 30.742 -0.053 -21.805 1.00 98.50 477 ILE A CA 1
ATOM 3833 C C . ILE A 1 477 ? 30.021 0.895 -20.855 1.00 98.50 477 ILE A C 1
ATOM 3835 O O . ILE A 1 477 ? 29.098 1.612 -21.243 1.00 98.50 477 ILE A O 1
ATOM 3839 N N . LYS A 1 478 ? 30.456 0.901 -19.600 1.00 97.88 478 LYS A N 1
ATOM 3840 C CA . LYS A 1 478 ? 29.878 1.724 -18.538 1.00 97.88 478 LYS A CA 1
ATOM 3841 C C . LYS A 1 478 ? 30.245 3.205 -18.716 1.00 97.88 478 LYS A C 1
ATOM 3843 O O . LYS A 1 478 ? 31.419 3.530 -18.885 1.00 97.88 478 LYS A O 1
ATOM 3848 N N . ILE A 1 479 ? 29.255 4.099 -18.664 1.00 98.62 479 ILE A N 1
ATOM 3849 C CA . ILE A 1 479 ? 29.417 5.559 -18.757 1.00 98.62 479 ILE A CA 1
ATOM 3850 C C . ILE A 1 479 ? 28.764 6.188 -17.517 1.00 98.62 479 ILE A C 1
ATOM 3852 O O . ILE A 1 479 ? 27.541 6.229 -17.420 1.00 98.62 479 ILE A O 1
ATOM 3856 N N . GLU A 1 480 ? 29.581 6.672 -16.576 1.00 97.50 480 GLU A N 1
ATOM 3857 C CA . GLU A 1 480 ? 29.141 7.024 -15.209 1.00 97.50 480 GLU A CA 1
ATOM 3858 C C . GLU A 1 480 ? 29.393 8.502 -14.845 1.00 97.50 480 GLU A C 1
ATOM 3860 O O . GLU A 1 480 ? 30.337 8.811 -14.105 1.00 97.50 480 GLU A O 1
ATOM 3865 N N . PRO A 1 481 ? 28.600 9.459 -15.359 1.00 98.00 481 PRO A N 1
ATOM 3866 C CA . PRO A 1 481 ? 28.575 10.816 -14.818 1.00 98.00 481 PRO A CA 1
ATOM 3867 C C . PRO A 1 481 ? 27.995 10.838 -13.395 1.00 98.00 481 PRO A C 1
ATOM 3869 O O . PRO A 1 481 ? 27.000 10.178 -13.110 1.00 98.00 481 PRO A O 1
ATOM 3872 N N . ALA A 1 482 ? 28.569 11.628 -12.489 1.00 95.19 482 ALA A N 1
ATOM 3873 C CA . ALA A 1 482 ? 27.962 11.892 -11.179 1.00 95.19 482 ALA A CA 1
ATOM 3874 C C . ALA A 1 482 ? 26.926 13.032 -11.242 1.00 95.19 482 ALA A C 1
ATOM 3876 O O . ALA A 1 482 ? 25.937 13.034 -10.507 1.00 95.19 482 ALA A O 1
ATOM 3877 N N . VAL A 1 483 ? 27.148 13.997 -12.139 1.00 94.38 483 VAL A N 1
ATOM 3878 C CA . VAL A 1 483 ? 26.336 15.211 -12.330 1.00 94.38 483 VAL A CA 1
ATOM 3879 C C . VAL A 1 483 ? 26.177 15.533 -13.818 1.00 94.38 483 VAL A C 1
ATOM 3881 O O . VAL A 1 483 ? 26.895 14.986 -14.658 1.00 94.38 483 VAL A O 1
ATOM 3884 N N . GLN A 1 484 ? 25.247 16.427 -14.161 1.00 95.69 484 GLN A N 1
ATOM 3885 C CA . GLN A 1 484 ? 24.914 16.753 -15.553 1.00 95.69 484 GLN A CA 1
ATOM 3886 C C . GLN A 1 484 ? 26.129 17.263 -16.345 1.00 95.69 484 GLN A C 1
ATOM 3888 O O . GLN A 1 484 ? 26.313 16.907 -17.508 1.00 95.69 484 GLN A O 1
ATOM 3893 N N . GLU A 1 485 ? 26.992 18.062 -15.718 1.00 96.88 485 GLU A N 1
ATOM 3894 C CA . GLU A 1 485 ? 28.185 18.647 -16.341 1.00 96.88 485 GLU A CA 1
ATOM 3895 C C . GLU A 1 485 ? 29.205 17.587 -16.782 1.00 96.88 485 GLU A C 1
ATOM 3897 O O . GLU A 1 485 ? 30.022 17.838 -17.669 1.00 96.88 485 GLU A O 1
ATOM 3902 N N . GLU A 1 486 ? 29.155 16.392 -16.189 1.00 98.12 486 GLU A N 1
ATOM 3903 C CA . GLU A 1 486 ? 30.040 15.279 -16.527 1.00 98.12 486 GLU A CA 1
ATOM 3904 C C . GLU A 1 486 ? 29.525 14.433 -17.698 1.00 98.12 486 GLU A C 1
ATOM 3906 O O . GLU A 1 486 ? 30.293 13.653 -18.258 1.00 98.12 486 GLU A O 1
ATOM 3911 N N . ILE A 1 487 ? 28.265 14.586 -18.119 1.00 98.44 487 ILE A N 1
ATOM 3912 C CA . ILE A 1 487 ? 27.665 13.750 -19.172 1.00 98.44 487 ILE A CA 1
ATOM 3913 C C . ILE A 1 487 ? 28.469 13.838 -20.471 1.00 98.44 487 ILE A C 1
ATOM 3915 O O . ILE A 1 487 ? 28.919 12.823 -21.000 1.00 98.44 487 ILE A O 1
ATOM 3919 N N . VAL A 1 488 ? 28.695 15.057 -20.964 1.00 98.31 488 VAL A N 1
ATOM 3920 C CA . VAL A 1 488 ? 29.416 15.300 -22.221 1.00 98.31 488 VAL A CA 1
ATOM 3921 C C . VAL A 1 488 ? 30.830 14.701 -22.201 1.00 98.31 488 VAL A C 1
ATOM 3923 O O . VAL A 1 488 ? 31.128 13.886 -23.077 1.00 98.31 488 VAL A O 1
ATOM 3926 N N . PRO A 1 489 ? 31.721 15.036 -21.243 1.00 98.31 489 PRO A N 1
ATOM 3927 C CA . PRO A 1 489 ? 33.075 14.486 -21.253 1.00 98.31 489 PRO A CA 1
ATOM 3928 C C . PRO A 1 489 ? 33.099 12.955 -21.143 1.00 98.31 489 PRO A C 1
ATOM 3930 O O . PRO A 1 489 ? 33.925 12.328 -21.805 1.00 98.31 489 PRO A O 1
ATOM 3933 N N . ARG A 1 490 ? 32.179 12.341 -20.384 1.00 98.44 490 ARG A N 1
ATOM 3934 C CA . ARG A 1 490 ? 32.080 10.877 -20.258 1.00 98.44 490 ARG A CA 1
ATOM 3935 C C . ARG A 1 490 ? 31.619 10.198 -21.545 1.00 98.44 490 ARG A C 1
ATOM 3937 O O . ARG A 1 490 ? 32.178 9.172 -21.928 1.00 98.44 490 ARG A O 1
ATOM 3944 N N . LEU A 1 491 ? 30.651 10.784 -22.247 1.00 98.56 491 LEU A N 1
ATOM 3945 C CA . LEU A 1 491 ? 30.216 10.295 -23.556 1.00 98.56 491 LEU A CA 1
ATOM 3946 C C . LEU A 1 491 ? 31.362 10.341 -24.581 1.00 98.56 491 LEU A C 1
ATOM 3948 O O . LEU A 1 491 ? 31.600 9.357 -25.281 1.00 98.56 491 LEU A O 1
ATOM 3952 N N . TYR A 1 492 ? 32.125 11.439 -24.633 1.00 98.19 492 TYR A N 1
ATOM 3953 C CA . TYR A 1 492 ? 33.278 11.547 -25.537 1.00 98.19 492 TYR A CA 1
ATOM 3954 C C . TYR A 1 492 ? 34.428 10.592 -25.172 1.00 98.19 492 TYR A C 1
ATOM 3956 O O . TYR A 1 492 ? 35.082 10.072 -26.076 1.00 98.19 492 TYR A O 1
ATOM 3964 N N . GLU A 1 493 ? 34.659 10.314 -23.884 1.00 98.19 493 GLU A N 1
ATOM 3965 C CA . GLU A 1 493 ? 35.631 9.310 -23.417 1.00 98.19 493 GLU A CA 1
ATOM 3966 C C . GLU A 1 493 ? 35.278 7.897 -23.918 1.00 98.19 493 GLU A C 1
ATOM 3968 O O . GLU A 1 493 ? 36.142 7.156 -24.394 1.00 98.19 493 GLU A O 1
ATOM 3973 N N . ALA A 1 494 ? 33.993 7.541 -23.869 1.00 97.94 494 ALA A N 1
ATOM 3974 C CA . ALA A 1 494 ? 33.498 6.240 -24.307 1.00 97.94 494 ALA A CA 1
ATOM 3975 C C . ALA A 1 494 ? 33.287 6.134 -25.827 1.00 97.94 494 ALA A C 1
ATOM 3977 O O . ALA A 1 494 ? 33.168 5.024 -26.347 1.00 97.94 494 ALA A O 1
ATOM 3978 N N . ARG A 1 495 ? 33.256 7.257 -26.564 1.00 97.75 495 ARG A N 1
ATOM 3979 C CA . ARG A 1 495 ? 32.808 7.297 -27.966 1.00 97.75 495 ARG A CA 1
ATOM 3980 C C . ARG A 1 495 ? 33.480 6.260 -28.858 1.00 97.75 495 ARG A C 1
ATOM 3982 O O . ARG A 1 495 ? 32.798 5.633 -29.660 1.00 97.75 495 ARG A O 1
ATOM 3989 N N . SER A 1 496 ? 34.799 6.094 -28.769 1.00 97.31 496 SER A N 1
ATOM 3990 C CA . SER A 1 496 ? 35.550 5.176 -29.641 1.00 97.31 496 SER A CA 1
ATOM 3991 C C . SER A 1 496 ? 35.327 3.691 -29.331 1.00 97.31 496 SER A C 1
ATOM 3993 O O . SER A 1 496 ? 35.784 2.849 -30.099 1.00 97.31 496 SER A O 1
ATOM 3995 N N . GLN A 1 497 ? 34.650 3.377 -28.225 1.00 97.75 497 GLN A N 1
ATOM 3996 C CA . GLN A 1 497 ? 34.449 2.021 -27.709 1.00 97.75 497 GLN A CA 1
ATOM 3997 C C . GLN A 1 497 ? 33.020 1.510 -27.932 1.00 97.75 497 GLN A C 1
ATOM 3999 O O . GLN A 1 497 ? 32.757 0.341 -27.667 1.00 97.75 497 GLN A O 1
ATOM 4004 N N . ILE A 1 498 ? 32.106 2.363 -28.407 1.00 98.25 498 ILE A N 1
ATOM 4005 C CA . ILE A 1 498 ? 30.673 2.063 -28.519 1.00 98.25 498 ILE A CA 1
ATOM 4006 C C . ILE A 1 498 ? 30.188 2.173 -29.969 1.00 98.25 498 ILE A C 1
ATOM 4008 O O . ILE A 1 498 ? 30.570 3.100 -30.697 1.00 98.25 498 ILE A O 1
ATOM 4012 N N . ASP A 1 499 ? 29.320 1.249 -30.376 1.00 97.19 499 ASP A N 1
ATOM 4013 C CA . ASP A 1 499 ? 28.585 1.298 -31.646 1.00 97.19 499 ASP A CA 1
ATOM 4014 C C . ASP A 1 499 ? 27.091 1.597 -31.467 1.00 97.19 499 ASP A C 1
ATOM 4016 O O . ASP A 1 499 ? 26.422 1.985 -32.422 1.00 97.19 499 ASP A O 1
ATOM 4020 N N . SER A 1 500 ? 26.596 1.515 -30.233 1.00 98.44 500 SER A N 1
ATOM 4021 C CA . SER A 1 500 ? 25.226 1.832 -29.849 1.00 98.44 500 SER A CA 1
ATOM 4022 C C . SER A 1 500 ? 25.177 2.479 -28.465 1.00 98.44 500 SER A C 1
ATOM 4024 O O . SER A 1 500 ? 26.153 2.455 -27.711 1.00 98.44 500 SER A O 1
ATOM 4026 N N . LEU A 1 501 ? 24.049 3.106 -28.128 1.00 98.62 501 LEU A N 1
ATOM 4027 C CA . LEU A 1 501 ? 23.880 3.825 -26.862 1.00 98.62 501 LEU A CA 1
ATOM 4028 C C . LEU A 1 501 ? 22.562 3.451 -26.179 1.00 98.62 501 LEU A C 1
ATOM 4030 O O . LEU A 1 501 ? 21.501 3.486 -26.802 1.00 98.62 501 LEU A O 1
ATOM 4034 N N . TYR A 1 502 ? 22.628 3.135 -24.890 1.00 98.56 502 TYR A N 1
ATOM 4035 C CA . TYR A 1 502 ? 21.470 2.869 -24.050 1.00 98.56 502 TYR A CA 1
ATOM 4036 C C . TYR A 1 502 ? 21.294 3.950 -22.985 1.00 98.56 502 TYR A C 1
ATOM 4038 O O . TYR A 1 502 ? 22.191 4.173 -22.169 1.00 98.56 502 TYR A O 1
ATOM 4046 N N . LEU A 1 503 ? 20.116 4.578 -22.970 1.00 97.75 503 LEU A N 1
ATOM 4047 C CA . LEU A 1 503 ? 19.695 5.498 -21.914 1.00 97.75 503 LEU A CA 1
ATOM 4048 C C . LEU A 1 503 ? 18.932 4.715 -20.842 1.00 97.75 503 LEU A C 1
ATOM 4050 O O . LEU A 1 503 ? 17.817 4.236 -21.073 1.00 97.75 503 LEU A O 1
ATOM 4054 N N . SER A 1 504 ? 19.555 4.579 -19.675 1.00 96.31 504 SER A N 1
ATOM 4055 C CA . SER A 1 504 ? 19.043 3.783 -18.557 1.00 96.31 504 SER A CA 1
ATOM 4056 C C . SER A 1 504 ? 17.869 4.436 -17.813 1.00 96.31 504 SER A C 1
ATOM 4058 O O . SER A 1 504 ? 17.562 5.618 -17.989 1.00 96.31 504 SER A O 1
ATOM 4060 N N . CYS A 1 505 ? 17.191 3.647 -16.970 1.00 93.56 505 CYS A N 1
ATOM 4061 C CA . CYS A 1 505 ? 16.169 4.137 -16.040 1.00 93.56 505 CYS A CA 1
ATOM 4062 C C . CYS A 1 505 ? 16.843 4.837 -14.848 1.00 93.56 505 CYS A C 1
ATOM 4064 O O . CYS A 1 505 ? 16.962 4.255 -13.764 1.00 93.56 505 CYS A O 1
ATOM 4066 N N . ASP A 1 506 ? 17.326 6.054 -15.066 1.00 95.12 506 ASP A N 1
ATOM 4067 C CA . ASP A 1 506 ? 18.179 6.772 -14.124 1.00 95.12 506 ASP A CA 1
ATOM 4068 C C . ASP A 1 506 ? 17.754 8.232 -13.958 1.00 95.12 506 ASP A C 1
ATOM 4070 O O . ASP A 1 506 ? 17.449 8.932 -14.928 1.00 95.12 506 ASP A O 1
ATOM 4074 N N . THR A 1 507 ? 17.741 8.701 -12.711 1.00 93.50 507 THR A N 1
ATOM 4075 C CA . THR A 1 507 ? 17.194 10.018 -12.380 1.00 93.50 507 THR A CA 1
ATOM 4076 C C . THR A 1 507 ? 18.078 11.188 -12.812 1.00 93.50 507 THR A C 1
ATOM 4078 O O . THR A 1 507 ? 17.587 12.311 -12.813 1.00 93.50 507 THR A O 1
ATOM 4081 N N . LEU A 1 508 ? 19.347 10.980 -13.196 1.00 94.88 508 LEU A N 1
ATOM 4082 C CA . LEU A 1 508 ? 20.134 11.988 -13.921 1.00 94.88 508 LEU A CA 1
ATOM 4083 C C . LEU A 1 508 ? 19.788 11.967 -15.403 1.00 94.88 508 LEU A C 1
ATOM 4085 O O . LEU A 1 508 ? 19.454 13.005 -15.971 1.00 94.88 508 LEU A O 1
ATOM 4089 N N . VAL A 1 509 ? 19.859 10.777 -16.006 1.00 95.19 509 VAL A N 1
ATOM 4090 C CA . VAL A 1 509 ? 19.699 10.559 -17.452 1.00 95.19 509 VAL A CA 1
ATOM 4091 C C . VAL A 1 509 ? 18.337 11.043 -17.944 1.00 95.19 509 VAL A C 1
ATOM 4093 O O . VAL A 1 509 ? 18.256 11.597 -19.035 1.00 95.19 509 VAL A O 1
ATOM 4096 N N . GLN A 1 510 ? 17.289 10.880 -17.134 1.00 91.69 510 GLN A N 1
ATOM 4097 C CA . GLN A 1 510 ? 15.909 11.229 -17.484 1.00 91.69 510 GLN A CA 1
ATOM 4098 C C . GLN A 1 510 ? 15.514 12.678 -17.153 1.00 91.69 510 GLN A C 1
ATOM 4100 O O . GLN A 1 510 ? 14.368 13.066 -17.387 1.00 91.69 510 GLN A O 1
ATOM 4105 N N . THR A 1 511 ? 16.429 13.505 -16.630 1.00 90.81 511 THR A N 1
ATOM 4106 C CA . THR A 1 511 ? 16.153 14.949 -16.517 1.00 90.81 511 THR A CA 1
ATOM 4107 C C . THR A 1 511 ? 16.049 15.576 -17.912 1.00 90.81 511 THR A C 1
ATOM 4109 O O . THR A 1 511 ? 16.791 15.166 -18.811 1.00 90.81 511 THR A O 1
ATOM 4112 N N . PRO A 1 512 ? 15.188 16.594 -18.122 1.00 89.38 512 PRO A N 1
ATOM 4113 C CA . PRO A 1 512 ? 14.961 17.163 -19.451 1.00 89.38 512 PRO A CA 1
ATOM 4114 C C . PRO A 1 512 ? 16.245 17.569 -20.187 1.00 89.38 512 PRO A C 1
ATOM 4116 O O . PRO A 1 512 ? 16.400 17.241 -21.363 1.00 89.38 512 PRO A O 1
ATOM 4119 N N . ASN A 1 513 ? 17.173 18.217 -19.475 1.00 92.12 513 ASN A N 1
ATOM 4120 C CA . ASN A 1 513 ? 18.438 18.702 -20.026 1.00 92.12 513 ASN A CA 1
ATOM 4121 C C . ASN A 1 513 ? 19.439 17.569 -20.296 1.00 92.12 513 ASN A C 1
ATOM 4123 O O . ASN A 1 513 ? 20.072 17.545 -21.349 1.00 92.12 513 ASN A O 1
ATOM 4127 N N . SER A 1 514 ? 19.598 16.628 -19.357 1.00 95.44 514 SER A N 1
ATOM 4128 C CA . SER A 1 514 ? 20.525 15.501 -19.526 1.00 95.44 514 SER A CA 1
ATOM 4129 C C . SER A 1 514 ? 20.095 14.604 -20.677 1.00 95.44 514 SER A C 1
ATOM 4131 O O . SER A 1 514 ? 20.923 14.244 -21.511 1.00 95.44 514 SER A O 1
ATOM 4133 N N . GLU A 1 515 ? 18.801 14.293 -20.763 1.00 95.12 515 GLU A N 1
ATOM 4134 C CA . GLU A 1 515 ? 18.249 13.469 -21.833 1.00 95.12 515 GLU A CA 1
ATOM 4135 C C . GLU A 1 515 ? 18.519 14.113 -23.202 1.00 95.12 515 GLU A C 1
ATOM 4137 O O . GLU A 1 515 ? 19.026 13.451 -24.103 1.00 95.12 515 GLU A O 1
ATOM 4142 N N . GLU A 1 516 ? 18.282 15.423 -23.345 1.00 95.81 516 GLU A N 1
ATOM 4143 C CA . GLU A 1 516 ? 18.554 16.163 -24.585 1.00 95.81 516 GLU A CA 1
ATOM 4144 C C . GLU A 1 516 ? 20.043 16.143 -24.973 1.00 95.81 516 GLU A C 1
ATOM 4146 O O . GLU A 1 516 ? 20.375 15.905 -26.136 1.00 95.81 516 GLU A O 1
ATOM 4151 N N . ILE A 1 517 ? 20.953 16.334 -24.011 1.00 97.62 517 ILE A N 1
ATOM 4152 C CA . ILE A 1 517 ? 22.404 16.254 -24.246 1.00 97.62 517 ILE A CA 1
ATOM 4153 C C . ILE A 1 517 ? 22.789 14.878 -24.806 1.00 97.62 517 ILE A C 1
ATOM 4155 O O . ILE A 1 517 ? 23.541 14.787 -25.780 1.00 97.62 517 ILE A O 1
ATOM 4159 N N . ILE A 1 518 ? 22.273 13.805 -24.204 1.00 98.19 518 ILE A N 1
ATOM 4160 C CA . ILE A 1 518 ? 22.608 12.429 -24.584 1.00 98.19 518 ILE A CA 1
ATOM 4161 C C . ILE A 1 518 ? 22.019 12.088 -25.958 1.00 98.19 518 ILE A C 1
ATOM 4163 O O . ILE A 1 518 ? 22.688 11.467 -26.787 1.00 98.19 518 ILE A O 1
ATOM 4167 N N . ILE A 1 519 ? 20.790 12.532 -26.225 1.00 97.56 519 ILE A N 1
ATOM 4168 C CA . ILE A 1 519 ? 20.136 12.380 -27.526 1.00 97.56 519 ILE A CA 1
ATOM 4169 C C . ILE A 1 519 ? 20.957 13.070 -28.615 1.00 97.56 519 ILE A C 1
ATOM 4171 O O . ILE A 1 519 ? 21.312 12.435 -29.608 1.00 97.56 519 ILE A O 1
ATOM 4175 N N . ASN A 1 520 ? 21.330 14.335 -28.413 1.00 97.69 520 ASN A N 1
ATOM 4176 C CA . ASN A 1 520 ? 22.128 15.094 -29.375 1.00 97.69 520 ASN A CA 1
ATOM 4177 C C . ASN A 1 520 ? 23.472 14.418 -29.674 1.00 97.69 520 ASN A C 1
ATOM 4179 O O . ASN A 1 520 ? 23.881 14.358 -30.833 1.00 97.69 520 ASN A O 1
ATOM 4183 N N . PHE A 1 521 ? 24.122 13.836 -28.664 1.00 98.25 521 PHE A N 1
ATOM 4184 C CA . PHE A 1 521 ? 25.337 13.046 -28.858 1.00 98.25 521 PHE A CA 1
ATOM 4185 C C . PHE A 1 521 ? 25.094 11.800 -29.733 1.00 98.25 521 PHE A C 1
ATOM 4187 O O . PHE A 1 521 ? 25.883 11.511 -30.636 1.00 98.25 521 PHE A O 1
ATOM 4194 N N . ALA A 1 522 ? 23.990 11.072 -29.522 1.00 97.88 522 ALA A N 1
ATOM 4195 C CA . ALA A 1 522 ? 23.626 9.928 -30.364 1.00 97.88 522 ALA A CA 1
ATOM 4196 C C . ALA A 1 522 ? 23.367 10.342 -31.826 1.00 97.88 522 ALA A C 1
ATOM 4198 O O . ALA A 1 522 ? 23.767 9.629 -32.754 1.00 97.88 522 ALA A O 1
ATOM 4199 N N . PHE A 1 523 ? 22.754 11.512 -32.040 1.00 96.44 523 PHE A N 1
ATOM 4200 C CA . PHE A 1 523 ? 22.562 12.105 -33.365 1.00 96.44 523 PHE A CA 1
ATOM 4201 C C . PHE A 1 523 ? 23.886 12.493 -34.029 1.00 96.44 523 PHE A C 1
ATOM 4203 O O . PHE A 1 523 ? 24.158 12.017 -35.131 1.00 96.44 523 PHE A O 1
ATOM 4210 N N . GLU A 1 524 ? 24.727 13.287 -33.357 1.00 96.81 524 GLU A N 1
ATOM 4211 C CA . GLU A 1 524 ? 26.027 13.763 -33.866 1.00 96.81 524 GLU A CA 1
ATOM 4212 C C . GLU A 1 524 ? 26.913 12.610 -34.355 1.00 96.81 524 GLU A C 1
ATOM 4214 O O . GLU A 1 524 ? 27.660 12.732 -35.329 1.00 96.81 524 GLU A O 1
ATOM 4219 N N . HIS A 1 525 ? 26.805 11.463 -33.691 1.00 97.00 525 HIS A N 1
ATOM 4220 C CA . HIS A 1 525 ? 27.651 10.309 -33.934 1.00 97.00 525 HIS A CA 1
ATOM 4221 C C . HIS A 1 525 ? 26.992 9.162 -34.698 1.00 97.00 525 HIS A C 1
ATOM 4223 O O . HIS A 1 525 ? 27.652 8.134 -34.873 1.00 97.00 525 HIS A O 1
ATOM 4229 N N . ASN A 1 526 ? 25.752 9.340 -35.172 1.00 96.00 526 ASN A N 1
ATOM 4230 C CA . ASN A 1 526 ? 24.961 8.319 -35.868 1.00 96.00 526 ASN A CA 1
ATOM 4231 C C . ASN A 1 526 ? 24.897 6.984 -35.108 1.00 96.00 526 ASN A C 1
ATOM 4233 O O . ASN A 1 526 ? 25.005 5.918 -35.707 1.00 96.00 526 ASN A O 1
ATOM 4237 N N . LEU A 1 527 ? 24.756 7.044 -33.781 1.00 97.69 527 LEU A N 1
ATOM 4238 C CA . LEU A 1 527 ? 24.623 5.852 -32.947 1.00 97.69 527 LEU A CA 1
ATOM 4239 C C . LEU A 1 527 ? 23.160 5.381 -32.962 1.00 97.69 527 LEU A C 1
ATOM 4241 O O . LEU A 1 527 ? 22.271 6.174 -32.623 1.00 97.69 527 LEU A O 1
ATOM 4245 N N . PRO A 1 528 ? 22.879 4.114 -33.320 1.00 97.94 528 PRO A N 1
ATOM 4246 C CA . PRO A 1 528 ? 21.611 3.483 -33.002 1.00 97.94 528 PRO A CA 1
ATOM 4247 C C . PRO A 1 528 ? 21.460 3.389 -31.485 1.00 97.94 528 PRO A C 1
ATOM 4249 O O . PRO A 1 528 ? 22.387 3.012 -30.766 1.00 97.94 528 PRO A O 1
ATOM 4252 N N . SER A 1 529 ? 20.291 3.766 -30.990 1.00 98.12 529 SER A N 1
ATOM 4253 C CA . SER A 1 529 ? 20.120 4.048 -29.570 1.00 98.12 529 SER A CA 1
ATOM 4254 C C . SER A 1 529 ? 18.762 3.610 -29.060 1.00 98.12 529 SER A C 1
ATOM 4256 O O . SER A 1 529 ? 17.746 3.852 -29.714 1.00 98.12 529 SER A O 1
ATOM 4258 N N . PHE A 1 530 ? 18.734 3.049 -27.861 1.00 98.12 530 PHE A N 1
ATOM 4259 C CA . PHE A 1 530 ? 17.507 2.610 -27.213 1.00 98.12 530 PHE A CA 1
ATOM 4260 C C . PHE A 1 530 ? 17.413 3.138 -25.784 1.00 98.12 530 PHE A C 1
ATOM 4262 O O . PHE A 1 530 ? 18.401 3.595 -25.212 1.00 98.12 530 PHE A O 1
ATOM 4269 N N . THR A 1 531 ? 16.204 3.159 -25.228 1.00 96.56 531 THR A N 1
ATOM 4270 C CA . THR A 1 531 ? 15.932 3.862 -23.967 1.00 96.56 531 THR A CA 1
ATOM 4271 C C . THR A 1 531 ? 14.914 3.138 -23.093 1.00 96.56 531 THR A C 1
ATOM 4273 O O . THR A 1 531 ? 14.057 2.399 -23.585 1.00 96.56 531 THR A O 1
ATOM 4276 N N . CYS A 1 532 ? 15.014 3.379 -21.786 1.00 92.56 532 CYS A N 1
ATOM 4277 C CA . CYS A 1 532 ? 14.040 2.959 -20.787 1.00 92.56 532 CYS A CA 1
ATOM 4278 C C . CYS A 1 532 ? 12.740 3.789 -20.773 1.00 92.56 532 CYS A C 1
ATOM 4280 O O . CYS A 1 532 ? 11.705 3.272 -20.350 1.00 92.56 532 CYS A O 1
ATOM 4282 N N . GLY A 1 533 ? 12.772 5.058 -21.192 1.00 89.38 533 GLY A N 1
ATOM 4283 C CA . GLY A 1 533 ? 11.621 5.974 -21.115 1.00 89.38 533 GLY A CA 1
ATOM 4284 C C . GLY A 1 533 ? 11.073 6.371 -22.484 1.00 89.38 533 GLY A C 1
ATOM 4285 O O . GLY A 1 533 ? 11.842 6.521 -23.434 1.00 89.38 533 GLY A O 1
ATOM 4286 N N . GLU A 1 534 ? 9.755 6.568 -22.601 1.00 89.38 534 GLU A N 1
ATOM 4287 C CA . GLU A 1 534 ? 9.125 6.945 -23.875 1.00 89.38 534 GLU A CA 1
ATOM 4288 C C . GLU A 1 534 ? 9.633 8.291 -24.417 1.00 89.38 534 GLU A C 1
ATOM 4290 O O . GLU A 1 534 ? 9.789 8.444 -25.630 1.00 89.38 534 GLU A O 1
ATOM 4295 N N . THR A 1 535 ? 9.986 9.224 -23.525 1.00 90.75 535 THR A N 1
ATOM 4296 C CA . THR A 1 535 ? 10.463 10.574 -23.867 1.00 90.75 535 THR A CA 1
ATOM 4297 C C . THR A 1 535 ? 11.708 10.555 -24.740 1.00 90.75 535 THR A C 1
ATOM 4299 O O . THR A 1 535 ? 11.850 11.394 -25.626 1.00 90.75 535 THR A O 1
ATOM 4302 N N . GLY A 1 536 ? 12.589 9.570 -24.551 1.00 92.00 536 GLY A N 1
ATOM 4303 C CA . GLY A 1 536 ? 13.789 9.439 -25.367 1.00 92.00 536 GLY A CA 1
ATOM 4304 C C . GLY A 1 536 ? 13.454 9.131 -26.826 1.00 92.00 536 GLY A C 1
ATOM 4305 O O . GLY A 1 536 ? 14.054 9.709 -27.729 1.00 92.00 536 GLY A O 1
ATOM 4306 N N . VAL A 1 537 ? 12.457 8.274 -27.076 1.00 94.94 537 VAL A N 1
ATOM 4307 C CA . VAL A 1 537 ? 11.984 7.984 -28.441 1.00 94.94 537 VAL A CA 1
ATOM 4308 C C . VAL A 1 537 ? 11.274 9.208 -29.018 1.00 94.94 537 VAL A C 1
ATOM 4310 O O . VAL A 1 537 ? 11.593 9.614 -30.136 1.00 94.94 537 VAL A O 1
ATOM 4313 N N . GLU A 1 538 ? 10.398 9.840 -28.225 1.00 92.19 538 GLU A N 1
ATOM 4314 C CA . GLU A 1 538 ? 9.690 11.096 -28.548 1.00 92.19 538 GLU A CA 1
ATOM 4315 C C . GLU A 1 538 ? 10.615 12.223 -28.991 1.00 92.19 538 GLU A C 1
ATOM 4317 O O . GLU A 1 538 ? 10.296 12.962 -29.923 1.00 92.19 538 GLU A O 1
ATOM 4322 N N . LYS A 1 539 ? 11.789 12.310 -28.373 1.00 91.81 539 LYS A N 1
ATOM 4323 C CA . LYS A 1 539 ? 12.805 13.316 -28.675 1.00 91.81 539 LYS A CA 1
ATOM 4324 C C . LYS A 1 539 ? 13.826 12.879 -29.729 1.00 91.81 539 LYS A C 1
ATOM 4326 O O . LYS A 1 539 ? 14.662 13.694 -30.110 1.00 91.81 539 LYS A O 1
ATOM 4331 N N . GLY A 1 540 ? 13.762 11.643 -30.231 1.00 91.62 540 GLY A N 1
ATOM 4332 C CA . GLY A 1 540 ? 14.502 11.247 -31.434 1.00 91.62 540 GLY A CA 1
ATOM 4333 C C . GLY A 1 540 ? 15.284 9.933 -31.386 1.00 91.62 540 GLY A C 1
ATOM 4334 O O . GLY A 1 540 ? 15.873 9.565 -32.400 1.00 91.62 540 GLY A O 1
ATOM 4335 N N . LEU A 1 541 ? 15.319 9.207 -30.265 1.00 96.38 541 LEU A N 1
ATOM 4336 C CA . LEU A 1 541 ? 15.978 7.895 -30.220 1.00 96.38 541 LEU A CA 1
ATOM 4337 C C . LEU A 1 541 ? 15.188 6.837 -31.001 1.00 96.38 541 LEU A C 1
ATOM 4339 O O . LEU A 1 541 ? 13.987 6.967 -31.216 1.00 96.38 541 LEU A O 1
ATOM 4343 N N . LEU A 1 542 ? 15.870 5.765 -31.412 1.00 97.75 542 LEU A N 1
ATOM 4344 C CA . LEU A 1 542 ? 15.326 4.759 -32.325 1.00 97.75 542 LEU A CA 1
ATOM 4345 C C . LEU A 1 542 ? 14.159 3.966 -31.725 1.00 97.75 542 LEU A C 1
ATOM 4347 O O . LEU A 1 542 ? 13.133 3.794 -32.381 1.00 97.75 542 LEU A O 1
ATOM 4351 N N . VAL A 1 543 ? 14.324 3.424 -30.517 1.00 97.81 543 VAL A N 1
ATOM 4352 C CA . VAL A 1 543 ? 13.343 2.496 -29.938 1.00 97.81 543 VAL A CA 1
ATOM 4353 C C . VAL A 1 543 ? 13.400 2.481 -28.414 1.00 97.81 543 VAL A C 1
ATOM 4355 O O . VAL A 1 543 ? 14.452 2.668 -27.811 1.00 97.81 543 VAL A O 1
ATOM 4358 N N . GLY A 1 544 ? 12.269 2.220 -27.774 1.00 96.19 544 GLY A N 1
ATOM 4359 C CA . GLY A 1 544 ? 12.179 2.019 -26.335 1.00 96.19 544 GLY A CA 1
ATOM 4360 C C . GLY A 1 544 ? 11.199 0.902 -26.027 1.00 96.19 544 GLY A C 1
ATOM 4361 O O . GLY A 1 544 ? 10.100 0.876 -26.575 1.00 96.19 544 GLY A O 1
ATOM 4362 N N . THR A 1 545 ? 11.593 -0.020 -25.150 1.00 95.00 545 THR A N 1
ATOM 4363 C CA . THR A 1 545 ? 10.654 -0.946 -24.498 1.00 95.00 545 THR A CA 1
ATOM 4364 C C . THR A 1 545 ? 10.495 -0.468 -23.064 1.00 95.00 545 THR A C 1
ATOM 4366 O O . THR A 1 545 ? 11.444 -0.528 -22.280 1.00 95.00 545 THR A O 1
ATOM 4369 N N . VAL A 1 546 ? 9.333 0.105 -22.766 1.00 92.12 546 VAL A N 1
ATOM 4370 C CA . VAL A 1 546 ? 9.153 1.056 -21.663 1.00 92.12 546 VAL A CA 1
ATOM 4371 C C . VAL A 1 546 ? 7.922 0.712 -20.829 1.00 92.12 546 VAL A C 1
ATOM 4373 O O . VAL A 1 546 ? 6.959 0.111 -21.317 1.00 92.12 546 VAL A O 1
ATOM 4376 N N . ALA A 1 547 ? 7.943 1.115 -19.562 1.00 91.44 547 ALA A N 1
ATOM 4377 C CA . ALA A 1 547 ? 6.742 1.156 -18.736 1.00 91.44 547 ALA A CA 1
ATOM 4378 C C . ALA A 1 547 ? 5.923 2.413 -19.078 1.00 91.44 547 ALA A C 1
ATOM 4380 O O . ALA A 1 547 ? 6.498 3.462 -19.342 1.00 91.44 547 ALA A O 1
ATOM 4381 N N . ASP A 1 548 ? 4.588 2.340 -19.045 1.00 90.75 548 ASP A N 1
ATOM 4382 C CA . ASP A 1 548 ? 3.759 3.550 -19.154 1.00 90.75 548 ASP A CA 1
ATOM 4383 C C . ASP A 1 548 ? 3.668 4.227 -17.789 1.00 90.75 548 ASP A C 1
ATOM 4385 O O . ASP A 1 548 ? 3.047 3.686 -16.870 1.00 90.75 548 ASP A O 1
ATOM 4389 N N . PHE A 1 549 ? 4.268 5.413 -17.673 1.00 92.62 549 PHE A N 1
ATOM 4390 C CA . PHE A 1 549 ? 4.347 6.159 -16.421 1.00 92.62 549 PHE A CA 1
ATOM 4391 C C . PHE A 1 549 ? 2.977 6.504 -15.833 1.00 92.62 549 PHE A C 1
ATOM 4393 O O . PHE A 1 549 ? 2.843 6.492 -14.610 1.00 92.62 549 PHE A O 1
ATOM 4400 N N . PHE A 1 550 ? 1.954 6.741 -16.664 1.00 94.56 550 PHE A N 1
ATOM 4401 C CA . PHE A 1 550 ? 0.588 6.966 -16.181 1.00 94.56 550 PHE A CA 1
ATOM 4402 C C . PHE A 1 550 ? 0.027 5.692 -15.545 1.00 94.56 550 PHE A C 1
ATOM 4404 O O . PHE A 1 550 ? -0.486 5.738 -14.432 1.00 94.56 550 PHE A O 1
ATOM 4411 N N . GLU A 1 551 ? 0.179 4.545 -16.209 1.00 94.12 551 GLU A N 1
ATOM 4412 C CA . GLU A 1 551 ? -0.367 3.275 -15.719 1.00 94.12 551 GLU A CA 1
ATOM 4413 C C . GLU A 1 551 ? 0.334 2.782 -14.449 1.00 94.12 551 GLU A C 1
ATOM 4415 O O . GLU A 1 551 ? -0.339 2.364 -13.512 1.00 94.12 551 GLU A O 1
ATOM 4420 N N . ILE A 1 552 ? 1.665 2.882 -14.348 1.00 95.94 552 ILE A N 1
ATOM 4421 C CA . ILE A 1 552 ? 2.345 2.544 -13.081 1.00 95.94 552 ILE A CA 1
ATOM 4422 C C . ILE A 1 552 ? 1.972 3.524 -11.959 1.00 95.94 552 ILE A C 1
ATOM 4424 O O . ILE A 1 552 ? 1.915 3.125 -10.798 1.00 95.94 552 ILE A O 1
ATOM 4428 N N . GLY A 1 553 ? 1.663 4.783 -12.284 1.00 97.81 553 GLY A N 1
ATOM 4429 C CA . GLY A 1 553 ? 1.131 5.749 -11.322 1.00 97.81 553 GLY A CA 1
ATOM 4430 C C . GLY A 1 553 ? -0.261 5.351 -10.844 1.00 97.81 553 GLY A C 1
ATOM 4431 O O . GLY A 1 553 ? -0.525 5.351 -9.646 1.00 97.81 553 GLY A O 1
ATOM 4432 N N . ARG A 1 554 ? -1.122 4.922 -11.772 1.00 97.38 554 ARG A N 1
ATOM 4433 C CA . ARG A 1 554 ? -2.459 4.387 -11.490 1.00 97.38 554 ARG A CA 1
ATOM 4434 C C . ARG A 1 554 ? -2.389 3.174 -10.557 1.00 97.38 554 ARG A C 1
ATOM 4436 O O . ARG A 1 554 ? -3.073 3.173 -9.542 1.00 97.38 554 ARG A O 1
ATOM 4443 N N . LEU A 1 555 ? -1.499 2.214 -10.830 1.00 95.81 555 LEU A N 1
ATOM 4444 C CA . LEU A 1 555 ? -1.258 1.057 -9.953 1.00 95.81 555 LEU A CA 1
ATOM 4445 C C . LEU A 1 555 ? -0.834 1.477 -8.538 1.00 95.81 555 LEU A C 1
ATOM 4447 O O . LEU A 1 555 ? -1.311 0.923 -7.553 1.00 95.81 555 LEU A O 1
ATOM 4451 N N . ALA A 1 556 ? 0.047 2.473 -8.412 1.00 98.12 556 ALA A N 1
ATOM 4452 C CA . ALA A 1 556 ? 0.429 2.986 -7.099 1.00 98.12 556 ALA A CA 1
ATOM 4453 C C . ALA A 1 556 ? -0.748 3.678 -6.387 1.00 98.12 556 ALA A C 1
ATOM 4455 O O . ALA A 1 556 ? -0.939 3.487 -5.188 1.00 98.12 556 ALA A O 1
ATOM 4456 N N . GLY A 1 557 ? -1.570 4.435 -7.116 1.00 97.81 557 GLY A N 1
ATOM 4457 C CA . GLY A 1 557 ? -2.754 5.094 -6.564 1.00 97.81 557 GLY A CA 1
ATOM 4458 C C . GLY A 1 557 ? -3.826 4.111 -6.090 1.00 97.81 557 GLY A C 1
ATOM 4459 O O . GLY A 1 557 ? -4.466 4.364 -5.075 1.00 97.81 557 GLY A O 1
ATOM 4460 N N . GLU A 1 558 ? -3.968 2.954 -6.742 1.00 94.56 558 GLU A N 1
ATOM 4461 C CA . GLU A 1 558 ? -4.822 1.861 -6.255 1.00 94.56 558 GLU A CA 1
ATOM 4462 C C . GLU A 1 558 ? -4.333 1.326 -4.904 1.00 94.56 558 GLU A C 1
ATOM 4464 O O . GLU A 1 558 ? -5.132 1.140 -3.989 1.00 94.56 558 GLU A O 1
ATOM 4469 N N . LYS A 1 559 ? -3.016 1.145 -4.732 1.00 95.25 559 LYS A N 1
ATOM 4470 C CA . LYS A 1 559 ? -2.447 0.746 -3.433 1.00 95.25 559 LYS A CA 1
ATOM 4471 C C . LYS A 1 559 ? -2.651 1.827 -2.372 1.00 95.25 559 LYS A C 1
ATOM 4473 O O . LYS A 1 559 ? -2.997 1.500 -1.241 1.00 95.25 559 LYS A O 1
ATOM 4478 N N . ALA A 1 560 ? -2.500 3.101 -2.733 1.00 97.19 560 ALA A N 1
ATOM 4479 C CA . ALA A 1 560 ? -2.794 4.206 -1.826 1.00 97.19 560 ALA A CA 1
ATOM 4480 C C . ALA A 1 560 ? -4.267 4.224 -1.400 1.00 97.19 560 ALA A C 1
ATOM 4482 O O . ALA A 1 560 ? -4.535 4.373 -0.213 1.00 97.19 560 ALA A O 1
ATOM 4483 N N . ALA A 1 561 ? -5.206 4.006 -2.325 1.00 92.81 561 ALA A N 1
ATOM 4484 C CA . ALA A 1 561 ? -6.629 3.916 -2.008 1.00 92.81 561 ALA A CA 1
ATOM 4485 C C . ALA A 1 561 ? -6.906 2.818 -0.971 1.00 92.81 561 ALA A C 1
ATOM 4487 O O . ALA A 1 561 ? -7.529 3.096 0.047 1.00 92.81 561 ALA A O 1
ATOM 4488 N N . LEU A 1 562 ? -6.362 1.611 -1.169 1.00 89.06 562 LEU A N 1
ATOM 4489 C CA . LEU A 1 562 ? -6.513 0.505 -0.213 1.00 89.06 562 LEU A CA 1
ATOM 4490 C C . LEU A 1 562 ? -5.948 0.859 1.173 1.00 89.06 562 LEU A C 1
ATOM 4492 O O . LEU A 1 562 ? -6.551 0.526 2.190 1.00 89.06 562 LEU A O 1
ATOM 4496 N N . ILE A 1 563 ? -4.815 1.566 1.235 1.00 91.81 563 ILE A N 1
ATOM 4497 C CA . ILE A 1 563 ? -4.215 2.005 2.506 1.00 91.81 563 ILE A CA 1
ATOM 4498 C C . ILE A 1 563 ? -5.072 3.069 3.201 1.00 91.81 563 ILE A C 1
ATOM 4500 O O . ILE A 1 563 ? -5.276 3.000 4.415 1.00 91.81 563 ILE A O 1
ATOM 4504 N N . LEU A 1 564 ? -5.590 4.047 2.452 1.00 88.81 564 LEU A N 1
ATOM 4505 C CA . LEU A 1 564 ? -6.514 5.049 2.992 1.00 88.81 564 LEU A CA 1
ATOM 4506 C C . LEU A 1 564 ? -7.826 4.409 3.459 1.00 88.81 564 LEU A C 1
ATOM 4508 O O . LEU A 1 564 ? -8.432 4.868 4.424 1.00 88.81 564 LEU A O 1
ATOM 4512 N N . GLU A 1 565 ? -8.236 3.318 2.819 1.00 81.19 565 GLU A N 1
ATOM 4513 C CA . GLU A 1 565 ? -9.373 2.516 3.250 1.00 81.19 565 GLU A CA 1
ATOM 4514 C C . GLU A 1 565 ? -9.061 1.665 4.484 1.00 81.19 565 GLU A C 1
ATOM 4516 O O . GLU A 1 565 ? -10.000 1.362 5.200 1.00 81.19 565 GLU A O 1
ATOM 4521 N N . GLY A 1 566 ? -7.802 1.350 4.811 1.00 77.69 566 GLY A N 1
ATOM 4522 C CA . GLY A 1 566 ? -7.425 0.644 6.048 1.00 77.69 566 GLY A CA 1
ATOM 4523 C C . GLY A 1 566 ? -6.514 -0.575 5.867 1.00 77.69 566 GLY A C 1
ATOM 4524 O O . GLY A 1 566 ? -6.183 -1.232 6.856 1.00 77.69 566 GLY A O 1
ATOM 4525 N N . ALA A 1 567 ? -6.091 -0.897 4.642 1.00 82.88 567 ALA A N 1
ATOM 4526 C CA . ALA A 1 567 ? -5.115 -1.959 4.398 1.00 82.88 567 ALA A CA 1
ATOM 4527 C C . ALA A 1 567 ? -3.713 -1.573 4.908 1.00 82.88 567 ALA A C 1
ATOM 4529 O O . ALA A 1 567 ? -3.289 -0.419 4.812 1.00 82.88 567 ALA A O 1
ATOM 4530 N N . SER A 1 568 ? -2.959 -2.554 5.408 1.00 85.00 568 SER A N 1
ATOM 4531 C CA . SER A 1 568 ? -1.552 -2.352 5.770 1.00 85.00 568 SER A CA 1
ATOM 4532 C C . SER A 1 568 ? -0.663 -2.396 4.518 1.00 85.00 568 SER A C 1
ATOM 4534 O O . SER A 1 568 ? -0.838 -3.286 3.691 1.00 85.00 568 SER A O 1
ATOM 4536 N N . PRO A 1 569 ? 0.364 -1.540 4.366 1.00 91.12 569 PRO A N 1
ATOM 4537 C CA . PRO A 1 569 ? 1.322 -1.662 3.263 1.00 91.12 569 PRO A CA 1
ATOM 4538 C C . PRO A 1 569 ? 1.985 -3.045 3.175 1.00 91.12 569 PRO A C 1
ATOM 4540 O O . PRO A 1 569 ? 2.147 -3.579 2.081 1.00 91.12 569 PRO A O 1
ATOM 4543 N N . SER A 1 570 ? 2.308 -3.664 4.318 1.00 88.75 570 SER A N 1
ATOM 4544 C CA . SER A 1 570 ? 2.895 -5.013 4.370 1.00 88.75 570 SER A CA 1
ATOM 4545 C C . SER A 1 570 ? 1.949 -6.099 3.866 1.00 88.75 570 SER A C 1
ATOM 4547 O O . SER A 1 570 ? 2.387 -7.172 3.449 1.00 88.75 570 SER A O 1
ATOM 4549 N N . SER A 1 571 ? 0.646 -5.824 3.870 1.00 81.38 571 SER A N 1
ATOM 4550 C CA . SER A 1 571 ? -0.370 -6.752 3.407 1.00 81.38 571 SER A CA 1
ATOM 4551 C C . SER A 1 571 ? -0.544 -6.707 1.881 1.00 81.38 571 SER A C 1
ATOM 4553 O O . SER A 1 571 ? -1.231 -7.563 1.337 1.00 81.38 571 SER A O 1
ATOM 4555 N N . LEU A 1 572 ? 0.081 -5.765 1.175 1.00 87.88 572 LEU A N 1
ATOM 4556 C CA . LEU A 1 572 ? -0.169 -5.506 -0.242 1.00 87.88 572 LEU A CA 1
ATOM 4557 C C . LEU A 1 572 ? 0.996 -5.958 -1.137 1.00 87.88 572 LEU A C 1
ATOM 4559 O O . LEU A 1 572 ? 2.163 -5.692 -0.841 1.00 87.88 572 LEU A O 1
ATOM 4563 N N . GLU A 1 573 ? 0.684 -6.562 -2.289 1.00 91.25 573 GLU A N 1
ATOM 4564 C CA . GLU A 1 573 ? 1.705 -6.886 -3.293 1.00 91.25 573 GLU A CA 1
ATOM 4565 C C . GLU A 1 573 ? 2.190 -5.632 -4.047 1.00 91.25 573 GLU A C 1
ATOM 4567 O O . GLU A 1 573 ? 1.405 -4.782 -4.485 1.00 91.25 573 GLU A O 1
ATOM 4572 N N . THR A 1 574 ? 3.505 -5.545 -4.266 1.00 95.06 574 THR A N 1
ATOM 4573 C CA . THR A 1 574 ? 4.136 -4.546 -5.135 1.00 95.06 574 THR A CA 1
ATOM 4574 C C . THR A 1 574 ? 3.811 -4.832 -6.598 1.00 95.06 574 THR A C 1
ATOM 4576 O O . THR A 1 574 ? 4.224 -5.846 -7.159 1.00 95.06 574 THR A O 1
ATOM 4579 N N . SER A 1 575 ? 3.131 -3.896 -7.253 1.00 92.94 575 SER A N 1
ATOM 4580 C CA . SER A 1 575 ? 2.607 -4.089 -8.607 1.00 92.94 575 SER A CA 1
ATOM 4581 C C . SER A 1 575 ? 3.635 -3.796 -9.704 1.00 92.94 575 SER A C 1
ATOM 4583 O O . SER A 1 575 ? 4.536 -2.969 -9.558 1.00 92.94 575 SER A O 1
ATOM 4585 N N . VAL A 1 576 ? 3.468 -4.445 -10.853 1.00 92.44 576 VAL A N 1
ATOM 4586 C CA . VAL A 1 576 ? 4.200 -4.166 -12.095 1.00 92.44 576 VAL A CA 1
ATOM 4587 C C . VAL A 1 576 ? 3.224 -4.268 -13.265 1.00 92.44 576 VAL A C 1
ATOM 4589 O O . VAL A 1 576 ? 2.216 -4.968 -13.170 1.00 92.44 576 VAL A O 1
ATOM 4592 N N . LEU A 1 577 ? 3.494 -3.569 -14.369 1.00 87.75 577 LEU A N 1
ATOM 4593 C CA . LEU A 1 577 ? 2.697 -3.750 -15.581 1.00 87.75 577 LEU A CA 1
ATOM 4594 C C . LEU A 1 577 ? 2.836 -5.184 -16.090 1.00 87.75 577 LEU A C 1
ATOM 4596 O O . LEU A 1 577 ? 3.938 -5.722 -16.160 1.00 87.75 577 LEU A O 1
ATOM 4600 N N . SER A 1 578 ? 1.716 -5.777 -16.501 1.00 77.19 578 SER A N 1
ATOM 4601 C CA . SER A 1 578 ? 1.694 -7.138 -17.041 1.00 77.19 578 SER A CA 1
ATOM 4602 C C . SER A 1 578 ? 2.498 -7.273 -18.335 1.00 77.19 578 SER A C 1
ATOM 4604 O O . SER A 1 578 ? 3.013 -8.352 -18.624 1.00 77.19 578 SER A O 1
ATOM 4606 N N . ARG A 1 579 ? 2.604 -6.195 -19.127 1.00 81.19 579 ARG A N 1
ATOM 4607 C CA . ARG A 1 579 ? 3.418 -6.132 -20.348 1.00 81.19 579 ARG A CA 1
ATOM 4608 C C . ARG A 1 579 ? 4.007 -4.731 -20.547 1.00 81.19 579 ARG A C 1
ATOM 4610 O O . ARG A 1 579 ? 3.286 -3.753 -20.340 1.00 81.19 579 ARG A O 1
ATOM 4617 N N . PRO A 1 580 ? 5.272 -4.619 -20.991 1.00 86.38 580 PRO A N 1
ATOM 4618 C CA . PRO A 1 580 ? 5.840 -3.344 -21.407 1.00 86.38 580 PRO A CA 1
ATOM 4619 C C . PRO A 1 580 ? 5.285 -2.906 -22.768 1.00 86.38 580 PRO A C 1
ATOM 4621 O O . PRO A 1 580 ? 4.738 -3.705 -23.531 1.00 86.38 580 PRO A O 1
ATOM 4624 N N . PHE A 1 581 ? 5.471 -1.629 -23.091 1.00 88.62 581 PHE A N 1
ATOM 4625 C CA . PHE A 1 581 ? 5.090 -1.049 -24.375 1.00 88.62 581 PHE A CA 1
ATOM 4626 C C . PHE A 1 581 ? 6.313 -0.794 -25.245 1.00 88.62 581 PHE A C 1
ATOM 4628 O O . PHE A 1 581 ? 7.375 -0.449 -24.735 1.00 88.62 581 PHE A O 1
ATOM 4635 N N . VAL A 1 582 ? 6.151 -0.911 -26.563 1.00 93.75 582 VAL A N 1
ATOM 4636 C CA . VAL A 1 582 ? 7.198 -0.552 -27.525 1.00 93.75 582 VAL A CA 1
ATOM 4637 C C . VAL A 1 582 ? 6.884 0.812 -28.136 1.00 93.75 582 VAL A C 1
ATOM 4639 O O . VAL A 1 582 ? 5.769 1.052 -28.596 1.00 93.75 582 VAL A O 1
ATOM 4642 N N . TYR A 1 583 ? 7.871 1.698 -28.147 1.00 95.69 583 TYR A N 1
ATOM 4643 C CA . TYR A 1 583 ? 7.869 2.949 -28.900 1.00 95.69 583 TYR A CA 1
ATOM 4644 C C . TYR A 1 583 ? 8.971 2.879 -29.946 1.00 95.69 583 TYR A C 1
ATOM 4646 O O . TYR A 1 583 ? 10.077 2.441 -29.634 1.00 95.69 583 TYR A O 1
ATOM 4654 N N . VAL A 1 584 ? 8.685 3.304 -31.173 1.00 97.00 584 VAL A N 1
ATOM 4655 C CA . VAL A 1 584 ? 9.655 3.275 -32.272 1.00 97.00 584 VAL A CA 1
ATOM 4656 C C . VAL A 1 584 ? 9.623 4.568 -33.072 1.00 97.00 584 VAL A C 1
ATOM 4658 O O . VAL A 1 584 ? 8.558 5.125 -33.333 1.00 97.00 584 VAL A O 1
ATOM 4661 N N . ASN A 1 585 ? 10.799 5.034 -33.475 1.00 97.25 585 ASN A N 1
ATOM 4662 C CA . ASN A 1 585 ? 10.971 6.211 -34.307 1.00 97.25 585 ASN A CA 1
ATOM 4663 C C . ASN A 1 585 ? 11.397 5.795 -35.719 1.00 97.25 585 ASN A C 1
ATOM 4665 O O . ASN A 1 585 ? 12.532 5.369 -35.945 1.00 97.25 585 ASN A O 1
ATOM 4669 N N . LEU A 1 586 ? 10.458 5.891 -36.661 1.00 96.81 586 LEU A N 1
ATOM 4670 C CA . LEU A 1 586 ? 10.671 5.529 -38.059 1.00 96.81 586 LEU A CA 1
ATOM 4671 C C . LEU A 1 586 ? 11.572 6.527 -38.776 1.00 96.81 586 LEU A C 1
ATOM 4673 O O . LEU A 1 586 ? 12.405 6.097 -39.569 1.00 96.81 586 LEU A O 1
ATOM 4677 N N . ASP A 1 587 ? 11.463 7.817 -38.454 1.00 95.44 587 ASP A N 1
ATOM 4678 C CA . ASP A 1 587 ? 12.349 8.838 -39.022 1.00 95.44 587 ASP A CA 1
ATOM 4679 C C . ASP A 1 587 ? 13.804 8.533 -38.646 1.00 95.44 587 ASP A C 1
ATOM 4681 O O . ASP A 1 587 ? 14.699 8.553 -39.489 1.00 95.44 587 ASP A O 1
ATOM 4685 N N . ARG A 1 588 ? 14.045 8.169 -37.379 1.00 96.94 588 ARG A N 1
ATOM 4686 C CA . ARG A 1 588 ? 15.386 7.811 -36.915 1.00 96.94 588 ARG A CA 1
ATOM 4687 C C . ARG A 1 588 ? 15.887 6.511 -37.536 1.00 96.94 588 ARG A C 1
ATOM 4689 O O . ARG A 1 588 ? 17.074 6.403 -37.841 1.00 96.94 588 ARG A O 1
ATOM 4696 N N . ALA A 1 589 ? 15.012 5.523 -37.720 1.00 97.00 589 ALA A N 1
ATOM 4697 C CA . ALA A 1 589 ? 15.369 4.290 -38.415 1.00 97.00 589 ALA A CA 1
ATOM 4698 C C . ALA A 1 589 ? 15.812 4.578 -39.859 1.00 97.00 589 ALA A C 1
ATOM 4700 O O . ALA A 1 589 ? 16.856 4.084 -40.279 1.00 97.00 589 ALA A O 1
ATOM 4701 N N . GLU A 1 590 ? 15.076 5.429 -40.580 1.00 96.06 590 GLU A N 1
ATOM 4702 C CA . GLU A 1 590 ? 15.410 5.844 -41.945 1.00 96.06 590 GLU A CA 1
ATOM 4703 C C . GLU A 1 590 ? 16.753 6.586 -42.010 1.00 96.06 590 GLU A C 1
ATOM 4705 O O . GLU A 1 590 ? 17.603 6.237 -42.830 1.00 96.06 590 GLU A O 1
ATOM 4710 N N . GLU A 1 591 ? 16.992 7.544 -41.108 1.00 95.69 591 GLU A N 1
ATOM 4711 C CA . GLU A 1 591 ? 18.268 8.271 -41.010 1.00 95.69 591 GLU A CA 1
ATOM 4712 C C . GLU A 1 591 ? 19.470 7.343 -40.781 1.00 95.69 591 GLU A C 1
ATOM 4714 O O . GLU A 1 591 ? 20.560 7.589 -41.299 1.00 95.69 591 GLU A O 1
ATOM 4719 N N . LEU A 1 592 ? 19.270 6.266 -40.017 1.00 96.31 592 LEU A N 1
ATOM 4720 C CA . LEU A 1 592 ? 20.284 5.248 -39.736 1.00 96.31 592 LEU A CA 1
ATOM 4721 C C . LEU A 1 592 ? 20.370 4.161 -40.824 1.00 96.31 592 LEU A C 1
ATOM 4723 O O . LEU A 1 592 ? 21.216 3.271 -40.727 1.00 96.31 592 LEU A O 1
ATOM 4727 N N . GLY A 1 593 ? 19.518 4.207 -41.854 1.00 96.06 593 GLY A N 1
ATOM 4728 C CA . GLY A 1 593 ? 19.456 3.192 -42.911 1.00 96.06 593 GLY A CA 1
ATOM 4729 C C . GLY A 1 593 ? 18.933 1.830 -42.436 1.00 96.06 593 GLY A C 1
ATOM 4730 O O . GLY A 1 593 ? 19.284 0.800 -43.012 1.00 96.06 593 GLY A O 1
ATOM 4731 N N . LEU A 1 594 ? 18.121 1.815 -41.378 1.00 96.50 594 LEU A N 1
ATOM 4732 C CA . LEU A 1 594 ? 17.565 0.623 -40.744 1.00 96.50 594 LEU A CA 1
ATOM 4733 C C . LEU A 1 594 ? 16.122 0.381 -41.198 1.00 96.50 594 LEU A C 1
ATOM 4735 O O . LEU A 1 594 ? 15.330 1.308 -41.357 1.00 96.50 594 LEU A O 1
ATOM 4739 N N . VAL A 1 595 ? 15.754 -0.891 -41.348 1.00 94.69 595 VAL A N 1
ATOM 4740 C CA . VAL A 1 595 ? 14.369 -1.301 -41.610 1.00 94.69 595 VAL A CA 1
ATOM 4741 C C . VAL A 1 595 ? 13.783 -1.846 -40.319 1.00 94.69 595 VAL A C 1
ATOM 4743 O O . VAL A 1 595 ? 14.284 -2.834 -39.790 1.00 94.69 595 VAL A O 1
ATOM 4746 N N . VAL A 1 596 ? 12.709 -1.227 -39.825 1.00 96.31 596 VAL A N 1
ATOM 4747 C CA . VAL A 1 596 ? 12.000 -1.715 -38.636 1.00 96.31 596 VAL A CA 1
ATOM 4748 C C . VAL A 1 596 ? 11.135 -2.923 -39.015 1.00 96.31 596 VAL A C 1
ATOM 4750 O O . VAL A 1 596 ? 10.246 -2.787 -39.861 1.00 96.31 596 VAL A O 1
ATOM 4753 N N . PRO A 1 597 ? 11.349 -4.103 -38.407 1.00 95.19 597 PRO A N 1
ATOM 4754 C CA . PRO A 1 597 ? 10.561 -5.289 -38.726 1.00 95.19 597 PRO A CA 1
ATOM 4755 C C . PRO A 1 597 ? 9.084 -5.179 -38.328 1.00 95.19 597 PRO A C 1
ATOM 4757 O O . PRO A 1 597 ? 8.715 -4.526 -37.349 1.00 95.19 597 PRO A O 1
ATOM 4760 N N . GLN A 1 598 ? 8.218 -5.874 -39.072 1.00 93.38 598 GLN A N 1
ATOM 4761 C CA . GLN A 1 598 ? 6.765 -5.809 -38.883 1.00 93.38 598 GLN A CA 1
ATOM 4762 C C . GLN A 1 598 ? 6.308 -6.307 -37.501 1.00 93.38 598 GLN A C 1
ATOM 4764 O O . GLN A 1 598 ? 5.300 -5.826 -36.981 1.00 93.38 598 GLN A O 1
ATOM 4769 N N . ASP A 1 599 ? 7.021 -7.252 -36.887 1.00 90.25 599 ASP A N 1
ATOM 4770 C CA . ASP A 1 599 ? 6.704 -7.752 -35.544 1.00 90.25 599 ASP A CA 1
ATOM 4771 C C . ASP A 1 599 ? 6.939 -6.688 -34.458 1.00 90.25 599 ASP A C 1
ATOM 4773 O O . ASP A 1 599 ? 6.212 -6.656 -33.463 1.00 90.25 599 ASP A O 1
ATOM 4777 N N . VAL A 1 600 ? 7.909 -5.788 -34.658 1.00 92.00 600 VAL A N 1
ATOM 4778 C CA . VAL A 1 600 ? 8.146 -4.637 -33.778 1.00 92.00 600 VAL A CA 1
ATOM 4779 C C . VAL A 1 600 ? 7.028 -3.616 -33.960 1.00 92.00 600 VAL A C 1
ATOM 4781 O O . VAL A 1 600 ? 6.422 -3.202 -32.975 1.00 92.00 600 VAL A O 1
ATOM 4784 N N . LEU A 1 601 ? 6.680 -3.279 -35.208 1.00 92.88 601 LEU A N 1
ATOM 4785 C CA . LEU A 1 601 ? 5.591 -2.339 -35.515 1.00 92.88 601 LEU A CA 1
ATOM 4786 C C . LEU A 1 601 ? 4.243 -2.803 -34.962 1.00 92.88 601 LEU A C 1
ATOM 4788 O O . LEU A 1 601 ? 3.472 -2.004 -34.449 1.00 92.88 601 LEU A O 1
ATOM 4792 N N . THR A 1 602 ? 3.973 -4.106 -35.021 1.00 89.31 602 THR A N 1
ATOM 4793 C CA . THR A 1 602 ? 2.717 -4.683 -34.518 1.00 89.31 602 THR A CA 1
ATOM 4794 C C . THR A 1 602 ? 2.615 -4.602 -32.990 1.00 89.31 602 THR A C 1
ATOM 4796 O O . THR A 1 602 ? 1.514 -4.535 -32.449 1.00 89.31 602 THR A O 1
ATOM 4799 N N . ARG A 1 603 ? 3.753 -4.593 -32.282 1.00 87.50 603 ARG A N 1
ATOM 4800 C CA . ARG A 1 603 ? 3.825 -4.423 -30.821 1.00 87.50 603 ARG A CA 1
ATOM 4801 C C . ARG A 1 603 ? 3.940 -2.957 -30.392 1.00 87.50 603 ARG A C 1
ATOM 4803 O O . ARG A 1 603 ? 3.844 -2.674 -29.197 1.00 87.50 603 ARG A O 1
ATOM 4810 N N . ALA A 1 604 ? 4.172 -2.041 -31.332 1.00 90.38 604 ALA A N 1
ATOM 4811 C CA . ALA A 1 604 ? 4.385 -0.636 -31.034 1.00 90.38 604 ALA A CA 1
ATOM 4812 C C . ALA A 1 604 ? 3.086 0.030 -30.564 1.00 90.38 604 ALA A C 1
ATOM 4814 O O . ALA A 1 604 ? 2.073 0.028 -31.259 1.00 90.38 604 ALA A O 1
ATOM 4815 N N . LYS A 1 605 ? 3.136 0.635 -29.377 1.00 89.19 605 LYS A N 1
ATOM 4816 C CA . LYS A 1 605 ? 2.091 1.526 -28.864 1.00 89.19 605 LYS A CA 1
ATOM 4817 C C . LYS A 1 605 ? 2.237 2.936 -29.431 1.00 89.19 605 LYS A C 1
ATOM 4819 O O . LYS A 1 605 ? 1.231 3.604 -29.649 1.00 89.19 605 LYS A O 1
ATOM 4824 N N . GLY A 1 606 ? 3.474 3.379 -29.659 1.00 88.69 606 GLY A N 1
ATOM 4825 C CA . GLY A 1 606 ? 3.788 4.675 -30.253 1.00 88.69 606 GLY A CA 1
ATOM 4826 C C . GLY A 1 606 ? 4.724 4.525 -31.446 1.00 88.69 606 GLY A C 1
ATOM 4827 O O . GLY A 1 606 ? 5.751 3.852 -31.353 1.00 88.69 606 GLY A O 1
ATOM 4828 N N . ILE A 1 607 ? 4.366 5.160 -32.561 1.00 93.12 607 ILE A N 1
ATOM 4829 C CA . ILE A 1 607 ? 5.190 5.247 -33.768 1.00 93.12 607 ILE A CA 1
ATOM 4830 C C . ILE A 1 607 ? 5.414 6.724 -34.061 1.00 93.12 607 ILE A C 1
ATOM 4832 O O . ILE A 1 607 ? 4.453 7.482 -34.184 1.00 93.12 607 ILE A O 1
ATOM 4836 N N . ILE A 1 608 ? 6.678 7.118 -34.170 1.00 93.44 608 ILE A N 1
ATOM 4837 C CA . ILE A 1 608 ? 7.069 8.483 -34.508 1.00 93.44 608 ILE A CA 1
ATOM 4838 C C . ILE A 1 608 ? 7.494 8.515 -35.956 1.00 93.44 608 ILE A C 1
ATOM 4840 O O . ILE A 1 608 ? 8.408 7.799 -36.364 1.00 93.44 608 ILE A O 1
ATOM 4844 N N . GLN A 1 609 ? 6.792 9.339 -36.714 1.00 89.50 609 GLN A N 1
ATOM 4845 C CA . GLN A 1 609 ? 7.041 9.579 -38.117 1.00 89.50 609 GLN A CA 1
ATOM 4846 C C . GLN A 1 609 ? 6.585 11.002 -38.419 1.00 89.50 609 GLN A C 1
ATOM 4848 O O . GLN A 1 609 ? 5.477 11.383 -38.029 1.00 89.50 609 GLN A O 1
ATOM 4853 N N . LYS A 1 610 ? 7.415 11.802 -39.086 1.00 82.19 610 LYS A N 1
ATOM 4854 C CA . LYS A 1 610 ? 6.985 13.117 -39.576 1.00 82.19 610 LYS A CA 1
ATOM 4855 C C . LYS A 1 610 ? 5.778 12.932 -40.494 1.00 82.19 610 LYS A C 1
ATOM 4857 O O . LYS A 1 610 ? 5.820 12.136 -41.431 1.00 82.19 610 LYS A O 1
ATOM 4862 N N . GLU A 1 611 ? 4.715 13.700 -40.255 1.00 59.19 611 GLU A N 1
ATOM 4863 C CA . GLU A 1 611 ? 3.640 13.833 -41.235 1.00 59.19 611 GLU A CA 1
ATOM 4864 C C . GLU A 1 611 ? 4.241 14.432 -42.511 1.00 59.19 611 GLU A C 1
ATOM 4866 O O . GLU A 1 611 ? 4.679 15.587 -42.537 1.00 59.19 611 GLU A O 1
ATOM 4871 N N . ILE A 1 612 ? 4.298 13.631 -43.574 1.00 46.81 612 ILE A N 1
ATOM 4872 C CA . ILE A 1 612 ? 4.598 14.136 -44.908 1.00 46.81 612 ILE A CA 1
ATOM 4873 C C . ILE A 1 612 ? 3.360 14.931 -45.330 1.00 46.81 612 ILE A C 1
ATOM 4875 O O . ILE A 1 612 ? 2.381 14.363 -45.805 1.00 46.81 612 ILE A O 1
ATOM 4879 N N . ASN A 1 613 ? 3.378 16.244 -45.104 1.00 42.12 613 ASN A N 1
ATOM 4880 C CA . ASN A 1 613 ? 2.442 17.143 -45.770 1.00 42.12 613 ASN A CA 1
ATOM 4881 C C . ASN A 1 613 ? 2.768 17.108 -47.270 1.00 42.12 613 ASN A C 1
ATOM 4883 O O . ASN A 1 613 ? 3.771 17.692 -47.688 1.00 42.12 613 ASN A O 1
ATOM 4887 N N . GLU A 1 614 ? 1.962 16.370 -48.040 1.00 36.31 614 GLU A N 1
ATOM 4888 C CA . GLU A 1 614 ? 1.965 16.388 -49.512 1.00 36.31 614 GLU A CA 1
ATOM 4889 C C . GLU A 1 614 ? 1.569 17.755 -50.088 1.00 36.31 614 GLU A C 1
ATOM 4891 O O . GLU A 1 614 ? 0.639 18.403 -49.546 1.00 36.31 614 GLU A O 1
#

Radius of gyration: 32.45 Å; chains: 1; bounding box: 73×66×112 Å

Foldseek 3Di:
DLVVLLVVLVVLLVVLVCLQVPVLLVLLFQDLADKQKFKKWKWKFFADPVVRGTPFTDTKIKMWMWHQDDADPQWTKIKIKIWIAHPVRHTPDMDIWIFTARRRQQFTDPPTTDDGDGWGPQHGAQDDQQDWTWDQPVVLRHIFTWTWDAWDQQLLAIWTKTKGWCPPPWRWCLVVVCVDVCGPPAWTKTKIKTKMFTARNHSSFTLWIKIFMW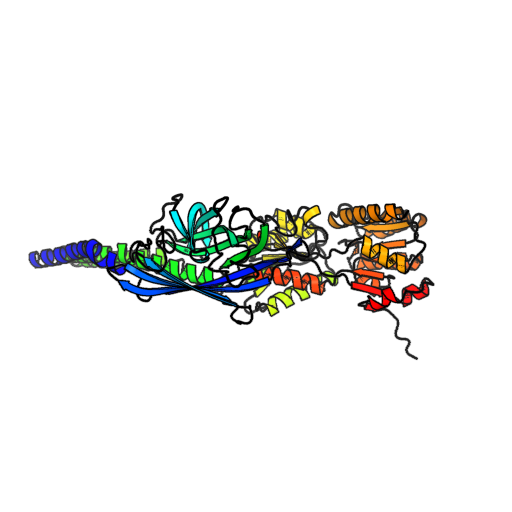MFTAGPPVRHGDGTGITMMIITFSVSSNVSRLVSLVSVLSSCCSNPLVSLLSNLLSVLSSCVVPVVVSVVSNVVSVVVSVVVSCVSNVSPDPPLAQAEEEEQAQDDAPLVVLLLLLLQVLLVVLVNDDPPRYDYDYDDHQHNDLVSLLVSLVCCVPPVNGQEYEFEELVSLVSNVVNDFPRAYEYFLYACCCQSLVAVDQQFRVTSYAYAHFHDQLLVQVVLLCLFVVDFAEEEEEEEPPRRRSVVVQVRNQVNCVVVNHHYHYQYHNALVSLVVSCVVCVVVGQAYEQESYPRCRDPSNVLVVLVSCVVNVHQYEYADLVSVVNPHFKYQYGRSSVRSNRSSNVVSVVNRPDGNRNGGHYYDPGTAMAGEPVSCVVSVIDNDPVSVVRHPYYHDDPPPD

pLDDT: mean 90.09, std 8.67, range [36.31, 98.75]